Protein AF-A0A2H1FWZ0-F1 (afdb_monomer_lite)

Organism: NCBI:txid1276532

Secondary structure (DSSP, 8-state):
-------------------------------------PPPPP------PPP------PPPP-------------------GGGG-EEEHHHHHHSPPP-PPPPP----------S--GGG--EEEE-TT-SHHHHHHSTTTTTTTS-EEEGGGSPPPPPPPS--SSHHHHHHHHIIIIIHHHHHHHHHHH-SS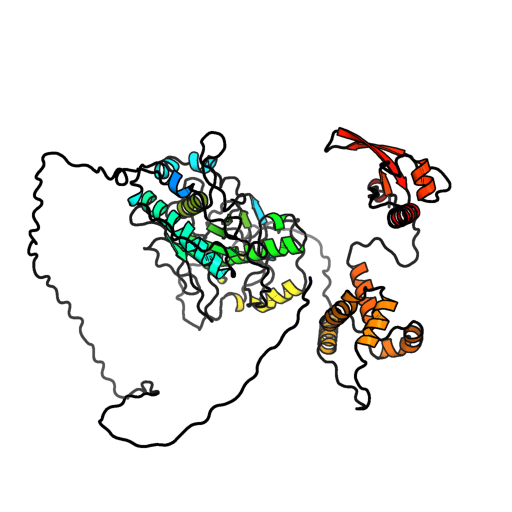-EEEEE-PPPTTSPP--SEEEEETT---B-TTSSBP-SEEEEE--TTT--GGGGGS-HHHHHHHHHHHHHHHHHHHHTTBSEEEEE-SSEEEEEE--SSPPTT--PPTTEEEEPPPEETT--SB-TTSPBP--HHHHHHHHHHHTSSSPPTTSPPSB----SGGG-GGGS--PPPTTSPPPPHHHHHHHHHHHS-SSTTSPP-TTTT------------------PPP--------PPPPPPHHHHHHHHHHHHHHH--PPPSSTT-PPPPHHHHHHHHHHHH---TTTHHHHHHHHHH-TT-----HHHHHHHHHHHHHTT--HHHHHHHHHHHHHHHHS------S-S---S-EEEEE--GGG-SHHHHHHHHT-SSPPPEEEEE-TTT--EEEEEEEEHHHHHHHHHHHHHHSTT----EEE-GGGGS--

Structure (mmCIF, N/CA/C/O backbone):
data_AF-A0A2H1FWZ0-F1
#
_entry.id   AF-A0A2H1FWZ0-F1
#
loop_
_atom_site.group_PDB
_atom_site.id
_atom_site.type_symbol
_atom_site.label_atom_id
_atom_site.label_alt_id
_atom_site.label_comp_id
_atom_site.label_asym_id
_atom_site.label_entity_id
_atom_site.label_seq_id
_atom_site.pdbx_PDB_ins_code
_atom_site.Cartn_x
_atom_site.Cartn_y
_atom_site.Cartn_z
_atom_site.occupancy
_atom_site.B_iso_or_equiv
_atom_site.auth_seq_id
_atom_site.auth_comp_id
_atom_site.auth_asym_id
_atom_site.auth_atom_id
_atom_site.pdbx_PDB_model_num
ATOM 1 N N . MET A 1 1 ? 11.539 61.395 7.120 1.00 33.22 1 MET A N 1
ATOM 2 C CA . MET A 1 1 ? 11.380 60.350 6.080 1.00 33.22 1 MET A CA 1
ATOM 3 C C . MET A 1 1 ? 12.708 60.263 5.344 1.00 33.22 1 MET A C 1
ATOM 5 O O . MET A 1 1 ? 13.197 61.317 4.986 1.00 33.22 1 MET A O 1
ATOM 9 N N . SER A 1 2 ? 13.412 59.157 5.135 1.00 33.66 2 SER A N 1
ATOM 10 C CA . SER A 1 2 ? 13.190 57.713 5.250 1.00 33.66 2 SER A CA 1
ATOM 11 C C . SER A 1 2 ? 14.574 57.088 5.538 1.00 33.66 2 SER A C 1
ATOM 13 O O . SER A 1 2 ? 15.566 57.582 5.003 1.00 33.66 2 SER A O 1
ATOM 15 N N . MET A 1 3 ? 14.666 56.072 6.405 1.00 30.09 3 MET A N 1
ATOM 16 C CA . MET A 1 3 ? 15.922 55.370 6.725 1.00 30.09 3 MET A CA 1
ATOM 17 C C . MET A 1 3 ? 16.104 54.131 5.839 1.00 30.09 3 MET A C 1
ATOM 19 O O . MET A 1 3 ? 15.167 53.362 5.647 1.00 30.09 3 MET A O 1
ATOM 23 N N . LEU A 1 4 ? 17.337 53.927 5.368 1.00 36.19 4 LEU A N 1
ATOM 24 C CA . LEU A 1 4 ? 17.820 52.745 4.650 1.00 36.19 4 LEU A CA 1
ATOM 25 C C . LEU A 1 4 ? 18.914 52.031 5.468 1.00 36.19 4 LEU A C 1
ATOM 27 O O . LEU A 1 4 ? 19.744 52.660 6.117 1.00 36.19 4 LEU A O 1
ATOM 31 N N . SER A 1 5 ? 18.864 50.702 5.397 1.00 37.31 5 SER A N 1
ATOM 32 C CA . SER A 1 5 ? 19.602 49.631 6.085 1.00 37.31 5 SER A CA 1
ATOM 33 C C . SER A 1 5 ? 21.141 49.671 6.030 1.00 37.31 5 SER A C 1
ATOM 35 O O . SER A 1 5 ? 21.668 50.025 4.978 1.00 37.31 5 SER A O 1
ATOM 37 N N . ARG A 1 6 ? 21.847 49.102 7.042 1.00 34.91 6 ARG A N 1
ATOM 38 C CA . ARG A 1 6 ? 22.856 48.008 6.867 1.00 34.91 6 ARG A CA 1
ATOM 39 C C . ARG A 1 6 ? 23.497 47.453 8.173 1.00 34.91 6 ARG A C 1
ATOM 41 O O . ARG A 1 6 ? 23.777 48.190 9.104 1.00 34.91 6 ARG A O 1
ATOM 48 N N . TYR A 1 7 ? 23.747 46.140 8.120 1.00 34.81 7 TYR A N 1
ATOM 49 C CA . TYR A 1 7 ? 24.478 45.144 8.938 1.00 34.81 7 TYR A CA 1
ATOM 50 C C . TYR A 1 7 ? 25.687 45.509 9.836 1.00 34.81 7 TYR A C 1
ATOM 52 O O . TYR A 1 7 ? 26.488 46.374 9.498 1.00 34.81 7 TYR A O 1
ATOM 60 N N . GLY A 1 8 ? 25.929 44.647 10.847 1.00 30.25 8 GLY A N 1
ATOM 61 C CA . GLY A 1 8 ? 27.252 44.376 11.446 1.00 30.25 8 GLY A CA 1
ATOM 62 C C . GLY A 1 8 ? 27.277 43.193 12.445 1.00 30.25 8 GLY A C 1
ATOM 63 O O . GLY A 1 8 ? 26.614 43.245 13.474 1.00 30.25 8 GLY A O 1
ATOM 64 N N . TYR A 1 9 ? 28.045 42.135 12.136 1.00 35.25 9 TYR A N 1
ATOM 65 C CA . TYR A 1 9 ? 28.425 41.000 13.014 1.00 35.25 9 TYR A CA 1
ATOM 66 C C . TYR A 1 9 ? 29.456 41.421 14.087 1.00 35.25 9 TYR A C 1
ATOM 68 O O . TYR A 1 9 ? 30.224 42.348 13.827 1.00 35.25 9 TYR A O 1
ATOM 76 N N . PRO A 1 10 ? 29.619 40.659 15.192 1.00 42.16 10 PRO A N 1
ATOM 77 C CA . PRO A 1 10 ? 30.901 40.629 15.896 1.00 42.16 10 PRO A CA 1
ATOM 78 C C . PRO A 1 10 ? 31.495 39.232 16.151 1.00 42.16 10 PRO A C 1
ATOM 80 O O . PRO A 1 10 ? 30.833 38.197 16.171 1.00 42.16 10 PRO A O 1
ATOM 83 N N . THR A 1 11 ? 32.812 39.281 16.321 1.00 33.09 11 THR A N 1
ATOM 84 C CA . THR A 1 11 ? 33.862 38.267 16.206 1.00 33.09 11 THR A CA 1
ATOM 85 C C . THR A 1 11 ? 34.317 37.635 17.531 1.00 33.09 11 THR A C 1
ATOM 87 O O . THR A 1 11 ? 34.158 38.199 18.607 1.00 33.09 11 THR A O 1
ATOM 90 N N . TYR A 1 12 ? 34.994 36.490 17.396 1.00 35.06 12 TYR A N 1
ATOM 91 C CA . TYR A 1 12 ? 35.779 35.719 18.378 1.00 35.06 12 TYR A CA 1
ATOM 92 C C . TYR A 1 12 ? 36.860 36.518 19.155 1.00 35.06 12 TYR A C 1
ATOM 94 O O . TYR A 1 12 ? 37.642 37.234 18.531 1.00 35.06 12 TYR A O 1
ATOM 102 N N . ARG A 1 13 ? 37.020 36.268 20.472 1.00 36.00 13 ARG A N 1
ATOM 103 C CA . ARG A 1 13 ? 38.316 36.182 21.214 1.00 36.00 13 ARG A CA 1
ATOM 104 C C . ARG A 1 13 ? 38.078 35.734 22.672 1.00 36.00 13 ARG A C 1
ATOM 106 O O . ARG A 1 13 ? 37.328 36.372 23.391 1.00 36.00 13 ARG A O 1
ATOM 113 N N . GLN A 1 14 ? 38.501 34.522 23.041 1.00 31.20 14 GLN A N 1
ATOM 114 C CA . GLN A 1 14 ? 39.739 34.157 23.767 1.00 31.20 14 GLN A CA 1
ATOM 115 C C . GLN A 1 14 ? 39.740 34.406 25.291 1.00 31.20 14 GLN A C 1
ATOM 117 O O . GLN A 1 14 ? 39.749 35.534 25.769 1.00 31.20 14 GLN A O 1
ATOM 122 N N . SER A 1 15 ? 39.817 33.287 26.018 1.00 34.88 15 SER A N 1
ATOM 123 C CA . SER A 1 15 ? 40.177 33.109 27.432 1.00 34.88 15 SER A CA 1
ATOM 124 C C . SER A 1 15 ? 41.599 33.576 27.765 1.00 34.88 15 SER A C 1
ATOM 126 O O . SER A 1 15 ? 42.464 33.549 26.886 1.00 34.88 15 SER A O 1
ATOM 128 N N . PRO A 1 16 ? 41.890 33.836 29.054 1.00 35.66 16 PRO A N 1
ATOM 129 C CA . PRO A 1 16 ? 42.901 33.002 29.726 1.00 35.66 16 PRO A CA 1
ATOM 130 C C . PRO A 1 16 ? 42.618 32.695 31.219 1.00 35.66 16 PRO A C 1
ATOM 132 O O . PRO A 1 16 ? 41.967 33.449 31.933 1.00 35.66 16 PRO A O 1
ATOM 135 N N . THR A 1 17 ? 43.162 31.571 31.690 1.00 30.41 17 THR A N 1
ATOM 136 C CA . THR A 1 17 ? 43.318 31.114 33.099 1.00 30.41 17 THR A CA 1
ATOM 137 C C . THR A 1 17 ? 44.840 31.033 33.401 1.00 30.41 17 THR A C 1
ATOM 139 O O . THR A 1 17 ? 45.595 31.146 32.431 1.00 30.41 17 THR A O 1
ATOM 142 N N . PRO A 1 18 ? 45.376 30.661 34.597 1.00 48.12 18 PRO A N 1
ATOM 143 C CA . PRO A 1 18 ? 44.937 30.711 36.018 1.00 48.12 18 PRO A CA 1
ATOM 144 C C . PRO A 1 18 ? 46.024 31.263 37.004 1.00 48.12 18 PRO A C 1
ATOM 146 O O . PRO A 1 18 ? 47.148 31.512 36.582 1.00 48.12 18 PRO A O 1
ATOM 149 N N . GLN A 1 19 ? 45.706 31.318 38.324 1.00 30.61 19 GLN A N 1
ATOM 150 C CA . GLN A 1 19 ? 46.510 30.928 39.539 1.00 30.61 19 GLN A CA 1
ATOM 151 C C . GLN A 1 19 ? 46.370 31.924 40.746 1.00 30.61 19 GLN A C 1
ATOM 153 O O . GLN A 1 19 ? 46.072 33.087 40.501 1.00 30.61 19 GLN A O 1
ATOM 158 N N . PRO A 1 20 ? 46.614 31.545 42.036 1.00 44.00 20 PRO A N 1
ATOM 159 C CA . PRO A 1 20 ? 45.808 30.650 42.898 1.00 44.00 20 PRO A CA 1
ATOM 160 C C . PRO A 1 20 ? 45.681 31.143 44.389 1.00 44.00 20 PRO A C 1
ATOM 162 O O . PRO A 1 20 ? 46.047 32.268 44.711 1.00 44.00 20 PRO A O 1
ATOM 165 N N . VAL A 1 21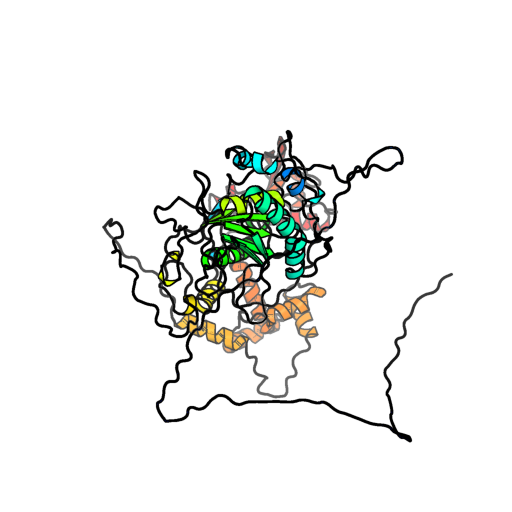 ? 45.270 30.226 45.297 1.00 29.88 21 VAL A N 1
ATOM 166 C CA . VAL A 1 21 ? 45.274 30.230 46.798 1.00 29.88 21 VAL A CA 1
ATOM 167 C C . VAL A 1 21 ? 43.970 30.724 47.480 1.00 29.88 21 VAL A C 1
ATOM 169 O O . VAL A 1 21 ? 43.523 31.826 47.214 1.00 29.88 21 VAL A O 1
ATOM 172 N N . GLY A 1 22 ? 43.297 30.003 48.399 1.00 29.66 22 GLY A N 1
ATOM 173 C CA . GLY A 1 22 ? 43.532 28.680 48.999 1.00 29.66 22 GLY A CA 1
ATOM 174 C C . GLY A 1 22 ? 42.489 28.265 50.073 1.00 29.66 22 GLY A C 1
ATOM 175 O O . GLY A 1 22 ? 41.679 29.077 50.505 1.00 29.66 22 GLY A O 1
ATOM 176 N N . ARG A 1 23 ? 42.632 26.999 50.523 1.00 28.55 23 ARG A N 1
ATOM 177 C CA . ARG A 1 23 ? 42.055 26.255 51.686 1.00 28.55 23 ARG A CA 1
ATOM 178 C C . ARG A 1 23 ? 40.784 25.379 51.516 1.00 28.55 23 ARG A C 1
ATOM 180 O O . ARG A 1 23 ? 39.670 25.842 51.689 1.00 28.55 23 ARG A O 1
ATOM 187 N N . SER A 1 24 ? 41.049 24.080 51.253 1.00 30.16 24 SER A N 1
ATOM 188 C CA . SER A 1 24 ? 40.772 22.844 52.055 1.00 30.16 24 SER A CA 1
ATOM 189 C C . SER A 1 24 ? 39.421 22.725 52.793 1.00 30.16 24 SER A C 1
ATOM 191 O O . SER A 1 24 ? 39.098 23.619 53.565 1.00 30.16 24 SER A O 1
ATOM 193 N N . ILE A 1 25 ? 38.613 21.653 52.651 1.00 29.97 25 ILE A N 1
ATOM 194 C CA . ILE A 1 25 ? 38.783 20.245 53.143 1.00 29.97 25 ILE A CA 1
ATOM 195 C C . ILE A 1 25 ? 37.834 19.309 52.311 1.00 29.97 25 ILE A C 1
ATOM 197 O O . ILE A 1 25 ? 36.661 19.645 52.189 1.00 29.97 25 ILE A O 1
ATOM 201 N N . SER A 1 26 ? 38.302 18.332 51.494 1.00 29.80 26 SER A N 1
ATOM 202 C CA . SER A 1 26 ? 38.487 16.848 51.689 1.00 29.80 26 SER A CA 1
ATOM 203 C C . SER A 1 26 ? 37.198 15.990 51.750 1.00 29.80 26 SER A C 1
ATOM 205 O O . SER A 1 26 ? 36.302 16.355 52.491 1.00 29.80 26 SER A O 1
ATOM 207 N N . HIS A 1 27 ? 36.986 14.802 51.141 1.00 30.64 27 HIS A N 1
ATOM 208 C CA . HIS A 1 27 ? 37.575 13.874 50.132 1.00 30.64 27 HIS A CA 1
ATOM 209 C C . HIS A 1 27 ? 36.415 12.892 49.755 1.00 30.64 27 HIS A C 1
ATOM 211 O O . HIS A 1 27 ? 35.610 12.584 50.623 1.00 30.64 27 HIS A O 1
ATOM 217 N N . SER A 1 28 ? 36.171 12.377 48.539 1.00 29.88 28 SER A N 1
ATOM 218 C CA . SER A 1 28 ? 36.880 11.305 47.798 1.00 29.88 28 SER A CA 1
ATOM 219 C C . SER A 1 28 ? 36.017 10.946 46.552 1.00 29.88 28 SER A C 1
ATOM 221 O O . SER A 1 28 ? 34.810 10.787 46.667 1.00 29.88 28 SER A O 1
ATOM 223 N N . ARG A 1 29 ? 36.492 11.164 45.317 1.00 30.66 29 ARG A N 1
ATOM 224 C CA . ARG A 1 29 ? 37.066 10.208 44.334 1.00 30.66 29 ARG A CA 1
ATOM 225 C C . ARG A 1 29 ? 36.238 8.950 43.985 1.00 30.66 29 ARG A C 1
ATOM 227 O O . ARG A 1 29 ? 36.383 7.912 44.613 1.00 30.66 29 ARG A O 1
ATOM 234 N N . THR A 1 30 ? 35.545 9.009 42.848 1.00 39.09 30 THR A N 1
ATOM 235 C CA . THR A 1 30 ? 35.661 8.011 41.754 1.00 39.09 30 THR A CA 1
ATOM 236 C C . THR A 1 30 ? 36.705 8.567 40.746 1.00 39.09 30 THR A C 1
ATOM 238 O O . THR A 1 30 ? 36.980 9.771 40.851 1.00 39.09 30 THR A O 1
ATOM 241 N N . PRO A 1 31 ? 37.362 7.801 39.830 1.00 40.62 31 PRO A N 1
ATOM 242 C CA . PRO A 1 31 ? 36.678 7.196 38.671 1.00 40.62 31 PRO A CA 1
ATOM 243 C C . PRO A 1 31 ? 37.314 5.934 38.010 1.00 40.62 31 PRO A C 1
ATOM 245 O O . PRO A 1 31 ? 38.496 5.652 38.136 1.00 40.62 31 PRO A O 1
ATOM 248 N N . SER A 1 32 ? 36.458 5.236 37.250 1.00 31.84 32 SER A N 1
ATOM 249 C CA . SER A 1 32 ? 36.616 4.662 35.892 1.00 31.84 32 SER A CA 1
ATOM 250 C C . SER A 1 32 ? 37.871 3.871 35.461 1.00 31.84 32 SER A C 1
ATOM 252 O O . SER A 1 32 ? 38.977 4.399 35.478 1.00 31.84 32 SER A O 1
ATOM 254 N N . ALA A 1 33 ? 37.633 2.681 34.876 1.00 30.44 33 ALA A N 1
ATOM 255 C CA . ALA A 1 33 ? 37.802 2.376 33.434 1.00 30.44 33 ALA A CA 1
ATOM 256 C C . ALA A 1 33 ? 38.412 0.980 33.144 1.00 30.44 33 ALA A C 1
ATOM 258 O O . ALA A 1 33 ? 39.530 0.732 33.569 1.00 30.44 33 ALA A O 1
ATOM 259 N N . LEU A 1 34 ? 37.704 0.186 32.304 1.00 30.86 34 LEU A N 1
ATOM 260 C CA . LEU A 1 34 ? 38.206 -0.739 31.247 1.00 30.86 34 LEU A CA 1
ATOM 261 C C . LEU A 1 34 ? 39.151 -1.898 31.693 1.00 30.86 34 LEU A C 1
ATOM 263 O O . LEU A 1 34 ? 40.053 -1.709 32.482 1.00 30.86 34 LEU A O 1
ATOM 267 N N . ASN A 1 35 ? 39.131 -3.143 31.211 1.00 29.58 35 ASN A N 1
ATOM 268 C CA . ASN A 1 35 ? 38.485 -3.861 30.116 1.00 29.58 35 ASN A CA 1
ATOM 269 C C . ASN A 1 35 ? 38.931 -5.346 30.243 1.00 29.58 35 ASN A C 1
ATOM 271 O O . ASN A 1 35 ? 40.015 -5.588 30.765 1.00 29.58 35 ASN A O 1
ATOM 275 N N . HIS A 1 36 ? 38.183 -6.288 29.651 1.00 32.75 36 HIS A N 1
ATOM 276 C CA . HIS A 1 36 ? 38.586 -7.679 29.322 1.00 32.75 36 HIS A CA 1
ATOM 277 C C . HIS A 1 36 ? 38.864 -8.637 30.509 1.00 32.75 36 HIS A C 1
ATOM 279 O O . HIS A 1 36 ? 39.628 -8.342 31.413 1.00 32.75 36 HIS A O 1
ATOM 285 N N . LEU A 1 37 ? 38.222 -9.810 30.576 1.00 34.47 37 LEU A N 1
ATOM 286 C CA . LEU A 1 37 ? 38.767 -11.074 30.053 1.00 34.47 37 LEU A CA 1
ATOM 287 C C . LEU A 1 37 ? 37.655 -12.137 29.910 1.00 34.47 37 LEU A C 1
ATOM 289 O O . LEU A 1 37 ? 36.772 -12.260 30.757 1.00 34.47 37 LEU A O 1
ATOM 293 N N . ALA A 1 38 ? 37.728 -12.906 28.824 1.00 35.66 38 ALA A N 1
ATOM 294 C CA . ALA A 1 38 ? 36.919 -14.094 28.550 1.00 35.66 38 ALA A CA 1
ATOM 295 C C . ALA A 1 38 ? 37.353 -15.304 29.414 1.00 35.66 38 ALA A C 1
ATOM 297 O O . ALA A 1 38 ? 38.509 -15.339 29.841 1.00 35.66 38 ALA A O 1
ATOM 298 N N . PRO A 1 39 ? 36.502 -16.330 29.623 1.00 37.66 39 PRO A N 1
ATOM 299 C CA . PRO A 1 39 ? 36.908 -17.553 30.314 1.00 37.66 39 PRO A CA 1
ATOM 300 C C . PRO A 1 39 ? 37.706 -18.479 29.380 1.00 37.66 39 PRO A C 1
ATOM 302 O O . PRO A 1 39 ? 37.211 -18.890 28.329 1.00 37.66 39 PRO A O 1
ATOM 305 N N . ILE A 1 40 ? 38.929 -18.823 29.785 1.00 38.75 40 ILE A N 1
ATOM 306 C CA . ILE A 1 40 ? 39.754 -19.907 29.225 1.00 38.75 40 ILE A CA 1
ATOM 307 C C . ILE A 1 40 ? 39.576 -21.148 30.130 1.00 38.75 40 ILE A C 1
ATOM 309 O O . ILE A 1 40 ? 39.447 -20.984 31.345 1.00 38.75 40 ILE A O 1
ATOM 313 N N . PRO A 1 41 ? 39.507 -22.370 29.566 1.00 35.44 41 PRO A N 1
ATOM 314 C CA . PRO A 1 41 ? 39.043 -23.574 30.254 1.00 35.44 41 PRO A CA 1
ATOM 315 C C . PRO A 1 41 ? 40.140 -24.212 31.117 1.00 35.44 41 PRO A C 1
ATOM 317 O O . PRO A 1 41 ? 41.314 -24.185 30.751 1.00 35.44 41 PRO A O 1
ATOM 320 N N . MET A 1 42 ? 39.746 -24.839 32.229 1.00 44.19 42 MET A N 1
ATOM 321 C CA . MET A 1 42 ? 40.633 -25.687 33.034 1.00 44.19 42 MET A CA 1
ATOM 322 C C . MET A 1 42 ? 40.444 -27.169 32.671 1.00 44.19 42 MET A C 1
ATOM 324 O O . MET A 1 42 ? 39.306 -27.594 32.447 1.00 44.19 42 MET A O 1
ATOM 328 N N . PRO A 1 43 ? 41.529 -27.961 32.631 1.00 40.34 43 PRO A N 1
ATOM 329 C CA . PRO A 1 43 ? 41.478 -29.391 32.401 1.00 40.34 43 PRO A CA 1
ATOM 330 C C . PRO A 1 43 ? 41.398 -30.109 33.750 1.00 40.34 43 PRO A C 1
ATOM 332 O O . PRO A 1 43 ? 42.413 -30.316 34.397 1.00 40.34 43 PRO A O 1
ATOM 335 N N . ASP A 1 44 ? 40.196 -30.457 34.191 1.00 36.72 44 ASP A N 1
ATOM 336 C CA . ASP A 1 44 ? 39.965 -31.749 34.837 1.00 36.72 44 ASP A CA 1
ATOM 337 C C . ASP A 1 44 ? 38.463 -31.973 34.979 1.00 36.72 44 ASP A C 1
ATOM 339 O O . ASP A 1 44 ? 37.718 -31.127 35.476 1.00 36.72 44 ASP A O 1
ATOM 343 N N . GLY A 1 45 ? 38.001 -33.102 34.454 1.00 51.34 45 GLY A N 1
ATOM 344 C CA . GLY A 1 45 ? 36.592 -33.444 34.406 1.00 51.34 45 GLY A CA 1
ATOM 345 C C . GLY A 1 45 ? 36.030 -33.686 35.800 1.00 51.34 45 GLY A C 1
ATOM 346 O O . GLY A 1 45 ? 36.248 -34.748 36.374 1.00 51.34 45 GLY A O 1
ATOM 347 N N . HIS A 1 46 ? 35.226 -32.746 36.294 1.00 39.28 46 HIS A N 1
ATOM 348 C CA . HIS A 1 46 ? 34.138 -33.051 37.216 1.00 39.28 46 HIS A CA 1
ATOM 349 C C . HIS A 1 46 ? 32.949 -32.117 36.988 1.00 39.28 46 HIS A C 1
ATOM 351 O O . HIS A 1 46 ? 33.041 -30.893 37.029 1.00 39.28 46 HIS A O 1
ATOM 357 N N . VAL A 1 47 ? 31.816 -32.750 36.703 1.00 39.16 47 VAL A N 1
ATOM 358 C CA . VAL A 1 47 ? 30.504 -32.143 36.502 1.00 39.16 47 VAL A CA 1
ATOM 359 C C . VAL A 1 47 ? 29.950 -31.770 37.874 1.00 39.16 47 VAL A C 1
ATOM 361 O O . VAL A 1 47 ? 29.879 -32.634 38.744 1.00 39.16 47 VAL A O 1
ATOM 364 N N . GLN A 1 48 ? 29.513 -30.524 38.073 1.00 33.44 48 GLN A N 1
ATOM 365 C CA . GLN A 1 48 ? 28.750 -30.164 39.270 1.00 33.44 48 GLN A CA 1
ATOM 366 C C . GLN A 1 48 ? 27.374 -29.623 38.883 1.00 33.44 48 GLN A C 1
ATOM 368 O O . GLN A 1 48 ? 27.184 -28.473 38.496 1.00 33.44 48 GLN A O 1
ATOM 373 N N . SER A 1 49 ? 26.415 -30.543 38.944 1.00 33.53 49 SER A N 1
ATOM 374 C CA . SER A 1 49 ? 24.977 -30.328 38.877 1.00 33.53 49 SER A CA 1
ATOM 375 C C . SER A 1 49 ? 24.503 -29.513 40.081 1.00 33.53 49 SER A C 1
ATOM 377 O O . SER A 1 49 ? 24.669 -29.958 41.218 1.00 33.53 49 SER A O 1
ATOM 379 N N . TYR A 1 50 ? 23.852 -28.374 39.847 1.00 33.44 50 TYR A N 1
ATOM 380 C CA . TYR A 1 50 ? 23.071 -27.701 40.886 1.00 33.44 50 TYR A CA 1
ATOM 381 C C . TYR A 1 50 ? 21.600 -28.134 40.789 1.00 33.44 50 TYR A C 1
ATOM 383 O O . TYR A 1 50 ? 21.010 -28.036 39.710 1.00 33.44 50 TYR A O 1
ATOM 391 N N . PRO A 1 51 ? 21.003 -28.637 41.884 1.00 35.84 51 PRO A N 1
ATOM 392 C CA . PRO A 1 51 ? 19.630 -29.111 41.886 1.00 35.84 51 PRO A CA 1
ATOM 393 C C . PRO A 1 51 ? 18.629 -27.952 41.887 1.00 35.84 51 PRO A C 1
ATOM 395 O O . PRO A 1 51 ? 18.766 -26.960 42.603 1.00 35.84 51 PRO A O 1
ATOM 398 N N . VAL A 1 52 ? 17.579 -28.138 41.092 1.00 35.72 52 VAL A N 1
ATOM 399 C CA . VAL A 1 52 ? 16.325 -27.389 41.139 1.00 35.72 52 VAL A CA 1
ATOM 400 C C . VAL A 1 52 ? 15.642 -27.676 42.475 1.00 35.72 52 VAL A C 1
ATOM 402 O O . VAL A 1 52 ? 15.161 -28.786 42.680 1.00 35.72 52 VAL A O 1
ATOM 405 N N . ASN A 1 53 ? 15.530 -26.674 43.348 1.00 30.67 53 ASN A N 1
ATOM 406 C CA . ASN A 1 53 ? 14.596 -26.721 44.471 1.00 30.67 53 ASN A CA 1
ATOM 407 C C . ASN A 1 53 ? 13.425 -25.773 44.208 1.00 30.67 53 ASN A C 1
ATOM 409 O O . ASN A 1 53 ? 13.548 -24.551 44.266 1.00 30.67 53 ASN A O 1
ATOM 413 N N . ARG A 1 54 ? 12.267 -26.385 43.927 1.00 34.09 54 ARG A N 1
ATOM 414 C CA . ARG A 1 54 ? 10.943 -25.797 44.140 1.00 34.09 54 ARG A CA 1
ATOM 415 C C . ARG A 1 54 ? 10.798 -25.478 45.627 1.00 34.09 54 ARG A C 1
ATOM 417 O O . ARG A 1 54 ? 11.009 -26.363 46.449 1.00 34.09 54 ARG A O 1
ATOM 424 N N . CYS A 1 55 ? 10.350 -24.271 45.957 1.00 32.72 55 CYS A N 1
ATOM 425 C CA . CYS A 1 55 ? 9.744 -24.008 47.255 1.00 32.72 55 CYS A CA 1
ATOM 426 C C . CYS A 1 55 ? 8.401 -23.307 47.041 1.00 32.72 55 CYS A C 1
ATOM 428 O O . CYS A 1 55 ? 8.318 -22.193 46.529 1.00 32.72 55 CYS A O 1
ATOM 430 N N . THR A 1 56 ? 7.351 -24.046 47.371 1.00 35.56 56 THR A N 1
ATOM 431 C CA . THR A 1 56 ? 5.971 -23.616 47.561 1.00 35.56 56 THR A CA 1
ATOM 432 C C . THR A 1 56 ? 5.845 -22.934 48.921 1.00 35.56 56 THR A C 1
ATOM 434 O O . THR A 1 56 ? 6.295 -23.525 49.897 1.00 35.56 56 THR A O 1
ATOM 437 N N . ALA A 1 57 ? 5.200 -21.767 49.000 1.00 31.84 57 ALA A N 1
ATOM 438 C CA . ALA A 1 57 ? 4.249 -21.399 50.063 1.00 31.84 57 ALA A CA 1
ATOM 439 C C . ALA A 1 57 ? 3.920 -19.898 50.002 1.00 31.84 57 ALA A C 1
ATOM 441 O O . ALA A 1 57 ? 4.777 -19.043 50.213 1.00 31.84 57 ALA A O 1
ATOM 442 N N . SER A 1 58 ? 2.650 -19.598 49.744 1.00 38.22 58 SER A N 1
ATOM 443 C CA . SER A 1 58 ? 2.017 -18.302 49.994 1.00 38.22 58 SER A CA 1
ATOM 444 C C . SER A 1 58 ? 1.762 -18.105 51.498 1.00 38.22 58 SER A C 1
ATOM 446 O O . SER A 1 58 ? 1.380 -19.071 52.160 1.00 38.22 58 SER A O 1
ATOM 448 N N . PRO A 1 59 ? 1.862 -16.876 52.033 1.00 43.69 59 PRO A N 1
ATOM 449 C CA . PRO A 1 59 ? 1.202 -16.485 53.283 1.00 43.69 59 PRO A CA 1
ATOM 450 C C . PRO A 1 59 ? -0.174 -15.820 53.036 1.00 43.69 59 PRO A C 1
ATOM 452 O O . PRO A 1 59 ? -0.415 -15.324 51.933 1.00 43.69 59 PRO A O 1
ATOM 455 N N . PRO A 1 60 ? -1.088 -15.806 54.029 1.00 40.69 60 PRO A N 1
ATOM 456 C CA . PRO A 1 60 ? -2.515 -15.553 53.841 1.00 40.69 60 PRO A CA 1
ATOM 457 C C . PRO A 1 60 ? -2.907 -14.069 53.863 1.00 40.69 60 PRO A C 1
ATOM 459 O O . PRO A 1 60 ? -2.219 -13.217 54.423 1.00 40.69 60 PRO A O 1
ATOM 462 N N . ALA A 1 61 ? -4.072 -13.804 53.270 1.00 33.53 61 ALA A N 1
ATOM 463 C CA . ALA A 1 61 ? -4.740 -12.514 53.176 1.00 33.53 61 ALA A CA 1
ATOM 464 C C . ALA A 1 61 ? -5.165 -11.942 54.542 1.00 33.53 61 ALA A C 1
ATOM 466 O O . ALA A 1 61 ? -5.713 -12.654 55.384 1.00 33.53 61 ALA A O 1
ATOM 467 N N . VAL A 1 62 ? -5.007 -10.625 54.701 1.00 35.25 62 VAL A N 1
ATOM 468 C CA . VAL A 1 62 ? -5.669 -9.819 55.737 1.00 35.25 62 VAL A CA 1
ATOM 469 C C . VAL A 1 62 ? -6.494 -8.738 55.024 1.00 35.25 62 VAL A C 1
ATOM 471 O O . VAL A 1 62 ? -5.946 -8.040 54.168 1.00 35.25 62 VAL A O 1
ATOM 474 N N . PRO A 1 63 ? -7.801 -8.598 55.312 1.00 39.34 63 PRO A N 1
ATOM 475 C CA . PRO A 1 63 ? -8.666 -7.647 54.622 1.00 39.34 63 PRO A CA 1
ATOM 476 C C . PRO A 1 63 ? -8.444 -6.220 55.144 1.00 39.34 63 PRO A C 1
ATOM 478 O O . PRO A 1 63 ? -8.649 -5.942 56.326 1.00 39.34 63 PRO A O 1
ATOM 481 N N . SER A 1 64 ? -8.062 -5.301 54.253 1.00 34.12 64 SER A N 1
ATOM 482 C CA . SER A 1 64 ? -8.067 -3.864 54.545 1.00 34.12 64 SER A CA 1
ATOM 483 C C . SER A 1 64 ? -9.509 -3.352 54.532 1.00 34.12 64 SER A C 1
ATOM 485 O O . SER A 1 64 ? -10.175 -3.359 53.497 1.00 34.12 64 SER A O 1
ATOM 487 N N . ARG A 1 65 ? -9.999 -2.950 55.708 1.00 38.75 65 ARG A N 1
ATOM 488 C CA . ARG A 1 65 ? -11.273 -2.255 55.907 1.00 38.75 65 ARG A CA 1
ATOM 489 C C . ARG A 1 65 ? -11.093 -0.774 55.572 1.00 38.75 65 ARG A C 1
ATOM 491 O O . ARG A 1 65 ? -10.636 -0.009 56.414 1.00 38.75 65 ARG A O 1
ATOM 498 N N . LEU A 1 66 ? -11.494 -0.374 54.371 1.00 34.84 66 LEU A N 1
ATOM 499 C CA . LEU A 1 66 ? -11.985 0.980 54.124 1.00 34.84 66 LEU A CA 1
ATOM 500 C C . LEU A 1 66 ? -13.462 0.848 53.775 1.00 34.84 66 LEU A C 1
ATOM 502 O O . LEU A 1 66 ? -13.836 0.362 52.709 1.00 34.84 66 LEU A O 1
ATOM 506 N N . SER A 1 67 ? -14.271 1.160 54.779 1.00 35.94 67 SER A N 1
ATOM 507 C CA . SER A 1 67 ? -15.719 1.077 54.770 1.00 35.94 67 SER A CA 1
ATOM 508 C C . SER A 1 67 ? -16.301 2.028 53.732 1.00 35.94 67 SER A C 1
ATOM 510 O O . SER A 1 67 ? -16.039 3.227 53.743 1.00 35.94 67 SER A O 1
ATOM 512 N N . VAL A 1 68 ? -17.115 1.449 52.856 1.00 39.38 68 VAL A N 1
ATOM 513 C CA . VAL A 1 68 ? -18.202 2.124 52.158 1.00 39.38 68 VAL A CA 1
ATOM 514 C C . VAL A 1 68 ? -19.214 2.526 53.227 1.00 39.38 68 VAL A C 1
ATOM 516 O O . VAL A 1 68 ? -19.894 1.662 53.776 1.00 39.38 68 VAL A O 1
ATOM 519 N N . GLU A 1 69 ? -19.295 3.813 53.540 1.00 33.81 69 GLU A N 1
ATOM 520 C CA . GLU A 1 69 ? -20.475 4.384 54.185 1.00 33.81 69 GLU A CA 1
ATOM 521 C C . GLU A 1 69 ? -21.246 5.159 53.120 1.00 33.81 69 GLU A C 1
ATOM 523 O O . GLU A 1 69 ? -20.824 6.198 52.617 1.00 33.81 69 GLU A O 1
ATOM 528 N N . VAL A 1 70 ? -22.353 4.544 52.706 1.00 40.72 70 VAL A N 1
ATOM 529 C CA . VAL A 1 70 ? -23.432 5.183 51.964 1.00 40.72 70 VAL A CA 1
ATOM 530 C C . VAL A 1 70 ? -24.248 5.953 52.991 1.00 40.72 70 VAL A C 1
ATOM 532 O O . VAL A 1 70 ? -24.989 5.351 53.761 1.00 40.72 70 VAL A O 1
ATOM 535 N N . GLU A 1 71 ? -24.130 7.275 52.973 1.00 32.41 71 GLU A N 1
ATOM 536 C CA . GLU A 1 71 ? -25.106 8.176 53.576 1.00 32.41 71 GLU A CA 1
ATOM 537 C C . GLU A 1 71 ? -25.450 9.277 52.565 1.00 32.41 71 GLU A C 1
ATOM 539 O O . GLU A 1 71 ? -24.604 10.051 52.125 1.00 32.41 71 GLU A O 1
ATOM 544 N N . THR A 1 72 ? -26.720 9.330 52.180 1.00 34.56 72 THR A N 1
ATOM 545 C CA . THR A 1 72 ? -27.377 10.512 51.603 1.00 34.56 72 THR A CA 1
ATOM 546 C C . THR A 1 72 ? -28.436 10.943 52.614 1.00 34.56 72 THR A C 1
ATOM 548 O O . THR A 1 72 ? -29.131 10.054 53.118 1.00 34.56 72 THR A O 1
ATOM 551 N N . PRO A 1 73 ? -28.624 12.250 52.894 1.00 42.16 73 PRO A N 1
ATOM 552 C CA . PRO A 1 73 ? -29.403 13.070 51.961 1.00 42.16 73 PRO A CA 1
ATOM 553 C C . PRO A 1 73 ? -29.044 14.574 51.861 1.00 42.16 73 PRO A C 1
ATOM 555 O O . PRO A 1 73 ? -28.476 15.180 52.764 1.00 42.16 73 PRO A O 1
ATOM 558 N N . SER A 1 74 ? -29.550 15.159 50.766 1.00 35.34 74 SER A N 1
ATOM 559 C CA . SER A 1 74 ? -29.940 16.565 50.519 1.00 35.34 74 SER A CA 1
ATOM 560 C C . SER A 1 74 ? -28.883 17.667 50.307 1.00 35.34 74 SER A C 1
ATOM 562 O O . SER A 1 74 ? -28.148 18.053 51.207 1.00 35.34 74 SER A O 1
ATOM 564 N N . ASP A 1 75 ? -28.981 18.236 49.097 1.00 43.41 75 ASP A N 1
ATOM 565 C CA . ASP A 1 75 ? -28.779 19.635 48.695 1.00 43.41 75 ASP A CA 1
ATOM 566 C C . ASP A 1 75 ? -27.379 20.264 48.751 1.00 43.41 75 ASP A C 1
ATOM 568 O O . ASP A 1 75 ? -27.046 21.013 49.663 1.00 43.41 75 ASP A O 1
ATOM 572 N N . ALA A 1 76 ? -26.628 20.101 47.653 1.00 37.84 76 ALA A N 1
ATOM 573 C CA . ALA A 1 76 ? -25.946 21.210 46.972 1.00 37.84 76 ALA A CA 1
ATOM 574 C C . ALA A 1 76 ? -25.409 20.774 45.592 1.00 37.84 76 ALA A C 1
ATOM 576 O O . ALA A 1 76 ? -24.704 19.777 45.468 1.00 37.84 76 ALA A O 1
ATOM 577 N N . HIS A 1 77 ? -25.747 21.558 44.563 1.00 45.09 77 HIS A N 1
ATOM 578 C CA . HIS A 1 77 ? -25.088 21.706 43.253 1.00 45.09 77 HIS A CA 1
ATOM 579 C C . HIS A 1 77 ? -23.595 21.290 43.281 1.00 45.09 77 HIS A C 1
ATOM 581 O O . HIS A 1 77 ? -22.862 21.745 44.150 1.00 45.09 77 HIS A O 1
ATOM 587 N N . TYR A 1 78 ? -23.053 20.423 42.420 1.00 40.91 78 TYR A N 1
ATOM 588 C CA . TYR A 1 78 ? -23.080 20.389 40.957 1.00 40.91 78 TYR A CA 1
ATOM 589 C C . TYR A 1 78 ? -23.084 18.933 40.464 1.00 40.91 78 TYR A C 1
ATOM 591 O O . TYR A 1 78 ? -22.184 18.158 40.781 1.00 40.91 78 TYR A O 1
ATOM 599 N N . SER A 1 79 ? -24.050 18.563 39.626 1.00 43.25 79 SER A N 1
ATOM 600 C CA . SER A 1 79 ? -23.921 17.383 38.775 1.00 43.25 79 SER A CA 1
ATOM 601 C C . SER A 1 79 ? -22.783 17.629 37.778 1.00 43.25 79 SER A C 1
ATOM 603 O O . SER A 1 79 ? -22.949 18.419 36.846 1.00 43.25 79 SER A O 1
ATOM 605 N N . ASN A 1 80 ? -21.643 16.956 37.947 1.00 48.50 80 ASN A N 1
ATOM 606 C CA . ASN A 1 80 ? -20.710 16.731 36.844 1.00 48.50 80 ASN A CA 1
ATOM 607 C C . ASN A 1 80 ? -21.435 15.862 35.805 1.00 48.50 80 ASN A C 1
ATOM 609 O O . ASN A 1 80 ? -21.379 14.638 35.842 1.00 48.50 80 ASN A O 1
ATOM 613 N N . SER A 1 81 ? -22.151 16.498 34.878 1.00 48.75 81 SER A N 1
ATOM 614 C CA . SER A 1 81 ? -22.820 15.840 33.747 1.00 48.75 81 SER A CA 1
ATOM 615 C C . SER A 1 81 ? -21.837 15.225 32.738 1.00 48.75 81 SER A C 1
ATOM 617 O O . SER A 1 81 ? -22.261 14.623 31.756 1.00 48.75 81 SER A O 1
ATOM 619 N N . SER A 1 82 ? -20.527 15.357 32.969 1.00 53.94 82 SER A N 1
ATOM 620 C CA . SER A 1 82 ? -19.458 14.829 32.122 1.00 53.94 82 SER A CA 1
ATOM 621 C C . SER A 1 82 ? -19.221 13.322 32.267 1.00 53.94 82 SER A C 1
ATOM 623 O O . SER A 1 82 ? -18.696 12.720 31.336 1.00 53.94 82 SER A O 1
ATOM 625 N N . ASP A 1 83 ? -19.621 12.698 33.383 1.00 52.78 83 ASP A N 1
ATOM 626 C CA . ASP A 1 83 ? -19.324 11.277 33.661 1.00 52.78 83 ASP A CA 1
ATOM 627 C C . ASP A 1 83 ? -20.344 10.286 33.060 1.00 52.78 83 ASP A C 1
ATOM 629 O O . ASP A 1 83 ? -20.163 9.073 33.160 1.00 52.78 83 ASP A O 1
ATOM 633 N N . LEU A 1 84 ? -21.394 10.785 32.395 1.00 65.44 84 LEU A N 1
ATOM 634 C CA . LEU A 1 84 ? -22.454 9.973 31.774 1.00 65.44 84 LEU A CA 1
ATOM 635 C C . LEU A 1 84 ? -22.499 10.070 30.242 1.00 65.44 84 LEU A C 1
ATOM 637 O O . LEU A 1 84 ? -23.397 9.498 29.629 1.00 65.44 84 LEU A O 1
ATOM 641 N N . ALA A 1 85 ? -21.569 10.789 29.606 1.00 84.25 85 ALA A N 1
ATOM 642 C CA . ALA A 1 85 ? -21.546 10.878 28.149 1.00 84.25 85 ALA A CA 1
ATOM 643 C C . ALA A 1 85 ? -21.195 9.506 27.544 1.00 84.25 85 ALA A C 1
ATOM 645 O O . ALA A 1 85 ? -20.074 9.013 27.701 1.00 84.25 85 ALA A O 1
ATOM 646 N N . THR A 1 86 ? -22.157 8.885 26.863 1.00 88.56 86 THR A N 1
ATOM 647 C CA . THR A 1 86 ? -21.939 7.673 26.073 1.00 88.56 86 THR A CA 1
ATOM 648 C C . THR A 1 86 ? -21.541 8.036 24.647 1.00 88.56 86 THR A C 1
ATOM 650 O O . THR A 1 86 ? -21.899 9.087 24.117 1.00 88.56 86 THR A O 1
ATOM 653 N N . THR A 1 87 ? -20.742 7.177 24.029 1.00 93.19 87 THR A N 1
ATOM 654 C CA . THR A 1 87 ? -20.357 7.262 22.620 1.00 93.19 87 THR A CA 1
ATOM 655 C C . THR A 1 87 ? -20.259 5.851 22.059 1.00 93.19 87 THR A C 1
ATOM 657 O O . THR A 1 87 ? -20.100 4.894 22.819 1.00 93.19 87 THR A O 1
ATOM 660 N N . THR A 1 88 ? -20.328 5.709 20.741 1.00 94.31 88 THR A N 1
ATOM 661 C CA . THR A 1 88 ? -20.101 4.424 20.083 1.00 94.31 88 THR A CA 1
ATOM 662 C C . THR A 1 88 ? -18.653 4.308 19.608 1.00 94.31 88 THR A C 1
ATOM 664 O O . THR A 1 88 ? -17.954 5.300 19.368 1.00 94.31 88 THR A O 1
ATOM 667 N N . VAL A 1 89 ? -18.171 3.078 19.428 1.00 94.62 89 VAL A N 1
ATOM 668 C CA . VAL A 1 89 ? -16.845 2.848 18.829 1.00 94.62 89 VAL A CA 1
ATOM 669 C C . VAL A 1 89 ? -16.831 3.318 17.370 1.00 94.62 89 VAL A C 1
ATOM 671 O O . VAL A 1 89 ? -15.794 3.769 16.879 1.00 94.62 89 VAL A O 1
ATOM 674 N N . LEU A 1 90 ? -17.976 3.261 16.685 1.00 94.38 90 LEU A N 1
ATOM 675 C CA . LEU A 1 90 ? -18.137 3.788 15.335 1.00 94.38 90 LEU A CA 1
ATOM 676 C C . LEU A 1 90 ? -17.913 5.304 15.294 1.00 94.38 90 LEU A C 1
ATOM 678 O O . LEU A 1 90 ? -17.087 5.764 14.502 1.00 94.38 90 LEU A O 1
ATOM 682 N N . ASP A 1 91 ? -18.564 6.069 16.172 1.00 93.44 91 ASP A N 1
ATOM 683 C CA . ASP A 1 91 ? -18.360 7.521 16.284 1.00 93.44 91 ASP A CA 1
ATOM 684 C C . ASP A 1 91 ? -16.908 7.833 16.627 1.00 93.44 91 ASP A C 1
ATOM 686 O O . ASP A 1 91 ? -16.274 8.696 16.022 1.00 93.44 91 ASP A O 1
ATOM 690 N N . TYR A 1 92 ? -16.329 7.066 17.548 1.00 94.56 92 TYR A N 1
ATOM 691 C CA . TYR A 1 92 ? -14.938 7.229 17.928 1.00 94.56 92 TYR A CA 1
ATOM 692 C C . TYR A 1 92 ? -13.982 6.996 16.748 1.00 94.56 92 TYR A C 1
ATOM 694 O O . TYR A 1 92 ? -13.100 7.822 16.511 1.00 94.56 92 TYR A O 1
ATOM 702 N N . LEU A 1 93 ? -14.147 5.931 15.954 1.00 95.06 93 LEU A N 1
ATOM 703 C CA . LEU A 1 93 ? -13.305 5.649 14.780 1.00 95.06 93 LEU A CA 1
ATOM 704 C C . LEU A 1 93 ? -13.563 6.592 13.596 1.00 95.06 93 LEU A C 1
ATOM 706 O O . LEU A 1 93 ? -12.668 6.777 12.763 1.00 95.06 93 LEU A O 1
ATOM 710 N N . THR A 1 94 ? -14.747 7.199 13.523 1.00 94.62 94 THR A N 1
ATOM 711 C CA . THR A 1 94 ? -15.129 8.152 12.471 1.00 94.62 94 THR A CA 1
ATOM 712 C C . THR A 1 94 ? -14.964 9.618 12.880 1.00 94.62 94 THR A C 1
ATOM 714 O O . THR A 1 94 ? -15.079 10.497 12.029 1.00 94.62 94 THR A O 1
ATOM 717 N N . ALA A 1 95 ? -14.610 9.901 14.137 1.00 92.75 95 ALA A N 1
ATOM 718 C CA . ALA A 1 95 ? -14.301 11.245 14.615 1.00 92.75 95 ALA A CA 1
ATOM 719 C C . ALA A 1 95 ? -13.149 11.905 13.821 1.00 92.75 95 ALA A C 1
ATOM 721 O O . ALA A 1 95 ? -12.296 11.188 13.282 1.00 92.75 95 ALA A O 1
ATOM 722 N N . PRO A 1 96 ? -13.077 13.253 13.788 1.00 92.00 96 PRO A N 1
ATOM 723 C CA . PRO A 1 96 ? -12.042 13.993 13.067 1.00 92.00 96 PRO A CA 1
ATOM 724 C C . PRO A 1 96 ? -10.618 13.493 13.342 1.00 92.00 96 PRO A C 1
ATOM 726 O O . PRO A 1 96 ? -10.232 13.268 14.491 1.00 92.00 96 PRO A O 1
ATOM 729 N N . ASN A 1 97 ? -9.834 13.332 12.274 1.00 90.62 97 ASN A N 1
ATOM 730 C CA . ASN A 1 97 ? -8.437 12.901 12.336 1.00 90.62 97 ASN A CA 1
ATOM 731 C C . ASN A 1 97 ? -7.489 14.107 12.199 1.00 90.62 97 ASN A C 1
ATOM 733 O O . ASN A 1 97 ? -7.836 15.077 11.519 1.00 90.62 97 ASN A O 1
ATOM 737 N N . PRO A 1 98 ? -6.278 14.057 12.785 1.00 88.12 98 PRO A N 1
ATOM 738 C CA . PRO A 1 98 ? -5.251 15.052 12.532 1.00 88.12 98 PRO A CA 1
ATOM 739 C C . PRO A 1 98 ? -4.836 14.993 11.063 1.00 88.12 98 PRO A C 1
ATOM 741 O O . PRO A 1 98 ? -4.595 13.919 10.515 1.00 88.12 98 PRO A O 1
ATOM 744 N N . THR A 1 99 ? -4.722 16.161 10.442 1.00 87.69 99 THR A N 1
ATOM 745 C CA . THR A 1 99 ? -4.257 16.310 9.062 1.00 87.69 99 THR A CA 1
ATOM 746 C C . THR A 1 99 ? -2.822 16.831 9.081 1.00 87.69 99 THR A C 1
ATOM 748 O O . THR A 1 99 ? -2.625 18.040 9.258 1.00 87.69 99 THR A O 1
ATOM 751 N N . PRO A 1 100 ? -1.807 15.953 8.990 1.00 88.06 100 PRO A N 1
ATOM 752 C CA . PRO A 1 100 ? -0.423 16.393 8.936 1.00 88.06 100 PRO A CA 1
ATOM 753 C C . PRO A 1 100 ? -0.156 17.189 7.652 1.00 88.06 100 PRO A C 1
ATOM 755 O O . PRO A 1 100 ? -0.674 16.886 6.579 1.00 88.06 100 PRO A O 1
ATOM 758 N N . SER A 1 101 ? 0.677 18.214 7.777 1.00 89.44 101 SER A N 1
ATOM 759 C CA . SER A 1 101 ? 1.249 18.971 6.672 1.00 89.44 101 SER A CA 1
ATOM 760 C C . SER A 1 101 ? 2.180 18.067 5.875 1.00 89.44 101 SER A C 1
ATOM 762 O O . SER A 1 101 ? 2.831 17.189 6.445 1.00 89.44 101 SER A O 1
ATOM 764 N N . LEU A 1 102 ? 2.269 18.305 4.567 1.00 91.00 102 LEU A N 1
ATOM 765 C CA . LEU A 1 102 ? 3.165 17.548 3.699 1.00 91.00 102 LEU A CA 1
ATOM 766 C C . LEU A 1 102 ? 4.619 17.728 4.141 1.00 91.00 102 LEU A C 1
ATOM 768 O O . LEU A 1 102 ? 5.075 18.858 4.343 1.00 91.00 102 LEU A O 1
ATOM 772 N N . ILE A 1 103 ? 5.354 16.621 4.232 1.00 86.88 103 ILE A N 1
ATOM 773 C CA . ILE A 1 103 ? 6.798 16.666 4.444 1.00 86.88 103 ILE A CA 1
ATOM 774 C C . ILE A 1 103 ? 7.434 17.318 3.206 1.00 86.88 103 ILE A C 1
ATOM 776 O O . ILE A 1 103 ? 7.174 16.912 2.070 1.00 86.88 103 ILE A O 1
ATOM 780 N N . GLN A 1 104 ? 8.274 18.339 3.408 1.00 76.00 104 GLN A N 1
ATOM 781 C CA . GLN A 1 104 ? 9.037 18.954 2.315 1.00 76.00 104 GLN A CA 1
ATOM 782 C C . GLN A 1 104 ? 9.944 17.914 1.651 1.00 76.00 104 GLN A C 1
ATOM 784 O O . GLN A 1 104 ? 10.420 17.007 2.325 1.00 76.00 104 GLN A O 1
ATOM 789 N N . ARG A 1 105 ? 10.218 18.041 0.345 1.00 68.38 105 ARG A N 1
ATOM 790 C CA . ARG A 1 105 ? 11.075 17.085 -0.379 1.00 68.38 105 ARG A CA 1
ATOM 791 C C . ARG A 1 105 ? 12.405 16.870 0.341 1.00 68.38 105 ARG A C 1
ATOM 793 O O . ARG A 1 105 ? 13.291 17.721 0.301 1.00 68.38 105 ARG A O 1
ATOM 800 N N . ILE A 1 106 ? 12.554 15.698 0.948 1.00 61.53 106 ILE A N 1
ATOM 801 C CA . ILE A 1 106 ? 13.826 15.232 1.481 1.00 61.53 106 ILE A CA 1
ATOM 802 C C . ILE A 1 106 ? 14.517 14.482 0.350 1.00 61.53 106 ILE A C 1
ATOM 804 O O . ILE A 1 106 ? 14.015 13.469 -0.140 1.00 61.53 106 ILE A O 1
ATOM 808 N N . ASN A 1 107 ? 15.688 14.966 -0.055 1.00 53.50 107 ASN A N 1
ATOM 809 C CA . ASN A 1 107 ? 16.582 14.202 -0.914 1.00 53.50 107 ASN A CA 1
ATOM 810 C C . ASN A 1 107 ? 17.152 13.035 -0.097 1.00 53.50 107 ASN A C 1
ATOM 812 O O . ASN A 1 107 ? 18.226 13.150 0.497 1.00 53.50 107 ASN A O 1
ATOM 816 N N . ASP A 1 108 ? 16.434 11.912 -0.050 1.00 54.38 108 ASP A N 1
ATOM 817 C CA . ASP A 1 108 ? 16.942 10.673 0.536 1.00 54.38 108 ASP A CA 1
ATOM 818 C C . ASP A 1 108 ? 18.120 10.165 -0.312 1.00 54.38 108 ASP A C 1
ATOM 820 O O . ASP A 1 108 ? 17.984 9.421 -1.281 1.00 54.38 108 ASP A O 1
ATOM 824 N N . THR A 1 109 ? 19.328 10.582 0.065 1.00 43.12 109 THR A N 1
ATOM 825 C CA . THR A 1 109 ? 20.602 10.117 -0.512 1.00 43.12 109 THR A CA 1
ATOM 826 C C . THR A 1 109 ? 20.985 8.713 -0.029 1.00 43.12 109 THR A C 1
ATOM 828 O O . THR A 1 109 ? 21.956 8.115 -0.496 1.00 43.12 109 THR A O 1
ATOM 831 N N . SER A 1 110 ? 20.187 8.140 0.871 1.00 43.47 110 SER A N 1
ATOM 832 C CA . SER A 1 110 ? 20.351 6.798 1.413 1.00 43.47 110 SER A CA 1
ATOM 833 C C . SER A 1 110 ? 19.775 5.745 0.455 1.00 43.47 110 SER A C 1
ATOM 835 O O . SER A 1 110 ? 18.693 5.198 0.675 1.00 43.47 110 SER A O 1
ATOM 837 N N . LYS A 1 111 ? 20.532 5.378 -0.587 1.00 49.06 111 LYS A N 1
ATOM 838 C CA . LYS A 1 111 ? 20.330 4.089 -1.276 1.00 49.06 111 LYS A CA 1
ATOM 839 C C . LYS A 1 111 ? 20.823 2.957 -0.372 1.00 49.06 111 LYS A C 1
ATOM 841 O O . LYS A 1 111 ? 21.875 2.361 -0.614 1.00 49.06 111 LYS A O 1
ATOM 846 N N . LEU A 1 112 ? 20.080 2.672 0.698 1.00 53.03 112 LEU A N 1
ATOM 847 C CA . LEU A 1 112 ? 20.223 1.400 1.399 1.00 53.03 112 LEU A CA 1
ATOM 848 C C . LEU A 1 112 ? 20.003 0.279 0.372 1.00 53.03 112 LEU A C 1
ATOM 850 O O . LEU A 1 112 ? 19.222 0.428 -0.565 1.00 53.03 112 LEU A O 1
ATOM 854 N N . GLN A 1 113 ? 20.741 -0.824 0.498 1.00 58.56 113 GLN A N 1
ATOM 855 C CA . GLN A 1 113 ? 20.638 -1.959 -0.423 1.00 58.56 113 GLN A CA 1
ATOM 856 C C . GLN A 1 113 ? 19.234 -2.583 -0.308 1.00 58.56 113 GLN A C 1
ATOM 858 O O . GLN A 1 113 ? 19.008 -3.471 0.516 1.00 58.56 113 GLN A O 1
ATOM 863 N N . ASN A 1 114 ? 18.287 -2.097 -1.113 1.00 70.38 114 ASN A N 1
ATOM 864 C CA . ASN A 1 114 ? 16.919 -2.596 -1.160 1.00 70.38 114 ASN A CA 1
ATOM 865 C C . ASN A 1 114 ? 16.920 -4.030 -1.697 1.00 70.38 114 ASN A C 1
ATOM 867 O O . ASN A 1 114 ? 17.417 -4.306 -2.785 1.00 70.38 114 ASN A O 1
ATOM 871 N N . SER A 1 115 ? 16.363 -4.962 -0.922 1.00 82.38 115 SER A N 1
ATOM 872 C CA . SER A 1 115 ? 16.148 -6.352 -1.357 1.00 82.38 115 SER A CA 1
ATOM 873 C C . SER A 1 115 ? 14.858 -6.552 -2.164 1.00 82.38 115 SER A C 1
ATOM 875 O O . SER A 1 115 ? 14.573 -7.673 -2.585 1.00 82.38 115 SER A O 1
ATOM 877 N N . HIS A 1 116 ? 14.092 -5.481 -2.374 1.00 91.44 116 HIS A N 1
ATOM 878 C CA . HIS A 1 116 ? 12.895 -5.422 -3.209 1.00 91.44 116 HIS A CA 1
ATOM 879 C C . HIS A 1 116 ? 13.173 -4.574 -4.448 1.00 91.44 116 HIS A C 1
ATOM 881 O O . HIS A 1 116 ? 14.042 -3.704 -4.414 1.00 91.44 116 HIS A O 1
ATOM 887 N N . PHE A 1 117 ? 12.430 -4.834 -5.518 1.00 95.25 117 PHE A N 1
ATOM 888 C CA . PHE A 1 117 ? 12.473 -4.052 -6.747 1.00 95.25 117 PHE A CA 1
ATOM 889 C C . PHE A 1 117 ? 11.050 -3.815 -7.245 1.00 95.25 117 PHE A C 1
ATOM 891 O O . PHE A 1 117 ? 10.231 -4.728 -7.197 1.00 95.25 117 PHE A O 1
ATOM 898 N N . TRP A 1 118 ? 10.751 -2.627 -7.769 1.00 96.12 118 TRP A N 1
ATOM 899 C CA . TRP A 1 118 ? 9.423 -2.252 -8.275 1.00 96.12 118 TRP A CA 1
ATOM 900 C C . TRP A 1 118 ? 8.765 -3.282 -9.214 1.00 96.12 118 TRP A C 1
ATOM 902 O O . TRP A 1 118 ? 7.553 -3.477 -9.174 1.00 96.12 118 TRP A O 1
ATOM 912 N N . PHE A 1 119 ? 9.547 -3.994 -10.027 1.00 96.25 119 PHE A N 1
ATOM 913 C CA . PHE A 1 119 ? 9.054 -5.032 -10.944 1.00 96.25 119 PHE A CA 1
ATOM 914 C C . PHE A 1 119 ? 8.801 -6.403 -10.286 1.00 96.25 119 PHE A C 1
ATOM 916 O O . PHE A 1 119 ? 8.456 -7.364 -10.979 1.00 96.25 119 PHE A O 1
ATOM 923 N N . ASP A 1 120 ? 8.949 -6.504 -8.963 1.00 96.56 120 ASP A N 1
ATOM 924 C CA . ASP A 1 120 ? 8.441 -7.628 -8.168 1.00 96.56 120 ASP A CA 1
ATOM 925 C C . ASP A 1 120 ? 6.918 -7.603 -8.070 1.00 96.56 120 ASP A C 1
ATOM 927 O O . ASP A 1 120 ? 6.305 -8.651 -7.875 1.00 96.56 120 ASP A O 1
ATOM 931 N N . ILE A 1 121 ? 6.309 -6.423 -8.214 1.00 97.94 121 ILE A N 1
ATOM 932 C CA . ILE A 1 121 ? 4.873 -6.299 -8.427 1.00 97.94 121 ILE A CA 1
ATOM 933 C C . ILE A 1 121 ? 4.586 -6.604 -9.892 1.00 97.94 121 ILE A C 1
ATOM 935 O O . ILE A 1 121 ? 5.186 -6.029 -10.804 1.00 97.94 121 ILE A O 1
ATOM 939 N N . ARG A 1 122 ? 3.676 -7.552 -10.103 1.00 96.81 122 ARG A N 1
ATOM 940 C CA . ARG A 1 122 ? 3.370 -8.120 -11.416 1.00 96.81 122 ARG A CA 1
ATOM 941 C C . ARG A 1 122 ? 1.948 -7.825 -11.840 1.00 96.81 122 ARG A C 1
ATOM 943 O O . ARG A 1 122 ? 1.728 -7.508 -13.002 1.00 96.81 122 ARG A O 1
ATOM 950 N N . ASN A 1 123 ? 1.010 -7.876 -10.901 1.00 97.50 123 ASN A N 1
ATOM 951 C CA . ASN A 1 123 ? -0.400 -7.659 -11.177 1.00 97.50 123 ASN A CA 1
ATOM 952 C C . ASN A 1 123 ? -1.016 -6.811 -10.075 1.00 97.50 123 ASN A C 1
ATOM 954 O O . ASN A 1 123 ? -0.839 -7.105 -8.892 1.00 97.50 123 ASN A O 1
ATOM 958 N N . LEU A 1 124 ? -1.755 -5.780 -10.476 1.00 97.31 124 LEU A N 1
ATOM 959 C CA . LEU A 1 124 ? -2.533 -4.957 -9.559 1.00 97.31 124 LEU A CA 1
ATOM 960 C C . LEU A 1 124 ? -4.005 -4.994 -9.940 1.00 97.31 124 LEU A C 1
ATOM 962 O O . LEU A 1 124 ? -4.368 -4.718 -11.086 1.00 97.31 124 LEU A O 1
ATOM 966 N N . ARG A 1 125 ? -4.862 -5.308 -8.974 1.00 96.81 125 ARG A N 1
ATOM 967 C CA . ARG A 1 125 ? -6.319 -5.223 -9.118 1.00 96.81 125 ARG A CA 1
ATOM 968 C C . ARG A 1 125 ? -6.898 -4.339 -8.019 1.00 96.81 125 ARG A C 1
ATOM 970 O O . ARG A 1 125 ? -6.276 -4.129 -6.979 1.00 96.81 125 ARG A O 1
ATOM 977 N N . SER A 1 126 ? -8.079 -3.791 -8.271 1.00 96.25 126 SER A N 1
ATOM 978 C CA . SER A 1 126 ? -8.818 -3.060 -7.246 1.00 96.25 126 SER A CA 1
ATOM 979 C C . SER A 1 126 ? -9.405 -4.056 -6.251 1.00 96.25 126 SER A C 1
ATOM 981 O O . SER A 1 126 ? -10.043 -5.026 -6.652 1.00 96.25 126 SER A O 1
ATOM 983 N N . TRP A 1 127 ? -9.224 -3.804 -4.960 1.00 96.25 127 TRP A N 1
ATOM 984 C CA . TRP A 1 127 ? -9.894 -4.534 -3.893 1.00 96.25 127 TRP A CA 1
ATOM 985 C C . TRP A 1 127 ? -11.314 -3.974 -3.734 1.00 96.25 127 TRP A C 1
ATOM 987 O O . TRP A 1 127 ? -11.594 -3.163 -2.853 1.00 96.25 127 TRP A O 1
ATOM 997 N N . THR A 1 128 ? -12.206 -4.371 -4.641 1.00 93.25 128 THR A N 1
ATOM 998 C CA . THR A 1 128 ? -13.553 -3.793 -4.760 1.00 93.25 128 THR A CA 1
ATOM 999 C C . THR A 1 128 ? -14.445 -4.093 -3.562 1.00 93.25 128 THR A C 1
ATOM 1001 O O . THR A 1 128 ? -15.289 -3.268 -3.232 1.00 93.25 128 THR A O 1
ATOM 1004 N N . ASP A 1 129 ? -14.253 -5.228 -2.882 1.00 92.88 129 ASP A N 1
ATOM 1005 C CA . ASP A 1 129 ? -15.003 -5.597 -1.677 1.00 92.88 129 ASP A CA 1
ATOM 1006 C C . ASP A 1 129 ? -14.467 -4.942 -0.390 1.00 92.88 129 ASP A C 1
ATOM 1008 O O . ASP A 1 129 ? -15.085 -5.092 0.657 1.00 92.88 129 ASP A O 1
ATOM 1012 N N . PHE A 1 130 ? -13.386 -4.154 -0.426 1.00 95.38 130 PHE A N 1
ATOM 1013 C CA . PHE A 1 130 ? -12.932 -3.386 0.741 1.00 95.38 130 PHE A CA 1
ATOM 1014 C C . PHE A 1 130 ? -13.667 -2.046 0.847 1.00 95.38 130 PHE A C 1
ATOM 1016 O O . PHE A 1 130 ? -13.125 -0.982 0.549 1.00 95.38 130 PHE A O 1
ATOM 1023 N N . ASN A 1 131 ? -14.936 -2.094 1.240 1.00 93.81 131 ASN A N 1
ATOM 1024 C CA . ASN A 1 131 ? -15.791 -0.918 1.366 1.00 93.81 131 ASN A CA 1
ATOM 1025 C C . ASN A 1 131 ? -16.830 -1.111 2.487 1.00 93.81 131 ASN A C 1
ATOM 1027 O O . ASN A 1 131 ? -16.984 -2.207 3.023 1.00 93.81 131 ASN A O 1
ATOM 1031 N N . ILE A 1 132 ? -17.548 -0.045 2.844 1.00 91.88 132 ILE A N 1
ATOM 1032 C CA . ILE A 1 132 ? -18.508 -0.068 3.960 1.00 91.88 132 ILE A CA 1
ATOM 1033 C C . ILE A 1 132 ? -19.717 -0.957 3.692 1.00 91.88 132 ILE A C 1
ATOM 1035 O O . ILE A 1 132 ? -20.168 -1.628 4.617 1.00 91.88 132 ILE A O 1
ATOM 1039 N N . ASN A 1 133 ? -20.180 -1.037 2.444 1.00 91.81 133 ASN A N 1
ATOM 1040 C CA . ASN A 1 133 ? -21.280 -1.927 2.077 1.00 91.81 133 ASN A CA 1
ATOM 1041 C C . ASN A 1 133 ? -20.900 -3.387 2.349 1.00 91.81 133 ASN A C 1
ATOM 1043 O O . ASN A 1 133 ? -21.697 -4.151 2.877 1.00 91.81 133 ASN A O 1
ATOM 1047 N N . THR A 1 134 ? -19.659 -3.786 2.070 1.00 91.75 134 THR A N 1
ATOM 1048 C CA . THR A 1 134 ? -19.202 -5.134 2.427 1.00 91.75 134 THR A CA 1
ATOM 1049 C C . THR A 1 134 ? -19.147 -5.321 3.940 1.00 91.75 134 THR A C 1
ATOM 1051 O O . THR A 1 134 ? -19.593 -6.350 4.442 1.00 91.75 134 THR A O 1
ATOM 1054 N N . ILE A 1 135 ? -18.645 -4.336 4.692 1.00 91.81 135 ILE A N 1
ATOM 1055 C CA . ILE A 1 135 ? -18.577 -4.422 6.159 1.00 91.81 135 ILE A CA 1
ATOM 1056 C C . ILE A 1 135 ? -19.982 -4.604 6.756 1.00 91.81 135 ILE A C 1
ATOM 1058 O O . ILE A 1 135 ? -20.146 -5.438 7.645 1.00 91.81 135 ILE A O 1
ATOM 1062 N N . SER A 1 136 ? -20.993 -3.889 6.249 1.00 90.75 136 SER A N 1
ATOM 1063 C CA . SER A 1 136 ? -22.381 -3.997 6.723 1.00 90.75 136 SER A CA 1
ATOM 1064 C C . SER A 1 136 ? -23.054 -5.321 6.355 1.00 90.75 136 SER A C 1
ATOM 1066 O O . SER A 1 136 ? -23.935 -5.773 7.082 1.00 90.75 136 SER A O 1
ATOM 1068 N N . THR A 1 137 ? -22.618 -5.987 5.280 1.00 92.00 137 THR A N 1
ATOM 1069 C CA . THR A 1 137 ? -23.127 -7.325 4.923 1.00 92.00 137 THR A CA 1
ATOM 1070 C C . THR A 1 137 ? -22.604 -8.443 5.824 1.00 92.00 137 THR A C 1
ATOM 1072 O O . THR A 1 137 ? -23.197 -9.522 5.849 1.00 92.00 137 THR A O 1
ATOM 1075 N N . ILE A 1 138 ? -21.510 -8.222 6.566 1.00 91.06 138 ILE A N 1
ATOM 1076 C CA . ILE A 1 138 ? -20.961 -9.231 7.479 1.00 91.06 138 ILE A CA 1
ATOM 1077 C C . ILE A 1 138 ? -21.815 -9.254 8.758 1.00 91.06 138 ILE A C 1
ATOM 1079 O O . ILE A 1 138 ? -21.830 -8.261 9.492 1.00 91.06 138 ILE A O 1
ATOM 1083 N N . PRO A 1 139 ? -22.484 -10.382 9.077 1.00 90.31 139 PRO A N 1
ATOM 1084 C CA . PRO A 1 139 ? -23.417 -10.441 10.198 1.00 90.31 139 PRO A CA 1
ATOM 1085 C C . PRO A 1 139 ? -22.766 -10.048 11.528 1.00 90.31 139 PRO A C 1
ATOM 1087 O O . PRO A 1 139 ? -21.736 -10.609 11.911 1.00 90.31 139 PRO A O 1
ATOM 1090 N N . GLY A 1 140 ? -23.374 -9.089 12.229 1.00 89.00 140 GLY A N 1
ATOM 1091 C CA . GLY A 1 140 ? -22.950 -8.641 13.555 1.00 89.00 140 GLY A CA 1
ATOM 1092 C C . GLY A 1 140 ? -21.665 -7.811 13.595 1.00 89.00 140 GLY A C 1
ATOM 1093 O O . GLY A 1 140 ? -21.250 -7.413 14.678 1.00 89.00 140 GLY A O 1
ATOM 1094 N N . LEU A 1 141 ? -20.999 -7.548 12.462 1.00 91.06 141 LEU A N 1
ATOM 1095 C CA . LEU A 1 141 ? -19.692 -6.884 12.477 1.00 91.06 141 LEU A CA 1
ATOM 1096 C C . LEU A 1 141 ? -19.794 -5.396 12.827 1.00 91.06 141 LEU A C 1
ATOM 1098 O O . LEU A 1 141 ? -19.011 -4.917 13.646 1.00 91.06 141 LEU A O 1
ATOM 1102 N N . LEU A 1 142 ? -20.739 -4.671 12.221 1.00 90.19 142 LEU A N 1
ATOM 1103 C CA . LEU A 1 142 ? -20.985 -3.266 12.567 1.00 90.19 142 LEU A CA 1
ATOM 1104 C C . LEU A 1 142 ? -21.619 -3.115 13.949 1.00 90.19 142 LEU A C 1
ATOM 1106 O O . LEU A 1 142 ? -21.322 -2.138 14.633 1.00 90.19 142 LEU A O 1
ATOM 1110 N N . ASP A 1 143 ? -22.401 -4.096 14.394 1.00 91.44 143 ASP A N 1
ATOM 1111 C CA . ASP A 1 143 ? -23.025 -4.083 15.720 1.00 91.44 143 ASP A CA 1
ATOM 1112 C C . ASP A 1 143 ? -21.965 -4.030 16.833 1.00 91.44 143 ASP A C 1
ATOM 1114 O O . ASP A 1 143 ? -22.157 -3.343 17.833 1.00 91.44 143 ASP A O 1
ATOM 1118 N N . LEU A 1 144 ? -20.789 -4.649 16.626 1.00 91.62 144 LEU A N 1
ATOM 1119 C CA . LEU A 1 144 ? -19.640 -4.537 17.543 1.00 91.62 144 LEU A CA 1
ATOM 1120 C C . LEU A 1 144 ? -19.143 -3.095 17.713 1.00 91.62 144 LEU A C 1
ATOM 1122 O O . LEU A 1 144 ? -18.503 -2.783 18.716 1.00 91.62 144 LEU A O 1
ATOM 1126 N N . LEU A 1 145 ? -19.385 -2.233 16.724 1.00 92.06 145 LEU A N 1
ATOM 1127 C CA . LEU A 1 145 ? -18.981 -0.831 16.753 1.00 92.06 145 LEU A CA 1
ATOM 1128 C C . LEU A 1 145 ? -20.076 0.102 17.277 1.00 92.06 145 LEU A C 1
ATOM 1130 O O . LEU A 1 145 ? -19.757 1.207 17.710 1.00 92.06 145 LEU A O 1
ATOM 1134 N N . GLN A 1 146 ? -21.336 -0.330 17.244 1.00 91.75 146 GLN A N 1
ATOM 1135 C CA . GLN A 1 146 ? -22.497 0.450 17.685 1.00 91.75 146 GLN A CA 1
ATOM 1136 C C . GLN A 1 146 ? -22.808 0.287 19.179 1.00 91.75 146 GLN A C 1
ATOM 1138 O O . GLN A 1 146 ? -23.762 0.876 19.673 1.00 91.75 146 GLN A O 1
ATOM 1143 N N . VAL A 1 147 ? -22.011 -0.494 19.913 1.00 88.69 147 VAL A N 1
ATOM 1144 C CA . VAL A 1 147 ? -22.174 -0.645 21.362 1.00 88.69 147 VAL A CA 1
ATOM 1145 C C . VAL A 1 147 ? -21.897 0.683 22.064 1.00 88.69 147 VAL A C 1
ATOM 1147 O O . VAL A 1 147 ? -20.813 1.256 21.913 1.00 88.69 147 VAL A O 1
ATOM 1150 N N . ASP A 1 148 ? -22.857 1.123 22.878 1.00 90.38 148 ASP A N 1
ATOM 1151 C CA . ASP A 1 148 ? -22.697 2.279 23.753 1.00 90.38 148 ASP A CA 1
ATOM 1152 C C . ASP A 1 148 ? -21.625 2.002 24.808 1.00 90.38 148 ASP A C 1
ATOM 1154 O O . ASP A 1 148 ? -21.733 1.087 25.630 1.00 90.38 148 ASP A O 1
ATOM 1158 N N . VAL A 1 149 ? -20.584 2.828 24.803 1.00 91.56 149 VAL A N 1
ATOM 1159 C CA . VAL A 1 149 ? -19.520 2.808 25.802 1.00 91.56 149 VAL A CA 1
ATOM 1160 C C . VAL A 1 149 ? -19.406 4.168 26.470 1.00 91.56 149 VAL A C 1
ATOM 1162 O O . VAL A 1 149 ? -19.687 5.209 25.877 1.00 91.56 149 VAL A O 1
ATOM 1165 N N . SER A 1 150 ? -18.974 4.178 27.731 1.00 91.12 150 SER A N 1
ATOM 1166 C CA . SER A 1 150 ? -18.663 5.438 28.405 1.00 91.12 150 SER A CA 1
ATOM 1167 C C . SER A 1 150 ? -17.507 6.127 27.682 1.00 91.12 150 SER A C 1
ATOM 1169 O O . SER A 1 150 ? -16.465 5.504 27.451 1.00 91.12 150 SER A O 1
ATOM 1171 N N . ALA A 1 151 ? -17.655 7.409 27.345 1.00 87.88 151 ALA A N 1
ATOM 1172 C CA . ALA A 1 151 ? -16.627 8.162 26.631 1.00 87.88 151 ALA A CA 1
ATOM 1173 C C . ALA A 1 151 ? -15.289 8.206 27.392 1.00 87.88 151 ALA A C 1
ATOM 1175 O O . ALA A 1 151 ? -14.231 8.257 26.768 1.00 87.88 151 ALA A O 1
ATOM 1176 N N . SER A 1 152 ? -15.311 8.108 28.727 1.00 87.50 152 SER A N 1
ATOM 1177 C CA . SER A 1 152 ? -14.104 8.057 29.563 1.00 87.50 152 SER A CA 1
ATOM 1178 C C . SER A 1 152 ? -13.362 6.714 29.503 1.00 87.50 152 SER A C 1
ATOM 1180 O O . SER A 1 152 ? -12.198 6.639 29.896 1.00 87.50 152 SER A O 1
ATOM 1182 N N . SER A 1 153 ? -14.001 5.654 28.991 1.00 88.31 153 SER A N 1
ATOM 1183 C CA . SER A 1 153 ? -13.380 4.331 28.820 1.00 88.31 153 SER A CA 1
ATOM 1184 C C . SER A 1 153 ? -12.499 4.233 27.569 1.00 88.31 153 SER A C 1
ATOM 1186 O O . SER A 1 153 ? -11.616 3.372 27.498 1.00 88.31 153 SER A O 1
ATOM 1188 N N . LEU A 1 154 ? -12.712 5.120 26.592 1.00 92.56 154 LEU A N 1
ATOM 1189 C CA . LEU A 1 154 ? -11.926 5.183 25.366 1.00 92.56 154 LEU A CA 1
ATOM 1190 C C . LEU A 1 154 ? -10.713 6.104 25.565 1.00 92.56 154 LEU A C 1
ATOM 1192 O O . LEU A 1 154 ? -10.857 7.226 26.052 1.00 92.56 154 LEU A O 1
ATOM 1196 N N . PRO A 1 155 ? -9.499 5.678 25.176 1.00 94.44 155 PRO A N 1
ATOM 1197 C CA . PRO A 1 155 ? -8.316 6.510 25.329 1.00 94.44 155 PRO A CA 1
ATOM 1198 C C . PRO A 1 155 ? -8.402 7.733 24.415 1.00 94.44 155 PRO A C 1
ATOM 1200 O O . PRO A 1 155 ? -8.714 7.621 23.231 1.00 94.44 155 PRO A O 1
ATOM 1203 N N . VAL A 1 156 ? -8.062 8.910 24.931 1.00 90.94 156 VAL A N 1
ATOM 1204 C CA . VAL A 1 156 ? -7.939 10.114 24.102 1.00 90.94 156 VAL A CA 1
ATOM 1205 C C . VAL A 1 156 ? -6.537 10.136 23.488 1.00 90.94 156 VAL A C 1
ATOM 1207 O O . VAL A 1 156 ? -5.553 10.136 24.235 1.00 90.94 156 VAL A O 1
ATOM 1210 N N . PRO A 1 157 ? -6.405 10.148 22.149 1.00 90.31 157 PRO A N 1
ATOM 1211 C CA . PRO A 1 157 ? -5.107 10.292 21.508 1.00 90.31 157 PRO A CA 1
ATOM 1212 C C . PRO A 1 157 ? -4.374 11.551 21.966 1.00 90.31 157 PRO A C 1
ATOM 1214 O O . PRO A 1 157 ? -4.976 12.610 22.154 1.00 90.31 157 PRO A O 1
ATOM 1217 N N . SER A 1 158 ? -3.054 11.451 22.120 1.00 87.19 158 SER A N 1
ATOM 1218 C CA . SER A 1 158 ? -2.239 12.620 22.459 1.00 87.19 158 SER A CA 1
ATOM 1219 C C . SER A 1 158 ? -2.307 13.658 21.340 1.00 87.19 158 SER A C 1
ATOM 1221 O O . SER A 1 158 ? -2.337 13.304 20.161 1.00 87.19 158 SER A O 1
ATOM 1223 N N . LYS A 1 159 ? -2.300 14.949 21.695 1.00 83.75 159 LYS A N 1
ATOM 1224 C CA . LYS A 1 159 ? -2.170 16.012 20.694 1.00 83.75 159 LYS A CA 1
ATOM 1225 C C . LYS A 1 159 ? -0.835 15.839 19.971 1.00 83.75 159 LYS A C 1
ATOM 1227 O O . LYS A 1 159 ? 0.221 15.867 20.597 1.00 83.75 159 LYS A O 1
ATOM 1232 N N . VAL A 1 160 ? -0.909 15.645 18.663 1.00 82.44 160 VAL A N 1
ATOM 1233 C CA . VAL A 1 160 ? 0.243 15.447 17.783 1.00 82.44 160 VAL A CA 1
ATOM 1234 C C . VAL A 1 160 ? 0.625 16.763 17.116 1.00 82.44 160 VAL A C 1
ATOM 1236 O O . VAL A 1 160 ? -0.242 17.573 16.789 1.00 82.44 160 VAL A O 1
ATOM 1239 N N . ASN A 1 161 ? 1.923 16.977 16.900 1.00 82.69 161 ASN A N 1
ATOM 1240 C CA . ASN A 1 161 ? 2.383 18.046 16.019 1.00 82.69 161 ASN A CA 1
ATOM 1241 C C . ASN A 1 161 ? 1.995 17.679 14.579 1.00 82.69 161 ASN A C 1
ATOM 1243 O O . ASN A 1 161 ? 2.378 16.617 14.100 1.00 82.69 161 ASN A O 1
ATOM 1247 N N . THR A 1 162 ? 1.239 18.533 13.894 1.00 84.69 162 THR A N 1
ATOM 1248 C CA . THR A 1 162 ? 0.788 18.304 12.513 1.00 84.69 162 THR A CA 1
ATOM 1249 C C . THR A 1 162 ? 1.798 18.774 11.468 1.00 84.69 162 THR A C 1
ATOM 1251 O O . THR A 1 162 ? 1.457 18.838 10.296 1.00 84.69 162 THR A O 1
ATOM 1254 N N . SER A 1 163 ? 3.035 19.087 11.843 1.00 87.00 163 SER A N 1
ATOM 1255 C CA . SER A 1 163 ? 4.097 19.480 10.910 1.00 87.00 163 SER A CA 1
ATOM 1256 C C . SER A 1 163 ? 5.270 18.498 10.987 1.00 87.00 163 SER A C 1
ATOM 1258 O O . SER A 1 163 ? 6.286 18.822 11.603 1.00 87.00 163 SER A O 1
ATOM 1260 N N . PRO A 1 164 ? 5.135 17.276 10.433 1.00 86.56 164 PRO A N 1
ATOM 1261 C CA . PRO A 1 164 ? 6.245 16.333 10.378 1.00 86.56 164 PRO A CA 1
ATOM 1262 C C . PRO A 1 164 ? 7.339 16.835 9.428 1.00 86.56 164 PRO A C 1
ATOM 1264 O O . PRO A 1 164 ? 7.073 17.235 8.299 1.00 86.56 164 PRO A O 1
ATOM 1267 N N . GLU A 1 165 ? 8.588 16.753 9.873 1.00 86.69 165 GLU A N 1
ATOM 1268 C CA . GLU A 1 165 ? 9.776 17.051 9.066 1.00 86.69 165 GLU A CA 1
ATOM 1269 C C . GLU A 1 165 ? 10.402 15.785 8.476 1.00 86.69 165 GLU A C 1
ATOM 1271 O O . GLU A 1 165 ? 11.203 15.868 7.554 1.00 86.69 165 GLU A O 1
ATOM 1276 N N . THR A 1 166 ? 10.071 14.602 9.009 1.00 87.12 166 THR A N 1
ATOM 1277 C CA . THR A 1 166 ? 10.630 13.319 8.556 1.00 87.12 166 THR A CA 1
ATOM 1278 C C . THR A 1 166 ? 9.566 12.218 8.507 1.00 87.12 166 THR A C 1
ATOM 1280 O O . THR A 1 166 ? 8.619 12.246 9.299 1.00 87.12 166 THR A O 1
ATOM 1283 N N . PRO A 1 167 ? 9.737 11.178 7.664 1.00 86.75 167 PRO A N 1
ATOM 1284 C CA . PRO A 1 167 ? 8.837 10.021 7.650 1.00 86.75 167 PRO A CA 1
ATOM 1285 C C . PRO A 1 167 ? 8.735 9.305 9.007 1.00 86.75 167 PRO A C 1
ATOM 1287 O O . PRO A 1 167 ? 7.684 8.773 9.353 1.00 86.75 167 PRO A O 1
ATOM 1290 N N . ALA A 1 168 ? 9.805 9.325 9.811 1.00 88.12 168 ALA A N 1
ATOM 1291 C CA . ALA A 1 168 ? 9.799 8.752 11.157 1.00 88.12 168 ALA A CA 1
ATOM 1292 C C . ALA A 1 168 ? 8.872 9.523 12.113 1.00 88.12 168 ALA A C 1
ATOM 1294 O O . ALA A 1 168 ? 8.132 8.905 12.878 1.00 88.12 168 ALA A O 1
ATOM 1295 N N . GLN A 1 169 ? 8.868 10.858 12.036 1.00 90.31 169 GLN A N 1
ATOM 1296 C CA . GLN A 1 169 ? 7.923 11.688 12.789 1.00 90.31 169 GLN A CA 1
ATOM 1297 C C . GLN A 1 169 ? 6.484 11.462 12.311 1.00 90.31 169 GLN A C 1
ATOM 1299 O O . GLN A 1 169 ? 5.583 11.342 13.137 1.00 90.31 169 GLN A O 1
ATOM 1304 N N . LEU A 1 170 ? 6.259 11.322 10.998 1.00 91.75 170 LEU A N 1
ATOM 1305 C CA . LEU A 1 170 ? 4.940 10.967 10.464 1.00 91.75 170 LEU A CA 1
ATOM 1306 C C . LEU A 1 170 ? 4.454 9.617 11.007 1.00 91.75 170 LEU A C 1
ATOM 1308 O O . LEU A 1 170 ? 3.312 9.509 11.449 1.00 91.75 170 LEU A O 1
ATOM 1312 N N . ALA A 1 171 ? 5.321 8.603 11.056 1.00 92.44 171 ALA A N 1
ATOM 1313 C CA . ALA A 1 171 ? 4.980 7.313 11.650 1.00 92.44 171 ALA A CA 1
ATOM 1314 C C . ALA A 1 171 ? 4.625 7.429 13.144 1.00 92.44 171 ALA A C 1
ATOM 1316 O O . ALA A 1 171 ? 3.683 6.782 13.605 1.00 92.44 171 ALA A O 1
ATOM 1317 N N . GLU A 1 172 ? 5.322 8.281 13.901 1.00 92.38 172 GLU A N 1
ATOM 1318 C CA . GLU A 1 172 ? 5.014 8.549 15.311 1.00 92.38 172 GLU A CA 1
ATOM 1319 C C . GLU A 1 172 ? 3.665 9.263 15.498 1.00 92.38 172 GLU A C 1
ATOM 1321 O O . GLU A 1 172 ? 2.904 8.896 16.398 1.00 92.38 172 GLU A O 1
ATOM 1326 N N . ILE A 1 173 ? 3.317 10.208 14.617 1.00 92.19 173 ILE A N 1
ATOM 1327 C CA . ILE A 1 173 ? 1.990 10.846 14.573 1.00 92.19 173 ILE A CA 1
ATOM 1328 C C . ILE A 1 173 ? 0.908 9.789 14.322 1.00 92.19 173 ILE A C 1
ATOM 1330 O O . ILE A 1 173 ? -0.069 9.697 15.071 1.00 92.19 173 ILE A O 1
ATOM 1334 N N . CYS A 1 174 ? 1.110 8.942 13.309 1.00 92.81 174 CYS A N 1
ATOM 1335 C CA . CYS A 1 174 ? 0.174 7.879 12.952 1.00 92.81 174 CYS A CA 1
ATOM 1336 C C . CYS A 1 174 ? -0.020 6.887 14.108 1.00 92.81 174 CYS A C 1
ATOM 1338 O O . CYS A 1 174 ? -1.139 6.456 14.383 1.00 92.81 174 CYS A O 1
ATOM 1340 N N . ALA A 1 175 ? 1.051 6.558 14.831 1.00 93.69 175 ALA A N 1
ATOM 1341 C CA . ALA A 1 175 ? 0.999 5.676 15.990 1.00 93.69 175 ALA A CA 1
ATOM 1342 C C . ALA A 1 175 ? 0.275 6.309 17.184 1.00 93.69 175 ALA A C 1
ATOM 1344 O O . ALA A 1 175 ? -0.591 5.677 17.788 1.00 93.69 175 ALA A O 1
ATOM 1345 N N . SER A 1 176 ? 0.598 7.564 17.498 1.00 93.75 176 SER A N 1
ATOM 1346 C CA . SER A 1 176 ? 0.024 8.300 18.631 1.00 93.75 176 SER A CA 1
ATOM 1347 C C . SER A 1 176 ? -1.467 8.587 18.452 1.00 93.75 176 SER A C 1
ATOM 1349 O O . SER A 1 176 ? -2.174 8.785 19.440 1.00 93.75 176 SER A O 1
ATOM 1351 N N . HIS A 1 177 ? -1.943 8.588 17.203 1.00 94.00 177 HIS A N 1
ATOM 1352 C CA . HIS A 1 177 ? -3.342 8.800 16.866 1.00 94.00 177 HIS A CA 1
ATOM 1353 C C . HIS A 1 177 ? -4.074 7.520 16.442 1.00 94.00 177 HIS A C 1
ATOM 1355 O O . HIS A 1 177 ? -4.908 7.001 17.185 1.00 94.00 177 HIS A O 1
ATOM 1361 N N . HIS A 1 178 ? -3.777 6.985 15.256 1.00 95.00 178 HIS A N 1
ATOM 1362 C CA . HIS A 1 178 ? -4.554 5.893 14.670 1.00 95.00 178 HIS A CA 1
ATOM 1363 C C . HIS A 1 178 ? -4.373 4.573 15.419 1.00 95.00 178 HIS A C 1
ATOM 1365 O O . HIS A 1 178 ? -5.369 3.904 15.687 1.00 95.00 178 HIS A O 1
ATOM 1371 N N . ALA A 1 179 ? -3.147 4.209 15.814 1.00 96.00 179 ALA A N 1
ATOM 1372 C CA . ALA A 1 179 ? -2.931 2.947 16.528 1.00 96.00 179 ALA A CA 1
ATOM 1373 C C . ALA A 1 179 ? -3.606 2.951 17.912 1.00 96.00 179 ALA A C 1
ATOM 1375 O O . ALA A 1 179 ? -4.177 1.939 18.305 1.00 96.00 179 ALA A O 1
ATOM 1376 N N . VAL A 1 180 ? -3.619 4.088 18.621 1.00 96.19 180 VAL A N 1
ATOM 1377 C CA . VAL A 1 180 ? -4.348 4.239 19.896 1.00 96.19 180 VAL A CA 1
ATOM 1378 C C . VAL A 1 180 ? -5.841 3.966 19.705 1.00 96.19 180 VAL A C 1
ATOM 1380 O O . VAL A 1 180 ? -6.398 3.116 20.403 1.00 96.19 180 VAL A O 1
ATOM 1383 N N . LYS A 1 181 ? -6.469 4.627 18.724 1.00 96.19 181 LYS A N 1
ATOM 1384 C CA . LYS A 1 181 ? -7.907 4.474 18.463 1.00 96.19 181 LYS A CA 1
ATOM 1385 C C . LYS A 1 181 ? -8.263 3.051 18.027 1.00 96.19 181 LYS A C 1
ATOM 1387 O O . LYS A 1 181 ? -9.188 2.443 18.561 1.00 96.19 181 LYS A O 1
ATOM 1392 N N . VAL A 1 182 ? -7.502 2.505 17.079 1.00 97.44 182 VAL A N 1
ATOM 1393 C CA . VAL A 1 182 ? -7.733 1.167 16.518 1.00 97.44 182 VAL A CA 1
ATOM 1394 C C . VAL A 1 182 ? -7.534 0.085 17.577 1.00 97.44 182 VAL A C 1
ATOM 1396 O O . VAL A 1 182 ? -8.359 -0.816 17.669 1.00 97.44 182 VAL A O 1
ATOM 1399 N N . ASN A 1 183 ? -6.507 0.183 18.425 1.00 97.62 183 ASN A N 1
ATOM 1400 C CA . ASN A 1 183 ? -6.280 -0.796 19.491 1.00 97.62 183 ASN A CA 1
ATOM 140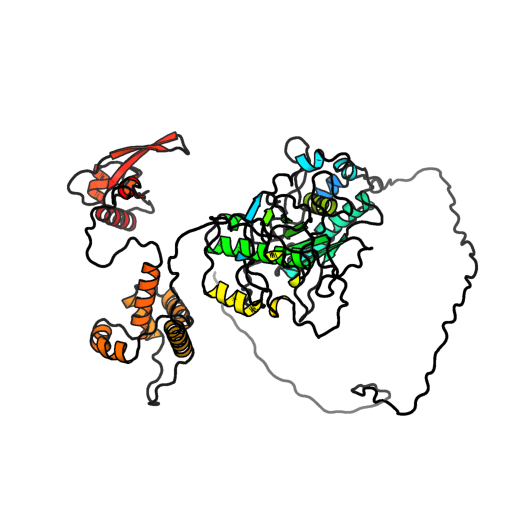1 C C . ASN A 1 183 ? -7.401 -0.786 20.538 1.00 97.62 183 ASN A C 1
ATOM 1403 O O . ASN A 1 183 ? -7.798 -1.852 21.002 1.00 97.62 183 ASN A O 1
ATOM 1407 N N . ALA A 1 184 ? -7.943 0.388 20.883 1.00 96.62 184 ALA A N 1
ATOM 1408 C CA . ALA A 1 184 ? -9.099 0.482 21.774 1.00 96.62 184 ALA A CA 1
ATOM 1409 C C . ALA A 1 184 ? -10.338 -0.195 21.167 1.00 96.62 184 ALA A C 1
ATOM 1411 O O . ALA A 1 184 ? -10.981 -1.013 21.824 1.00 96.62 184 ALA A O 1
ATOM 1412 N N . ALA A 1 185 ? -10.616 0.078 19.890 1.00 96.44 185 ALA A N 1
ATOM 1413 C CA . ALA A 1 185 ? -11.718 -0.546 19.166 1.00 96.44 185 ALA A CA 1
ATOM 1414 C C . ALA A 1 185 ? -11.549 -2.070 19.025 1.00 96.44 185 ALA A C 1
ATOM 1416 O O . ALA A 1 185 ? -12.503 -2.822 19.210 1.00 96.44 185 ALA A O 1
ATOM 1417 N N . LEU A 1 186 ? -10.335 -2.550 18.738 1.00 96.88 186 LEU A N 1
ATOM 1418 C CA . LEU A 1 186 ? -10.037 -3.983 18.648 1.00 96.88 186 LEU A CA 1
ATOM 1419 C C . LEU A 1 186 ? -10.167 -4.678 20.005 1.00 96.88 186 LEU A C 1
ATOM 1421 O O . LEU A 1 186 ? -10.702 -5.782 20.063 1.00 96.88 186 LEU A O 1
ATOM 1425 N N . LYS A 1 187 ? -9.735 -4.033 21.094 1.00 95.75 187 LYS A N 1
ATOM 1426 C CA . LYS A 1 187 ? -9.906 -4.555 22.453 1.00 95.75 187 LYS A CA 1
ATOM 1427 C C . LYS A 1 187 ? -11.381 -4.697 22.825 1.00 95.75 187 LYS A C 1
ATOM 1429 O O . LYS A 1 187 ? -11.753 -5.703 23.417 1.00 95.75 187 LYS A O 1
ATOM 1434 N N . LEU A 1 188 ? -12.223 -3.731 22.461 1.00 94.38 188 LEU A N 1
ATOM 1435 C CA . LEU A 1 188 ? -13.667 -3.825 22.691 1.00 94.38 188 LEU A CA 1
ATOM 1436 C C . LEU A 1 188 ? -14.312 -4.923 21.832 1.00 94.38 188 LEU A C 1
ATOM 1438 O O . LEU A 1 188 ? -15.095 -5.714 22.345 1.00 94.38 188 LEU A O 1
ATOM 1442 N N . ALA A 1 189 ? -13.934 -5.021 20.555 1.00 93.81 189 ALA A N 1
ATOM 1443 C CA . ALA A 1 189 ? -14.518 -5.985 19.621 1.00 93.81 189 ALA A CA 1
ATOM 1444 C C . ALA A 1 189 ? -14.064 -7.443 19.849 1.00 93.81 189 ALA A C 1
ATOM 1446 O O . ALA A 1 189 ? -14.824 -8.369 19.575 1.00 93.81 189 ALA A O 1
ATOM 1447 N N . GLN A 1 190 ? -12.823 -7.672 20.297 1.00 93.88 190 GLN A N 1
ATOM 1448 C CA . GLN A 1 190 ? -12.226 -9.013 20.442 1.00 93.88 190 GLN A CA 1
ATOM 1449 C C . GLN A 1 190 ? -11.995 -9.433 21.908 1.00 93.88 190 GLN A C 1
ATOM 1451 O O . GLN A 1 190 ? -11.744 -10.610 22.174 1.00 93.88 190 GLN A O 1
ATOM 1456 N N . GLY A 1 191 ? -12.083 -8.502 22.862 1.00 93.12 191 GLY A N 1
ATOM 1457 C CA . GLY A 1 191 ? -11.835 -8.734 24.286 1.00 93.12 191 GLY A CA 1
ATOM 1458 C C . GLY A 1 191 ? -10.353 -8.676 24.676 1.00 93.12 191 GLY A C 1
ATOM 1459 O O . GLY A 1 191 ? -9.519 -8.053 24.016 1.00 93.12 191 GLY A O 1
ATOM 1460 N N . ASP A 1 192 ? -9.996 -9.342 25.779 1.00 90.81 192 ASP A N 1
ATOM 1461 C CA . ASP A 1 192 ? -8.633 -9.291 26.332 1.00 90.81 192 ASP A CA 1
ATOM 1462 C C . ASP A 1 192 ? -7.573 -9.837 25.369 1.00 90.81 192 ASP A C 1
ATOM 1464 O O . ASP A 1 192 ? -6.468 -9.297 25.285 1.00 90.81 192 ASP A O 1
ATOM 1468 N N . LYS A 1 193 ? -7.922 -10.872 24.598 1.00 93.19 193 LYS A N 1
ATOM 1469 C CA . LYS A 1 193 ? -7.089 -11.409 23.518 1.00 93.19 193 LYS A CA 1
ATOM 1470 C C . LYS A 1 193 ? -7.480 -10.733 22.211 1.00 93.19 193 LYS A C 1
ATOM 1472 O O . LYS A 1 193 ? -8.350 -11.220 21.497 1.00 93.19 193 LYS A O 1
ATOM 1477 N N . HIS A 1 194 ? -6.806 -9.636 21.895 1.00 95.31 194 HIS A N 1
ATOM 1478 C CA . HIS A 1 194 ? -7.079 -8.843 20.700 1.00 95.31 194 HIS A CA 1
ATOM 1479 C C . HIS A 1 194 ? -5.812 -8.598 19.890 1.00 95.31 194 HIS A C 1
ATOM 1481 O O . HIS A 1 194 ? -4.703 -8.547 20.422 1.00 95.31 194 HIS A O 1
ATOM 1487 N N . ILE A 1 195 ? -5.973 -8.400 18.590 1.00 96.81 195 ILE A N 1
ATOM 1488 C CA . ILE A 1 195 ? -4.885 -7.914 17.749 1.00 96.81 195 ILE A CA 1
ATOM 1489 C C . ILE A 1 195 ? -4.541 -6.485 18.174 1.00 96.81 195 ILE A C 1
ATOM 1491 O O . ILE A 1 195 ? -5.426 -5.647 18.322 1.00 96.81 195 ILE A O 1
ATOM 1495 N N . ALA A 1 196 ? -3.251 -6.203 18.343 1.00 96.81 196 ALA A N 1
ATOM 1496 C CA . ALA A 1 196 ? -2.759 -4.868 18.649 1.00 96.81 196 ALA A CA 1
ATOM 1497 C C . ALA A 1 196 ? -1.750 -4.409 17.594 1.00 96.81 196 ALA A C 1
ATOM 1499 O O . ALA A 1 196 ? -0.740 -5.072 17.355 1.00 96.81 196 ALA A O 1
ATOM 1500 N N . MET A 1 197 ? -2.013 -3.250 16.997 1.00 96.88 197 MET A N 1
ATOM 1501 C CA . MET A 1 197 ? -1.124 -2.526 16.097 1.00 96.88 197 MET A CA 1
ATOM 1502 C C . MET A 1 197 ? -0.021 -1.834 16.902 1.00 96.88 197 MET A C 1
ATOM 1504 O O . MET A 1 197 ? -0.296 -1.053 17.817 1.00 96.88 197 MET A O 1
ATOM 1508 N N . ARG A 1 198 ? 1.240 -2.126 16.573 1.00 94.56 198 ARG A N 1
ATOM 1509 C CA . ARG A 1 198 ? 2.426 -1.637 17.288 1.00 94.56 198 ARG A CA 1
ATOM 1510 C C . ARG A 1 198 ? 3.438 -1.060 16.312 1.00 94.56 198 ARG A C 1
ATOM 1512 O O . ARG A 1 198 ? 3.594 -1.572 15.206 1.00 94.56 198 ARG A O 1
ATOM 1519 N N . THR A 1 199 ? 4.151 -0.024 16.738 1.00 92.94 199 THR A N 1
ATOM 1520 C CA . THR A 1 199 ? 5.286 0.512 15.984 1.00 92.94 199 THR A CA 1
ATOM 1521 C C . THR A 1 199 ? 6.552 -0.290 16.231 1.00 92.94 199 THR A C 1
ATOM 1523 O O . THR A 1 199 ? 6.824 -0.718 17.357 1.00 92.94 199 THR A O 1
ATOM 1526 N N . LEU A 1 200 ? 7.367 -0.450 15.190 1.00 87.38 200 LEU A N 1
ATOM 1527 C CA . LEU A 1 200 ? 8.731 -0.953 15.314 1.00 87.38 200 LEU A CA 1
ATOM 1528 C C . LEU A 1 200 ? 9.715 0.192 15.083 1.00 87.38 200 LEU A C 1
ATOM 1530 O O . LEU A 1 200 ? 9.688 0.861 14.054 1.00 87.38 200 LEU A O 1
ATOM 1534 N N . ARG A 1 201 ? 10.613 0.421 16.046 1.00 76.75 201 ARG A N 1
ATOM 1535 C CA . ARG A 1 201 ? 11.715 1.374 15.871 1.00 76.75 201 ARG A CA 1
ATOM 1536 C C . ARG A 1 201 ? 12.902 0.646 15.251 1.00 76.75 201 ARG A C 1
ATOM 1538 O O . ARG A 1 201 ? 13.444 -0.278 15.858 1.00 76.75 201 ARG A O 1
ATOM 1545 N N . SER A 1 202 ? 13.313 1.073 14.060 1.00 70.38 202 SER A N 1
ATOM 1546 C CA . SER A 1 202 ? 14.521 0.551 13.420 1.00 70.38 202 SER A CA 1
ATOM 1547 C C . SER A 1 202 ? 15.754 1.021 14.193 1.00 70.38 202 SER A C 1
ATOM 1549 O O . SER A 1 202 ? 16.017 2.218 14.281 1.00 70.38 202 SER A O 1
ATOM 1551 N N . GLN A 1 203 ? 16.514 0.085 14.758 1.00 72.88 203 GLN A N 1
ATOM 1552 C CA . GLN A 1 203 ? 17.795 0.394 15.397 1.00 72.88 203 GLN A CA 1
ATOM 1553 C C . GLN A 1 203 ? 18.876 0.642 14.329 1.00 72.88 203 GLN A C 1
ATOM 1555 O O . GLN A 1 203 ? 18.859 -0.023 13.287 1.00 72.88 203 GLN A O 1
ATOM 1560 N N . PRO A 1 204 ? 19.841 1.553 14.555 1.00 71.31 204 PRO A N 1
ATOM 1561 C CA . PRO A 1 204 ? 20.963 1.743 13.639 1.00 71.31 204 PRO A CA 1
ATOM 1562 C C . PRO A 1 204 ? 21.724 0.430 13.401 1.00 71.31 204 PRO A C 1
ATOM 1564 O O . PRO A 1 204 ? 22.139 -0.239 14.344 1.00 71.31 204 PRO A O 1
ATOM 1567 N N . GLY A 1 205 ? 21.888 0.042 12.134 1.00 72.25 205 GLY A N 1
ATOM 1568 C CA . GLY A 1 205 ? 22.543 -1.214 11.743 1.00 72.25 205 GLY A CA 1
ATOM 1569 C C . GLY A 1 205 ? 21.664 -2.468 11.832 1.00 72.25 205 GLY A C 1
ATOM 1570 O O . GLY A 1 205 ? 22.105 -3.539 11.413 1.00 72.25 205 GLY A O 1
ATOM 1571 N N . ALA A 1 206 ? 20.428 -2.354 12.327 1.00 78.06 206 ALA A N 1
ATOM 1572 C CA . ALA A 1 206 ? 19.456 -3.435 12.253 1.00 78.06 206 ALA A CA 1
ATOM 1573 C C . ALA A 1 206 ? 18.880 -3.571 10.839 1.00 78.06 206 ALA A C 1
ATOM 1575 O O . ALA A 1 206 ? 18.928 -2.660 10.008 1.00 78.06 206 ALA A O 1
ATOM 1576 N N . ARG A 1 207 ? 18.319 -4.749 10.571 1.00 82.19 207 ARG A N 1
ATOM 1577 C CA . ARG A 1 207 ? 17.567 -5.006 9.349 1.00 82.19 207 ARG A CA 1
ATOM 1578 C C . ARG A 1 207 ? 16.343 -4.094 9.297 1.00 82.19 207 ARG A C 1
ATOM 1580 O O . ARG A 1 207 ? 15.690 -3.883 10.314 1.00 82.19 207 ARG A O 1
ATOM 1587 N N . GLN A 1 208 ? 16.018 -3.610 8.103 1.00 87.38 208 GLN A N 1
ATOM 1588 C CA . GLN A 1 208 ? 14.804 -2.833 7.885 1.00 87.38 208 GLN A CA 1
ATOM 1589 C C . GLN A 1 208 ? 13.571 -3.649 8.303 1.00 87.38 208 GLN A C 1
ATOM 1591 O O . GLN A 1 208 ? 13.463 -4.822 7.945 1.00 87.38 208 GLN A O 1
ATOM 1596 N N . GLN A 1 209 ? 12.666 -3.019 9.042 1.00 91.06 209 GLN A N 1
ATOM 1597 C CA . GLN A 1 209 ? 11.381 -3.566 9.479 1.00 91.06 209 GLN A CA 1
ATOM 1598 C C . GLN A 1 209 ? 10.259 -2.658 8.965 1.00 91.06 209 GLN A C 1
ATOM 1600 O O . GLN A 1 209 ? 10.531 -1.482 8.700 1.00 91.06 209 GLN A O 1
ATOM 1605 N N . PRO A 1 210 ? 9.024 -3.165 8.824 1.00 94.25 210 PRO A N 1
ATOM 1606 C CA . PRO A 1 210 ? 7.878 -2.295 8.598 1.00 94.25 210 PRO A CA 1
ATOM 1607 C C . PRO A 1 210 ? 7.675 -1.377 9.810 1.00 94.25 210 PRO A C 1
ATOM 1609 O O . PRO A 1 210 ? 7.911 -1.782 10.951 1.00 94.25 210 PRO A O 1
ATOM 1612 N N . GLU A 1 211 ? 7.221 -0.148 9.574 1.00 95.12 211 GLU A N 1
ATOM 1613 C CA . GLU A 1 211 ? 6.956 0.832 10.630 1.00 95.12 211 GLU A CA 1
ATOM 1614 C C . GLU A 1 211 ? 5.879 0.335 11.604 1.00 95.12 211 GLU A C 1
ATOM 1616 O O . GLU A 1 211 ? 5.957 0.615 12.803 1.00 95.12 211 GLU A O 1
ATOM 1621 N N . PHE A 1 212 ? 4.917 -0.452 11.110 1.00 97.12 212 PHE A N 1
ATOM 1622 C CA . PHE A 1 212 ? 3.857 -1.063 11.904 1.00 97.12 212 PHE A CA 1
ATOM 1623 C C . PHE A 1 212 ? 3.789 -2.578 11.740 1.00 97.12 212 PHE A C 1
ATOM 1625 O O . PHE A 1 212 ? 3.852 -3.115 10.633 1.00 97.12 212 PHE A O 1
ATOM 1632 N N . VAL A 1 213 ? 3.556 -3.262 12.858 1.00 97.00 213 VAL A N 1
ATOM 1633 C CA . VAL A 1 213 ? 3.226 -4.687 12.913 1.00 97.00 213 VAL A CA 1
ATOM 1634 C C . VAL A 1 213 ? 2.069 -4.895 13.875 1.00 97.00 213 VAL A C 1
ATOM 1636 O O . VAL A 1 213 ? 2.080 -4.355 14.981 1.00 97.00 213 VAL A O 1
ATOM 1639 N N . ALA A 1 214 ? 1.098 -5.715 13.481 1.00 97.56 214 ALA A N 1
ATOM 1640 C CA . ALA A 1 214 ? -0.009 -6.105 14.342 1.00 97.56 214 ALA A CA 1
ATOM 1641 C C . ALA A 1 214 ? -0.100 -7.618 14.527 1.00 97.56 214 ALA A C 1
ATOM 1643 O O . ALA A 1 214 ? 0.133 -8.383 13.593 1.00 97.56 214 ALA A O 1
ATOM 1644 N N . ASN A 1 215 ? -0.425 -8.050 15.739 1.00 96.25 215 ASN A N 1
ATOM 1645 C CA . ASN A 1 215 ? -0.532 -9.451 16.152 1.00 96.25 215 ASN A CA 1
ATOM 1646 C C . ASN A 1 215 ? -1.280 -9.547 17.489 1.00 96.25 215 ASN A C 1
ATOM 1648 O O . ASN A 1 215 ? -1.474 -8.533 18.165 1.00 96.25 215 ASN A O 1
ATOM 1652 N N . TYR A 1 216 ? -1.703 -10.754 17.867 1.00 95.62 216 TYR A N 1
ATOM 1653 C CA . TYR A 1 216 ? -2.192 -10.988 19.226 1.00 95.62 216 TYR A CA 1
ATOM 1654 C C . TYR A 1 216 ? -1.030 -10.933 20.217 1.00 95.62 216 TYR A C 1
ATOM 1656 O O . TYR A 1 216 ? 0.104 -11.282 19.892 1.00 95.62 216 TYR A O 1
ATOM 1664 N N . GLN A 1 217 ? -1.316 -10.579 21.468 1.00 90.50 217 GLN A N 1
ATOM 1665 C CA . GLN A 1 217 ? -0.318 -10.585 22.544 1.00 90.50 217 GLN A CA 1
ATOM 1666 C C . GLN A 1 217 ? 0.230 -11.998 22.816 1.00 90.50 217 GLN A C 1
ATOM 1668 O O . GLN A 1 217 ? 1.338 -12.143 23.325 1.00 90.50 217 GLN A O 1
ATOM 1673 N N . SER A 1 218 ? -0.534 -13.037 22.462 1.00 88.94 218 SER A N 1
ATOM 1674 C CA . SER A 1 218 ? -0.134 -14.444 22.552 1.00 88.94 218 SER A CA 1
ATOM 1675 C C . SER A 1 218 ? 0.704 -14.943 21.370 1.00 88.94 218 SER A C 1
ATOM 1677 O O . SER A 1 218 ? 1.226 -16.055 21.442 1.00 88.94 218 SER A O 1
ATOM 1679 N N . ASP A 1 219 ? 0.826 -14.178 20.278 1.00 90.62 219 ASP A N 1
ATOM 1680 C CA . ASP A 1 219 ? 1.573 -14.617 19.097 1.00 90.62 219 ASP A CA 1
ATOM 1681 C C . ASP A 1 219 ? 3.087 -14.572 19.380 1.00 90.62 219 ASP A C 1
ATOM 1683 O O . ASP A 1 219 ? 3.694 -13.508 19.513 1.00 90.62 219 ASP A O 1
ATOM 1687 N N . GLY A 1 220 ? 3.712 -15.751 19.451 1.00 86.81 220 GLY A N 1
ATOM 1688 C CA . GLY A 1 220 ? 5.156 -15.913 19.668 1.00 86.81 220 GLY A CA 1
ATOM 1689 C C . GLY A 1 220 ? 5.959 -16.287 18.418 1.00 86.81 220 GLY A C 1
ATOM 1690 O O . GLY A 1 220 ? 7.181 -16.431 18.501 1.00 86.81 220 GLY A O 1
ATOM 1691 N N . GLU A 1 221 ? 5.297 -16.470 17.270 1.00 89.19 221 GLU A N 1
ATOM 1692 C CA . GLU A 1 221 ? 5.948 -16.910 16.034 1.00 89.19 221 GLU A CA 1
ATOM 1693 C C . GLU A 1 221 ? 6.987 -15.911 15.524 1.00 89.19 221 GLU A C 1
ATOM 1695 O O . GLU A 1 221 ? 6.839 -14.690 15.647 1.00 89.19 221 GLU A O 1
ATOM 1700 N N . LYS A 1 222 ? 8.042 -16.449 14.908 1.00 90.62 222 LYS A N 1
ATOM 1701 C CA . LYS A 1 222 ? 9.134 -15.667 14.335 1.00 90.62 222 LYS A CA 1
ATOM 1702 C C . LYS A 1 222 ? 9.149 -15.756 12.816 1.00 90.62 222 LYS A C 1
ATOM 1704 O O . LYS A 1 222 ? 8.773 -16.773 12.239 1.00 90.62 222 LYS A O 1
ATOM 1709 N N . THR A 1 223 ? 9.597 -14.685 12.174 1.00 89.12 223 THR A N 1
ATOM 1710 C CA . THR A 1 223 ? 9.922 -14.678 10.747 1.00 89.12 223 THR A CA 1
ATOM 1711 C C . THR A 1 223 ? 11.157 -15.543 10.490 1.00 89.12 223 THR A C 1
ATOM 1713 O O . THR A 1 223 ? 11.893 -15.904 11.412 1.00 89.12 223 THR A O 1
ATOM 1716 N N . ILE A 1 224 ? 11.453 -15.816 9.218 1.00 82.12 224 ILE A N 1
ATOM 1717 C CA . ILE A 1 224 ? 12.671 -16.543 8.815 1.00 82.12 224 ILE A CA 1
ATOM 1718 C C . ILE A 1 224 ? 13.978 -15.824 9.208 1.00 82.12 224 ILE A C 1
ATOM 1720 O O . ILE A 1 224 ? 15.054 -16.409 9.119 1.00 82.12 224 ILE A O 1
ATOM 1724 N N . TYR A 1 225 ? 13.891 -14.565 9.645 1.00 83.75 225 TYR A N 1
ATOM 1725 C CA . TYR A 1 225 ? 15.017 -13.752 10.105 1.00 83.75 225 TYR A CA 1
ATOM 1726 C C . TYR A 1 225 ? 15.091 -13.634 11.636 1.00 83.75 225 TYR A C 1
ATOM 1728 O O . TYR A 1 225 ? 16.013 -13.008 12.151 1.00 83.75 225 TYR A O 1
ATOM 1736 N N . GLY A 1 226 ? 14.161 -14.261 12.366 1.00 85.44 226 GLY A N 1
ATOM 1737 C CA . GLY A 1 226 ? 14.106 -14.240 13.832 1.00 85.44 226 GLY A CA 1
ATOM 1738 C C . GLY A 1 226 ? 13.302 -13.079 14.430 1.00 85.44 226 GLY A C 1
ATOM 1739 O O . GLY A 1 226 ? 13.173 -12.998 15.654 1.00 85.44 226 GLY A O 1
ATOM 1740 N N . ASP A 1 227 ? 12.725 -12.212 13.596 1.00 87.38 227 ASP A N 1
ATOM 1741 C CA . ASP A 1 227 ? 11.880 -11.094 14.032 1.00 87.38 227 ASP A CA 1
ATOM 1742 C C . ASP A 1 227 ? 10.481 -11.580 14.434 1.00 87.38 227 ASP A C 1
ATOM 1744 O O . ASP A 1 227 ? 10.065 -12.673 14.060 1.00 87.38 227 ASP A O 1
ATOM 1748 N N . GLY A 1 228 ? 9.726 -10.792 15.203 1.00 89.06 228 GLY A N 1
ATOM 1749 C CA . GLY A 1 228 ? 8.341 -11.142 15.543 1.00 89.06 228 GLY A CA 1
ATOM 1750 C C . GLY A 1 228 ? 7.438 -11.167 14.306 1.00 89.06 228 GLY A C 1
ATOM 1751 O O . GLY A 1 228 ? 7.398 -10.198 13.548 1.00 89.06 228 GLY A O 1
ATOM 1752 N N . ARG A 1 229 ? 6.693 -12.258 14.105 1.00 92.69 229 ARG A N 1
ATOM 1753 C CA . ARG A 1 229 ? 5.762 -12.382 12.980 1.00 92.69 229 ARG A CA 1
ATOM 1754 C C . ARG A 1 229 ? 4.554 -11.460 13.168 1.00 92.69 229 ARG A C 1
ATOM 1756 O O . ARG A 1 229 ? 4.034 -11.295 14.270 1.00 92.69 229 ARG A O 1
ATOM 1763 N N . GLY A 1 230 ? 4.131 -10.840 12.072 1.00 95.50 230 GLY A N 1
ATOM 1764 C CA . GLY A 1 230 ? 2.995 -9.925 12.027 1.00 95.50 230 GLY A CA 1
ATOM 1765 C C . GLY A 1 230 ? 1.837 -10.552 11.275 1.00 95.50 230 GLY A C 1
ATOM 1766 O O . GLY A 1 230 ? 2.067 -11.183 10.249 1.00 95.50 230 GLY A O 1
ATOM 1767 N N . ARG A 1 231 ? 0.611 -10.353 11.758 1.00 96.75 231 ARG A N 1
ATOM 1768 C CA . ARG A 1 231 ? -0.626 -10.659 11.030 1.00 96.75 231 ARG A CA 1
ATOM 1769 C C . ARG A 1 231 ? -1.038 -9.546 10.084 1.00 96.75 231 ARG A C 1
ATOM 1771 O O . ARG A 1 231 ? -1.662 -9.830 9.075 1.00 96.75 231 ARG A O 1
ATOM 1778 N N . VAL A 1 232 ? -0.661 -8.307 10.385 1.00 98.25 232 VAL A N 1
ATOM 1779 C CA . VAL A 1 232 ? -0.767 -7.154 9.482 1.00 98.25 232 VAL A CA 1
ATOM 1780 C C . VAL A 1 232 ? 0.545 -6.387 9.558 1.00 98.25 232 VAL A C 1
ATOM 1782 O O . VAL A 1 232 ? 1.119 -6.259 10.644 1.00 98.25 232 VAL A O 1
ATOM 1785 N N . VAL A 1 233 ? 1.029 -5.896 8.421 1.00 98.19 233 VAL A N 1
ATOM 1786 C CA . VAL A 1 233 ? 2.216 -5.032 8.349 1.00 98.19 233 VAL A CA 1
ATOM 1787 C C . VAL A 1 233 ? 1.867 -3.704 7.691 1.00 98.19 233 VAL A C 1
AT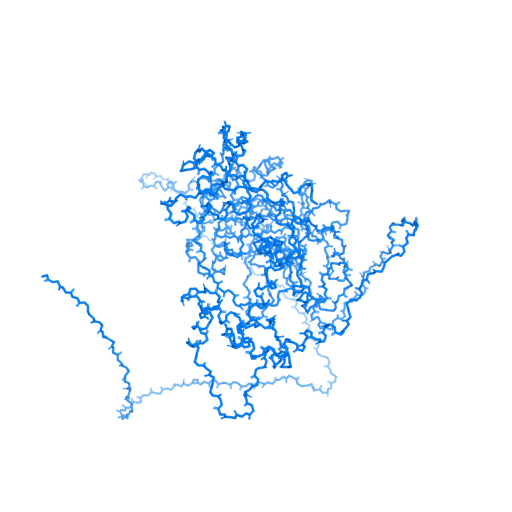OM 1789 O O . VAL A 1 233 ? 1.087 -3.660 6.746 1.00 98.19 233 VAL A O 1
ATOM 1792 N N . GLY A 1 234 ? 2.440 -2.614 8.182 1.00 97.81 234 GLY A N 1
ATOM 1793 C CA . GLY A 1 234 ? 2.181 -1.280 7.658 1.00 97.81 234 GLY A CA 1
ATOM 1794 C C . GLY A 1 234 ? 3.463 -0.524 7.398 1.00 97.81 234 GLY A C 1
ATOM 1795 O O . GLY A 1 234 ? 4.383 -0.596 8.215 1.00 97.81 234 GLY A O 1
ATOM 1796 N N . ILE A 1 235 ? 3.500 0.210 6.287 1.00 96.94 235 ILE A N 1
ATOM 1797 C CA . ILE A 1 235 ? 4.593 1.134 5.996 1.00 96.94 235 ILE A CA 1
ATOM 1798 C C . ILE A 1 235 ? 4.114 2.577 5.882 1.00 96.94 235 ILE A C 1
ATOM 1800 O O . ILE A 1 235 ? 2.974 2.832 5.488 1.00 96.94 235 ILE A O 1
ATOM 1804 N N . VAL A 1 236 ? 5.001 3.515 6.209 1.00 95.31 236 VAL A N 1
ATOM 1805 C CA . VAL A 1 236 ? 4.735 4.957 6.121 1.00 95.31 236 VAL A CA 1
ATOM 1806 C C . VAL A 1 236 ? 5.653 5.595 5.091 1.00 95.31 236 VAL A C 1
ATOM 1808 O O . VAL A 1 236 ? 6.855 5.323 5.065 1.00 95.31 236 VAL A O 1
ATOM 1811 N N . LYS A 1 237 ? 5.083 6.434 4.227 1.00 93.56 237 LYS A N 1
ATOM 1812 C CA . LYS A 1 237 ? 5.810 7.179 3.195 1.00 93.56 237 LYS A CA 1
ATOM 1813 C C . LYS A 1 237 ? 5.316 8.608 3.125 1.00 93.56 237 LYS A C 1
ATOM 1815 O O . LYS A 1 237 ? 4.156 8.858 3.424 1.00 93.56 237 LYS A O 1
ATOM 1820 N N . SER A 1 238 ? 6.191 9.531 2.739 1.00 92.56 238 SER A N 1
ATOM 1821 C CA . SER A 1 238 ? 5.728 10.876 2.406 1.00 92.56 238 SER A CA 1
ATOM 1822 C C . SER A 1 238 ? 4.988 10.865 1.068 1.00 92.56 238 SER A C 1
ATOM 1824 O O . SER A 1 238 ? 5.256 10.031 0.200 1.00 92.56 238 SER A O 1
ATOM 1826 N N . TYR A 1 239 ? 4.093 11.823 0.874 1.00 91.94 239 TYR A N 1
ATOM 1827 C CA . TYR A 1 239 ? 3.294 11.987 -0.339 1.00 91.94 239 TYR A CA 1
ATOM 1828 C C . TYR A 1 239 ? 4.147 12.096 -1.618 1.00 91.94 239 TYR A C 1
ATOM 1830 O O . TYR A 1 239 ? 3.772 11.582 -2.674 1.00 91.94 239 TYR A O 1
ATOM 1838 N N . ASP A 1 240 ? 5.321 12.730 -1.524 1.00 89.00 240 ASP A N 1
ATOM 1839 C CA . ASP A 1 240 ? 6.271 12.848 -2.642 1.00 89.00 240 ASP A CA 1
ATOM 1840 C C . ASP A 1 240 ? 7.020 11.530 -2.929 1.00 89.00 240 ASP A C 1
ATOM 1842 O O . ASP A 1 240 ? 7.453 11.277 -4.057 1.00 89.00 240 ASP A O 1
ATOM 1846 N N . GLN A 1 241 ? 7.146 10.653 -1.924 1.00 90.50 241 GLN A N 1
ATOM 1847 C CA . GLN A 1 241 ? 7.679 9.300 -2.106 1.00 90.50 241 GLN A CA 1
ATOM 1848 C C . GLN A 1 241 ? 6.634 8.361 -2.706 1.00 90.50 241 GLN A C 1
ATOM 1850 O O . GLN A 1 241 ? 6.976 7.514 -3.537 1.00 90.50 241 GLN A O 1
ATOM 1855 N N . TRP A 1 242 ? 5.374 8.492 -2.290 1.00 94.12 242 TRP A N 1
ATOM 1856 C CA . TRP A 1 242 ? 4.291 7.649 -2.768 1.00 94.12 242 TRP A CA 1
ATOM 1857 C C . TRP A 1 242 ? 2.931 8.333 -2.666 1.00 94.12 242 TRP A C 1
ATOM 1859 O O . TRP A 1 242 ? 2.574 8.862 -1.620 1.00 94.12 242 TRP A O 1
ATOM 1869 N N . ASN A 1 243 ? 2.140 8.221 -3.728 1.00 94.12 243 ASN A N 1
ATOM 1870 C CA . ASN A 1 243 ? 0.701 8.444 -3.688 1.00 94.12 243 ASN A CA 1
ATOM 1871 C C . ASN A 1 243 ? -0.006 7.578 -4.736 1.00 94.12 243 ASN A C 1
ATOM 1873 O O . ASN A 1 243 ? 0.606 7.100 -5.696 1.00 94.12 243 ASN A O 1
ATOM 1877 N N . SER A 1 244 ? -1.305 7.379 -4.556 1.00 95.44 244 SER A N 1
ATOM 1878 C CA . SER A 1 244 ? -2.155 6.565 -5.421 1.00 95.44 244 SER A CA 1
ATOM 1879 C C . SER A 1 244 ? -2.271 7.114 -6.848 1.00 95.44 244 SER A C 1
ATOM 1881 O O . SER A 1 244 ? -2.388 6.332 -7.797 1.00 95.44 244 SER A O 1
ATOM 1883 N N . GLY A 1 245 ? -2.155 8.435 -7.020 1.00 95.12 245 GLY A N 1
ATOM 1884 C CA . GLY A 1 245 ? -2.176 9.113 -8.320 1.00 95.12 245 GLY A CA 1
ATOM 1885 C C . GLY A 1 245 ? -1.035 8.687 -9.247 1.00 95.12 245 GLY A C 1
ATOM 1886 O O . GLY A 1 245 ? -1.226 8.585 -10.461 1.00 95.12 245 GLY A O 1
ATOM 1887 N N . TYR A 1 246 ? 0.124 8.320 -8.691 1.00 95.50 246 TYR A N 1
ATOM 1888 C CA . TYR A 1 246 ? 1.289 7.868 -9.460 1.00 95.50 246 TYR A CA 1
ATOM 1889 C C . TYR A 1 246 ? 1.037 6.626 -10.325 1.00 95.50 246 TYR A C 1
ATOM 1891 O O . TYR A 1 246 ? 1.746 6.412 -11.310 1.00 95.50 246 TYR A O 1
ATOM 1899 N N . ARG A 1 247 ? -0.003 5.835 -10.032 1.00 95.12 247 ARG A N 1
ATOM 1900 C CA . ARG A 1 247 ? -0.405 4.689 -10.863 1.00 95.12 247 ARG A CA 1
ATOM 1901 C C . ARG A 1 247 ? -0.705 5.079 -12.316 1.00 95.12 247 ARG A C 1
ATOM 1903 O O . ARG A 1 247 ? -0.394 4.310 -13.226 1.00 95.12 247 ARG A O 1
ATOM 1910 N N . HIS A 1 248 ? -1.292 6.254 -12.532 1.00 93.38 248 HIS A N 1
ATOM 1911 C CA . HIS A 1 248 ? -1.689 6.746 -13.858 1.00 93.38 248 HIS A CA 1
ATOM 1912 C C . HIS A 1 248 ? -0.744 7.828 -14.399 1.00 93.38 248 HIS A C 1
ATOM 1914 O O . HIS A 1 248 ? -0.981 8.357 -15.480 1.00 93.38 248 HIS A O 1
ATOM 1920 N N . GLY A 1 249 ? 0.328 8.141 -13.666 1.00 92.44 249 GLY A N 1
ATOM 1921 C CA . GLY A 1 249 ? 1.295 9.167 -14.039 1.00 92.44 249 GLY A CA 1
ATOM 1922 C C . GLY A 1 249 ? 2.295 8.721 -15.110 1.00 92.44 249 GLY A C 1
ATOM 1923 O O . GLY A 1 249 ? 2.109 7.731 -15.829 1.00 92.44 249 GLY A O 1
ATOM 1924 N N . SER A 1 250 ? 3.402 9.460 -15.186 1.00 94.25 250 SER A N 1
ATOM 1925 C CA . SER A 1 250 ? 4.513 9.161 -16.092 1.00 94.25 250 SER A CA 1
ATOM 1926 C C . SER A 1 250 ? 5.131 7.781 -15.797 1.00 94.25 250 SER A C 1
ATOM 1928 O O . SER A 1 250 ? 4.930 7.220 -14.716 1.00 94.25 250 SER A O 1
ATOM 1930 N N . PRO A 1 251 ? 5.944 7.203 -16.703 1.00 94.44 251 PRO A N 1
ATOM 1931 C CA . PRO A 1 251 ? 6.667 5.965 -16.409 1.00 94.44 251 PRO A CA 1
ATOM 1932 C C . PRO A 1 251 ? 7.500 6.033 -15.120 1.00 94.44 251 PRO A C 1
ATOM 1934 O O . PRO A 1 251 ? 7.615 5.030 -14.421 1.00 94.44 251 PRO A O 1
ATOM 1937 N N . ILE A 1 252 ? 8.038 7.209 -14.780 1.00 92.38 252 ILE A N 1
ATOM 1938 C CA . ILE A 1 252 ? 8.799 7.436 -13.545 1.00 92.38 252 ILE A CA 1
ATOM 1939 C C . ILE A 1 252 ? 7.876 7.351 -12.327 1.00 92.38 252 ILE A C 1
ATOM 1941 O O . ILE A 1 252 ? 8.212 6.678 -11.353 1.00 92.38 252 ILE A O 1
ATOM 1945 N N . ASP A 1 253 ? 6.698 7.971 -12.395 1.00 94.06 253 ASP A N 1
ATOM 1946 C CA . ASP A 1 253 ? 5.709 7.914 -11.314 1.00 94.06 253 ASP A CA 1
ATOM 1947 C C . ASP A 1 253 ? 5.204 6.484 -11.115 1.00 94.06 253 ASP A C 1
ATOM 1949 O O . ASP A 1 253 ? 5.188 5.981 -9.993 1.00 94.06 253 ASP A O 1
ATOM 1953 N N . LYS A 1 254 ? 4.918 5.765 -12.206 1.00 96.62 254 LYS A N 1
ATOM 1954 C CA . LYS A 1 254 ? 4.546 4.344 -12.161 1.00 96.62 254 LYS A CA 1
ATOM 1955 C C . LYS A 1 254 ? 5.624 3.493 -11.491 1.00 96.62 254 LYS A C 1
ATOM 1957 O O . LYS A 1 254 ? 5.296 2.621 -10.688 1.00 96.62 254 LYS A O 1
ATOM 1962 N N . VAL A 1 255 ? 6.904 3.743 -11.778 1.00 95.44 255 VAL A N 1
ATOM 1963 C CA . VAL A 1 255 ? 8.019 3.067 -11.092 1.00 95.44 255 VAL A CA 1
ATOM 1964 C C . VAL A 1 255 ? 8.032 3.408 -9.599 1.00 95.44 255 VAL A C 1
ATOM 1966 O O . VAL A 1 255 ? 8.112 2.489 -8.790 1.00 95.44 255 VAL A O 1
ATOM 1969 N N . LYS A 1 256 ? 7.880 4.683 -9.206 1.00 93.75 256 LYS A N 1
ATOM 1970 C CA . LYS A 1 256 ? 7.805 5.091 -7.785 1.00 93.75 256 LYS A CA 1
ATOM 1971 C C . LYS A 1 256 ? 6.634 4.440 -7.044 1.00 93.75 256 LYS A C 1
ATOM 1973 O O . LYS A 1 256 ? 6.787 4.003 -5.900 1.00 93.75 256 LYS A O 1
ATOM 1978 N N . TYR A 1 257 ? 5.477 4.365 -7.700 1.00 97.12 257 TYR A N 1
ATOM 1979 C CA . TYR A 1 257 ? 4.277 3.715 -7.184 1.00 97.12 257 TYR A CA 1
ATOM 1980 C C . TYR A 1 257 ? 4.524 2.227 -6.913 1.00 97.12 257 TYR A C 1
ATOM 1982 O O . TYR A 1 257 ? 4.255 1.733 -5.815 1.00 97.12 257 TYR A O 1
ATOM 1990 N N . LEU A 1 258 ? 5.091 1.526 -7.900 1.00 97.81 258 LEU A N 1
ATOM 1991 C CA . LEU A 1 258 ? 5.389 0.097 -7.828 1.00 97.81 258 LEU A CA 1
ATOM 1992 C C . LEU A 1 258 ? 6.540 -0.224 -6.861 1.00 97.81 258 LEU A C 1
ATOM 1994 O O . LEU A 1 258 ? 6.491 -1.258 -6.202 1.00 97.81 258 LEU A O 1
ATOM 1998 N N . GLU A 1 259 ? 7.542 0.648 -6.724 1.00 95.94 259 GLU A N 1
ATOM 1999 C CA . GLU A 1 259 ? 8.683 0.468 -5.809 1.00 95.94 259 GLU A CA 1
ATOM 2000 C C . GLU A 1 259 ? 8.218 0.324 -4.356 1.00 95.94 259 GLU A C 1
ATOM 2002 O O . GLU A 1 259 ? 8.610 -0.608 -3.655 1.00 95.94 259 GLU A O 1
ATOM 2007 N N . HIS A 1 260 ? 7.317 1.195 -3.903 1.00 95.56 260 HIS A N 1
ATOM 2008 C CA . HIS A 1 260 ? 6.830 1.148 -2.524 1.00 95.56 260 HIS A CA 1
ATOM 2009 C C . HIS A 1 260 ? 5.787 0.051 -2.288 1.00 95.56 260 HIS A C 1
ATOM 2011 O O . HIS A 1 260 ? 5.718 -0.498 -1.186 1.00 95.56 260 HIS A O 1
ATOM 2017 N N . LEU A 1 261 ? 5.032 -0.345 -3.317 1.00 98.06 261 LEU A N 1
ATOM 2018 C CA . LEU A 1 261 ? 4.227 -1.565 -3.248 1.00 98.06 261 LEU A CA 1
ATOM 2019 C C . LEU A 1 261 ? 5.114 -2.814 -3.169 1.00 98.06 261 LEU A C 1
ATOM 2021 O O . LEU A 1 261 ? 4.823 -3.709 -2.378 1.00 98.06 261 LEU A O 1
ATOM 2025 N N . ALA A 1 262 ? 6.229 -2.865 -3.906 1.00 97.50 262 ALA A N 1
ATOM 2026 C CA . ALA A 1 262 ? 7.221 -3.935 -3.794 1.00 97.50 262 ALA A CA 1
ATOM 2027 C C . ALA A 1 262 ? 7.876 -3.955 -2.406 1.00 97.50 262 ALA A C 1
ATOM 2029 O O . ALA A 1 262 ? 8.099 -5.028 -1.839 1.00 97.50 262 ALA A O 1
ATOM 2030 N N . HIS A 1 263 ? 8.132 -2.778 -1.829 1.00 96.31 263 HIS A N 1
ATOM 2031 C CA . HIS A 1 263 ? 8.635 -2.633 -0.467 1.00 96.31 263 HIS A CA 1
ATOM 2032 C C . HIS A 1 263 ? 7.682 -3.252 0.566 1.00 96.31 263 HIS A C 1
ATOM 2034 O O . HIS A 1 263 ? 8.113 -4.066 1.388 1.00 96.31 263 HIS A O 1
ATOM 2040 N N . LEU A 1 264 ? 6.386 -2.925 0.487 1.00 97.56 264 LEU A N 1
ATOM 2041 C CA . LEU A 1 264 ? 5.354 -3.515 1.340 1.00 97.56 264 LEU A CA 1
ATOM 2042 C C . LEU A 1 264 ? 5.213 -5.023 1.089 1.00 97.56 264 LEU A C 1
ATOM 2044 O O . LEU A 1 264 ? 5.254 -5.809 2.033 1.00 97.56 264 LEU A O 1
ATOM 2048 N N . HIS A 1 265 ? 5.121 -5.441 -0.176 1.00 97.62 265 HIS A N 1
ATOM 2049 C CA . HIS A 1 265 ? 4.998 -6.846 -0.572 1.00 97.62 265 HIS A CA 1
ATOM 2050 C C . HIS A 1 265 ? 6.145 -7.697 -0.025 1.00 97.62 265 HIS A C 1
ATOM 2052 O O . HIS A 1 265 ? 5.909 -8.797 0.475 1.00 97.62 265 HIS A O 1
ATOM 2058 N N . ARG A 1 266 ? 7.382 -7.182 -0.037 1.00 94.88 266 ARG A N 1
ATOM 2059 C CA . ARG A 1 266 ? 8.518 -7.846 0.607 1.00 94.88 266 ARG A CA 1
ATOM 2060 C C . ARG A 1 266 ? 8.232 -8.100 2.088 1.00 94.88 266 ARG A C 1
ATOM 2062 O O . ARG A 1 266 ? 8.342 -9.243 2.517 1.00 94.88 266 ARG A O 1
ATOM 2069 N N . PHE A 1 267 ? 7.838 -7.086 2.860 1.00 95.62 267 PHE A N 1
ATOM 2070 C CA . PHE A 1 267 ? 7.533 -7.276 4.284 1.00 95.62 267 PHE A CA 1
ATOM 2071 C C . PHE A 1 267 ? 6.373 -8.235 4.519 1.00 95.62 267 PHE A C 1
ATOM 2073 O O . PHE A 1 267 ? 6.466 -9.105 5.381 1.00 95.62 267 PHE A O 1
ATOM 2080 N N . MET A 1 268 ? 5.314 -8.141 3.719 1.00 97.06 268 MET A N 1
ATOM 2081 C CA . MET A 1 268 ? 4.196 -9.074 3.800 1.00 97.06 268 MET A CA 1
ATOM 2082 C C . MET A 1 268 ? 4.673 -10.523 3.613 1.00 97.06 268 MET A C 1
ATOM 2084 O O . MET A 1 268 ? 4.302 -11.398 4.393 1.00 97.06 268 MET A O 1
ATOM 2088 N N . ARG A 1 269 ? 5.582 -10.783 2.659 1.00 94.94 269 ARG A N 1
ATOM 2089 C CA . ARG A 1 269 ? 6.170 -12.120 2.460 1.00 94.94 269 ARG A CA 1
ATOM 2090 C C . ARG A 1 269 ? 7.078 -12.543 3.610 1.00 94.94 269 ARG A C 1
ATOM 2092 O O . ARG A 1 269 ? 7.010 -13.686 4.044 1.00 94.94 269 ARG A O 1
ATOM 2099 N N . GLU A 1 270 ? 7.908 -11.647 4.128 1.00 93.19 270 GLU A N 1
ATOM 2100 C CA . GLU A 1 270 ? 8.813 -11.958 5.243 1.00 93.19 270 GLU A CA 1
ATOM 2101 C C . GLU A 1 270 ? 8.067 -12.292 6.540 1.00 93.19 270 GLU A C 1
ATOM 2103 O O . GLU A 1 270 ? 8.464 -13.200 7.271 1.00 93.19 270 GLU A O 1
ATOM 2108 N N . HIS A 1 271 ? 6.966 -11.587 6.803 1.00 94.81 271 HIS A N 1
ATOM 2109 C CA . HIS A 1 271 ? 6.053 -11.884 7.903 1.00 94.81 271 HIS A CA 1
ATOM 2110 C C . HIS A 1 271 ? 5.056 -12.998 7.545 1.00 94.81 271 HIS A C 1
ATOM 2112 O O . HIS A 1 271 ? 4.299 -13.433 8.408 1.00 94.81 271 HIS A O 1
ATOM 2118 N N . GLY A 1 272 ? 5.048 -13.487 6.299 1.00 95.06 272 GLY A N 1
ATOM 2119 C CA . GLY A 1 272 ? 4.075 -14.445 5.774 1.00 95.06 272 GLY A CA 1
ATOM 2120 C C . GLY A 1 272 ? 2.637 -14.061 6.116 1.00 95.06 272 GLY A C 1
ATOM 2121 O O . GLY A 1 272 ? 1.870 -14.914 6.565 1.00 95.06 272 GLY A O 1
ATOM 2122 N N . THR A 1 273 ? 2.327 -12.772 5.974 1.00 95.94 273 THR A N 1
ATOM 2123 C CA . THR A 1 273 ? 0.988 -12.207 6.103 1.00 95.94 273 THR A CA 1
ATOM 2124 C C . THR A 1 273 ? 0.443 -11.833 4.734 1.00 95.94 273 THR A C 1
ATOM 2126 O O . THR A 1 273 ? 1.173 -11.418 3.834 1.00 95.94 273 THR A O 1
ATOM 2129 N N . ARG A 1 274 ? -0.870 -11.965 4.602 1.00 95.94 274 ARG A N 1
ATOM 2130 C CA . ARG A 1 274 ? -1.650 -11.576 3.445 1.00 95.94 274 ARG A CA 1
ATOM 2131 C C . ARG A 1 274 ? -2.076 -10.114 3.475 1.00 95.94 274 ARG A C 1
ATOM 2133 O O . ARG A 1 274 ? -2.377 -9.588 2.413 1.00 95.94 274 ARG A O 1
ATOM 2140 N N . TYR A 1 275 ? -2.101 -9.469 4.639 1.00 98.12 275 TYR A N 1
ATOM 2141 C CA . TYR A 1 275 ? -2.678 -8.138 4.819 1.00 98.12 275 TYR A CA 1
ATOM 2142 C C . TYR A 1 275 ? -1.613 -7.106 5.176 1.00 98.12 275 TYR A C 1
ATOM 2144 O O . TYR A 1 275 ? -0.759 -7.323 6.040 1.00 98.12 275 TYR A O 1
ATOM 2152 N N . GLY A 1 276 ? -1.691 -5.949 4.531 1.00 98.44 276 GLY A N 1
ATOM 2153 C CA . GLY A 1 276 ? -0.862 -4.811 4.868 1.00 98.44 276 GLY A CA 1
ATOM 2154 C C . GLY A 1 276 ? -1.484 -3.490 4.455 1.00 98.44 276 GLY A C 1
ATOM 2155 O O . GLY A 1 276 ? -2.578 -3.446 3.896 1.00 98.44 276 GLY A O 1
ATOM 2156 N N . PHE A 1 277 ? -0.803 -2.397 4.759 1.00 98.62 277 PHE A N 1
ATOM 2157 C CA . PHE A 1 277 ? -1.248 -1.069 4.362 1.00 98.62 277 PHE A CA 1
ATOM 2158 C C . PHE A 1 277 ? -0.071 -0.124 4.138 1.00 98.62 277 PHE A C 1
ATOM 2160 O O . PHE A 1 277 ? 1.031 -0.327 4.655 1.00 98.62 277 PHE A O 1
ATOM 2167 N N . LEU A 1 278 ? -0.328 0.923 3.366 1.00 98.00 278 LEU A N 1
ATOM 2168 C CA . LEU A 1 278 ? 0.575 2.040 3.152 1.00 98.00 278 LEU A CA 1
ATOM 2169 C C . LEU A 1 278 ? -0.147 3.315 3.574 1.00 98.00 278 LEU A C 1
ATOM 2171 O O . LEU A 1 278 ? -1.286 3.545 3.170 1.00 98.00 278 LEU A O 1
ATOM 2175 N N . MET A 1 279 ? 0.503 4.111 4.416 1.00 96.56 279 MET A N 1
ATOM 2176 C CA . MET A 1 279 ? -0.031 5.376 4.906 1.00 96.56 279 MET A CA 1
ATOM 2177 C C . MET A 1 279 ? 0.891 6.535 4.527 1.00 96.56 279 MET A C 1
ATOM 2179 O O . MET A 1 279 ? 2.115 6.419 4.629 1.00 96.56 279 MET A O 1
ATOM 2183 N N . THR A 1 280 ? 0.290 7.642 4.111 1.00 95.81 280 THR A N 1
ATOM 2184 C CA . THR A 1 280 ? 0.949 8.925 3.855 1.00 95.81 280 THR A CA 1
ATOM 2185 C C . THR A 1 280 ? 0.287 10.024 4.677 1.00 95.81 280 THR A C 1
ATOM 2187 O O . THR A 1 280 ? -0.589 9.761 5.500 1.00 95.81 280 THR A O 1
ATOM 2190 N N . GLU A 1 281 ? 0.699 11.270 4.472 1.00 93.62 281 GLU A N 1
ATOM 2191 C CA . GLU A 1 281 ? 0.078 12.438 5.088 1.00 93.62 281 GLU A CA 1
ATOM 2192 C C . GLU A 1 281 ? -1.388 12.607 4.670 1.00 93.62 281 GLU A C 1
ATOM 2194 O O . GLU A 1 281 ? -2.196 13.114 5.448 1.00 93.62 281 GLU A O 1
ATOM 2199 N N . ILE A 1 282 ? -1.731 12.191 3.445 1.00 94.75 282 ILE A N 1
ATOM 2200 C CA . ILE A 1 282 ? -3.036 12.480 2.842 1.00 94.75 282 ILE A CA 1
ATOM 2201 C C . ILE A 1 282 ? -3.919 11.251 2.682 1.00 94.75 282 ILE A C 1
ATOM 2203 O O . ILE A 1 282 ? -5.140 11.385 2.697 1.00 94.75 282 ILE A O 1
ATOM 2207 N N . GLU A 1 283 ? -3.341 10.056 2.547 1.00 96.69 283 GLU A N 1
ATOM 2208 C CA . GLU A 1 283 ? -4.116 8.854 2.248 1.00 96.69 283 GLU A CA 1
ATOM 2209 C C . GLU A 1 283 ? -3.608 7.592 2.953 1.00 96.69 283 GLU A C 1
ATOM 2211 O O . GLU A 1 283 ? -2.432 7.431 3.277 1.00 96.69 283 GLU A O 1
ATOM 2216 N N . LEU A 1 284 ? -4.540 6.667 3.157 1.00 97.88 284 LEU A N 1
ATOM 2217 C CA . LEU A 1 284 ? -4.325 5.289 3.562 1.00 97.88 284 LEU A CA 1
ATOM 2218 C C . LEU A 1 284 ? -4.777 4.375 2.422 1.00 97.88 284 LEU A C 1
ATOM 2220 O O . LEU A 1 284 ? -5.899 4.493 1.926 1.00 97.88 284 LEU A O 1
ATOM 2224 N N . VAL A 1 285 ? -3.934 3.412 2.059 1.00 98.44 285 VAL A N 1
ATOM 2225 C CA . VAL A 1 285 ? -4.279 2.345 1.116 1.00 98.44 285 VAL A CA 1
ATOM 2226 C C . VAL A 1 285 ? -4.052 0.993 1.775 1.00 98.44 285 VAL A C 1
ATOM 2228 O O . VAL A 1 285 ? -2.935 0.653 2.169 1.00 98.44 285 VAL A O 1
ATOM 2231 N N . CYS A 1 286 ? -5.124 0.214 1.899 1.00 98.56 286 CYS A N 1
ATOM 2232 C CA . CYS A 1 286 ? -5.074 -1.159 2.381 1.00 98.56 286 CYS A CA 1
ATOM 2233 C C . CYS A 1 286 ? -4.760 -2.098 1.216 1.00 98.56 286 CYS A C 1
ATOM 2235 O O . CYS A 1 286 ? -5.227 -1.912 0.094 1.00 98.56 286 CYS A O 1
ATOM 2237 N N . VAL A 1 287 ? -3.944 -3.110 1.481 1.00 98.56 287 VAL A N 1
ATOM 2238 C CA . VAL A 1 287 ? -3.414 -4.019 0.469 1.00 98.56 287 VAL A CA 1
ATOM 2239 C C . VAL A 1 287 ? -3.570 -5.449 0.961 1.00 98.56 287 VAL A C 1
ATOM 2241 O O . VAL A 1 287 ? -3.218 -5.761 2.102 1.00 98.56 287 VAL A O 1
ATOM 2244 N N . ARG A 1 288 ? -4.045 -6.342 0.089 1.00 97.06 288 ARG A N 1
ATOM 2245 C CA . ARG A 1 288 ? -3.955 -7.787 0.321 1.00 97.06 288 ARG A CA 1
ATOM 2246 C C . ARG A 1 288 ? -3.202 -8.499 -0.796 1.00 97.06 288 ARG A C 1
ATOM 2248 O O . ARG A 1 288 ? -3.286 -8.109 -1.960 1.00 97.06 288 ARG A O 1
ATOM 2255 N N . MET A 1 289 ? -2.485 -9.571 -0.454 1.00 96.19 289 MET A N 1
ATOM 2256 C CA . MET A 1 289 ? -2.067 -10.567 -1.446 1.00 96.19 289 MET A CA 1
ATOM 2257 C C . MET A 1 289 ? -3.313 -11.343 -1.871 1.00 96.19 289 MET A C 1
ATOM 2259 O O . MET A 1 289 ? -3.746 -12.266 -1.175 1.00 96.19 289 MET A O 1
ATOM 2263 N N . GLY A 1 290 ? -3.923 -10.896 -2.961 1.00 86.75 290 GLY A N 1
ATOM 2264 C CA . GLY A 1 290 ? -5.128 -11.498 -3.517 1.00 86.75 290 GLY A CA 1
ATOM 2265 C C . GLY A 1 290 ? -4.808 -12.543 -4.579 1.00 86.75 290 GLY A C 1
ATOM 2266 O O . GLY A 1 290 ? -3.830 -13.290 -4.474 1.00 86.75 290 GLY A O 1
ATOM 2267 N N . GLY A 1 291 ? -5.635 -12.545 -5.620 1.00 82.69 291 GLY A N 1
ATOM 2268 C CA . GLY A 1 291 ? -5.575 -13.499 -6.719 1.00 82.69 291 GLY A CA 1
ATOM 2269 C C . GLY A 1 291 ? -6.551 -14.658 -6.523 1.00 82.69 291 GLY A C 1
ATOM 2270 O O . GLY A 1 291 ? -7.198 -14.752 -5.477 1.00 82.69 291 GLY A O 1
ATOM 2271 N N . PRO A 1 292 ? -6.688 -15.536 -7.529 1.00 81.25 292 PRO A N 1
ATOM 2272 C CA . PRO A 1 292 ? -7.550 -16.703 -7.429 1.00 81.25 292 PRO A CA 1
ATOM 2273 C C . PRO A 1 292 ? -7.186 -17.526 -6.186 1.00 81.25 292 PRO A C 1
ATOM 2275 O O . PRO A 1 292 ? -5.994 -17.740 -5.935 1.00 81.25 292 PRO A O 1
ATOM 2278 N N . PRO A 1 293 ? -8.174 -17.970 -5.392 1.00 75.19 293 PRO A N 1
ATOM 2279 C CA . PRO A 1 293 ? -7.899 -18.789 -4.226 1.00 75.19 293 PRO A CA 1
ATOM 2280 C C . PRO A 1 293 ? -7.204 -20.077 -4.666 1.00 75.19 293 PRO A C 1
ATOM 2282 O O . PRO A 1 293 ? -7.685 -20.802 -5.532 1.00 75.19 293 PRO A O 1
ATOM 2285 N N . THR A 1 294 ? -6.051 -20.345 -4.066 1.00 75.75 294 THR A N 1
ATOM 2286 C CA . THR A 1 294 ? -5.320 -21.601 -4.232 1.00 75.75 294 THR A CA 1
ATOM 2287 C C . THR A 1 294 ? -5.696 -22.570 -3.126 1.00 75.75 294 THR A C 1
ATOM 2289 O O . THR A 1 294 ? -5.821 -22.140 -1.977 1.00 75.75 294 THR A O 1
ATOM 2292 N N . GLU A 1 295 ? -5.746 -23.864 -3.431 1.00 75.12 295 GLU A N 1
ATOM 2293 C CA . GLU A 1 295 ? -5.970 -24.919 -2.431 1.00 75.12 295 GLU A CA 1
ATOM 2294 C C . GLU A 1 295 ? -4.934 -24.867 -1.291 1.00 75.12 295 GLU A C 1
ATOM 2296 O O . GLU A 1 295 ? -5.296 -24.971 -0.122 1.00 75.12 295 GLU A O 1
ATOM 2301 N N . ASP A 1 296 ? -3.670 -24.571 -1.613 1.00 78.94 296 ASP A N 1
ATOM 2302 C CA . ASP A 1 296 ? -2.554 -24.543 -0.654 1.00 78.94 296 ASP A CA 1
ATOM 2303 C C . ASP A 1 296 ? -2.390 -23.214 0.110 1.00 78.94 296 ASP A C 1
ATOM 2305 O O . ASP A 1 296 ? -1.389 -23.013 0.796 1.00 78.94 296 ASP A O 1
ATOM 2309 N N . ASN A 1 297 ? -3.323 -22.260 -0.030 1.00 86.44 297 ASN A N 1
ATOM 2310 C CA . ASN A 1 297 ? -3.228 -20.921 0.581 1.00 86.44 297 ASN A CA 1
ATOM 2311 C C . ASN A 1 297 ? -1.906 -20.160 0.252 1.00 86.44 297 ASN A C 1
ATOM 2313 O O . ASN A 1 297 ? -1.486 -19.237 0.963 1.00 86.44 297 ASN A O 1
ATOM 2317 N N . VAL A 1 298 ? -1.266 -20.494 -0.874 1.00 90.62 298 VAL A N 1
ATOM 2318 C CA . VAL A 1 298 ? -0.054 -19.841 -1.387 1.00 90.62 298 VAL A CA 1
ATOM 2319 C C . VAL A 1 298 ? -0.449 -18.708 -2.343 1.00 90.62 298 VAL A C 1
ATOM 2321 O O . VAL A 1 298 ? -0.993 -18.968 -3.412 1.00 90.62 298 VAL A O 1
ATOM 2324 N N . PRO A 1 299 ? -0.176 -17.431 -2.016 1.00 92.62 299 PRO A N 1
ATOM 2325 C CA . PRO A 1 299 ? -0.513 -16.329 -2.912 1.00 92.62 299 PRO A CA 1
ATOM 2326 C C . PRO A 1 299 ? 0.378 -16.302 -4.159 1.00 92.62 299 PRO A C 1
ATOM 2328 O O . PRO A 1 299 ? 1.572 -16.613 -4.091 1.00 92.62 299 PRO A O 1
ATOM 2331 N N . LEU A 1 300 ? -0.185 -15.814 -5.267 1.00 94.62 300 LEU A N 1
ATOM 2332 C CA . LEU A 1 300 ? 0.569 -15.479 -6.474 1.00 94.62 300 LEU A CA 1
ATOM 2333 C C . LEU A 1 300 ? 1.604 -14.389 -6.171 1.00 94.62 300 LEU A C 1
ATOM 2335 O O . LEU A 1 300 ? 1.291 -13.322 -5.636 1.00 94.62 300 LEU A O 1
ATOM 2339 N N . PHE A 1 301 ? 2.859 -14.636 -6.530 1.00 96.06 301 PHE A N 1
ATOM 2340 C CA . PHE A 1 301 ? 3.945 -13.696 -6.298 1.00 96.06 301 PHE A CA 1
ATOM 2341 C C . PHE A 1 301 ? 3.748 -12.409 -7.104 1.00 96.06 301 PHE A C 1
ATOM 2343 O O . PHE A 1 301 ? 3.667 -12.430 -8.333 1.00 96.06 301 PHE A O 1
ATOM 2350 N N . GLY A 1 302 ? 3.719 -11.277 -6.396 1.00 96.56 302 GLY A N 1
ATOM 2351 C CA . GLY A 1 302 ? 3.569 -9.961 -7.010 1.00 96.56 302 GLY A CA 1
ATOM 2352 C C . GLY A 1 302 ? 2.143 -9.618 -7.436 1.00 96.56 302 GLY A C 1
ATOM 2353 O O . GLY A 1 302 ? 1.962 -8.591 -8.090 1.00 96.56 302 GLY A O 1
ATOM 2354 N N . PHE A 1 303 ? 1.150 -10.443 -7.088 1.00 97.69 303 PHE A N 1
ATOM 2355 C CA . PHE A 1 303 ? -0.263 -10.127 -7.280 1.00 97.69 303 PHE A CA 1
ATOM 2356 C C . PHE A 1 303 ? -0.806 -9.437 -6.028 1.00 97.69 303 PHE A C 1
ATOM 2358 O O . PHE A 1 303 ? -0.884 -10.050 -4.960 1.00 97.69 303 PHE A O 1
ATOM 2365 N N . LEU A 1 304 ? -1.196 -8.170 -6.151 1.00 98.06 304 LEU A N 1
ATOM 2366 C CA . LEU A 1 304 ? -1.789 -7.411 -5.052 1.00 98.06 304 LEU A CA 1
ATOM 2367 C C . LEU A 1 304 ? -3.156 -6.855 -5.437 1.00 98.06 304 LEU A C 1
ATOM 2369 O O . LEU A 1 304 ? -3.385 -6.418 -6.567 1.00 98.06 304 LEU A O 1
ATOM 2373 N N . GLU A 1 305 ? -4.037 -6.812 -4.447 1.00 97.69 305 GLU A N 1
ATOM 2374 C CA . GLU A 1 305 ? -5.301 -6.093 -4.516 1.00 97.69 305 GLU A CA 1
ATOM 2375 C C . GLU A 1 305 ? -5.220 -4.886 -3.589 1.00 97.69 305 GLU A C 1
ATOM 2377 O O . GLU A 1 305 ? -4.869 -5.020 -2.413 1.00 97.69 305 GLU A O 1
ATOM 2382 N N . VAL A 1 306 ? -5.494 -3.703 -4.135 1.00 98.06 306 VAL A N 1
ATOM 2383 C CA . VAL A 1 306 ? -5.364 -2.421 -3.430 1.00 98.06 306 VAL A CA 1
ATOM 2384 C C . VAL A 1 306 ? -6.738 -1.797 -3.221 1.00 98.06 306 VAL A C 1
ATOM 2386 O O . VAL A 1 306 ? -7.544 -1.749 -4.151 1.00 98.06 306 VAL A O 1
ATOM 2389 N N . SER A 1 307 ? -7.027 -1.333 -2.007 1.00 98.00 307 SER A N 1
ATOM 2390 C CA . SER A 1 307 ? -8.280 -0.639 -1.708 1.00 98.00 307 SER A CA 1
ATOM 2391 C C . SER A 1 307 ? -8.381 0.673 -2.481 1.00 98.00 307 SER A C 1
ATOM 2393 O O . SER A 1 307 ? -7.379 1.236 -2.933 1.00 98.00 307 SER A O 1
ATOM 2395 N N . THR A 1 308 ? -9.594 1.216 -2.572 1.00 96.75 308 THR A N 1
ATOM 2396 C CA . THR A 1 308 ? -9.758 2.632 -2.913 1.00 96.75 308 THR A CA 1
ATOM 2397 C C . THR A 1 308 ? -8.961 3.489 -1.921 1.00 96.75 308 THR A C 1
ATOM 2399 O O . THR A 1 308 ? -8.974 3.164 -0.725 1.00 96.75 308 THR A O 1
ATOM 2402 N N . PRO A 1 309 ? -8.272 4.555 -2.362 1.00 97.19 309 PRO A N 1
ATOM 2403 C CA . PRO A 1 309 ? -7.522 5.399 -1.445 1.00 97.19 309 PRO A CA 1
ATOM 2404 C C . PRO A 1 309 ? -8.429 6.120 -0.451 1.00 97.19 309 PRO A C 1
ATOM 2406 O O . PRO A 1 309 ? -9.389 6.790 -0.832 1.00 97.19 309 PRO A O 1
ATOM 2409 N N . ILE A 1 310 ? -8.129 5.965 0.836 1.00 97.06 310 ILE A N 1
ATOM 2410 C CA . ILE A 1 310 ? -8.915 6.522 1.936 1.00 97.06 310 ILE A CA 1
ATOM 2411 C C . ILE A 1 310 ? -8.221 7.782 2.424 1.00 97.06 310 ILE A C 1
ATOM 2413 O O . ILE A 1 310 ? -7.101 7.721 2.921 1.00 97.06 310 ILE A O 1
ATOM 2417 N N . GLN A 1 311 ? -8.887 8.926 2.309 1.00 96.00 311 GLN A N 1
ATOM 2418 C CA . GLN A 1 311 ? -8.322 10.199 2.751 1.00 96.00 311 GLN A CA 1
ATOM 2419 C C . GLN A 1 311 ? -8.115 10.199 4.273 1.00 96.00 311 GLN A C 1
ATOM 2421 O O . GLN A 1 311 ? -9.032 9.866 5.026 1.00 96.00 311 GLN A O 1
ATOM 2426 N N . ILE A 1 312 ? -6.940 10.619 4.746 1.00 94.94 312 ILE A N 1
ATOM 2427 C CA . ILE A 1 312 ? -6.629 10.710 6.184 1.00 94.94 312 ILE A CA 1
ATOM 2428 C C . ILE A 1 312 ? -7.566 11.704 6.879 1.00 94.94 312 ILE A C 1
ATOM 2430 O O . ILE A 1 312 ? -8.024 11.454 7.993 1.00 94.94 312 ILE A O 1
ATOM 2434 N N . SER A 1 313 ? -7.941 12.780 6.185 1.00 93.94 313 SER A N 1
ATOM 2435 C CA . SER A 1 313 ? -8.889 13.796 6.656 1.00 93.94 313 SER A CA 1
ATOM 2436 C C . SER A 1 313 ? -10.352 13.329 6.708 1.00 93.94 313 SER A C 1
ATOM 2438 O O . SER A 1 313 ? -11.197 14.050 7.246 1.00 93.94 313 SER A O 1
ATOM 2440 N N . ALA A 1 314 ? -10.684 12.150 6.165 1.00 93.19 314 ALA A N 1
ATOM 2441 C CA . ALA A 1 314 ? -12.054 11.649 6.155 1.00 93.19 314 ALA A CA 1
ATOM 2442 C C . ALA A 1 314 ? -12.569 11.400 7.580 1.00 93.19 314 ALA A C 1
ATOM 2444 O O . ALA A 1 314 ? -11.922 10.721 8.381 1.00 93.19 314 ALA A O 1
ATOM 2445 N N . HIS A 1 315 ? -13.754 11.934 7.867 1.00 92.44 315 HIS A N 1
ATOM 2446 C CA . HIS A 1 315 ? -14.454 11.818 9.142 1.00 92.44 315 HIS A CA 1
ATOM 2447 C C . HIS A 1 315 ? -15.974 11.842 8.924 1.00 92.44 315 HIS A C 1
ATOM 2449 O O . HIS A 1 315 ? -16.437 12.212 7.842 1.00 92.44 315 HIS A O 1
ATOM 2455 N N . GLY A 1 316 ? -16.724 11.459 9.957 1.00 87.75 316 GLY A N 1
ATOM 2456 C CA . GLY A 1 316 ? -18.184 11.489 10.004 1.00 87.75 316 GLY A CA 1
ATOM 2457 C C . GLY A 1 316 ? -18.883 10.370 9.226 1.00 87.75 316 GLY A C 1
ATOM 2458 O O . GLY A 1 316 ? -18.301 9.332 8.898 1.00 87.75 316 GLY A O 1
ATOM 2459 N N . THR A 1 317 ? -20.161 10.604 8.946 1.00 82.12 317 THR A N 1
ATOM 2460 C CA . THR A 1 317 ? -21.028 9.756 8.125 1.00 82.12 317 THR A CA 1
ATOM 2461 C C . THR A 1 317 ? -20.998 10.207 6.662 1.00 82.12 317 THR A C 1
ATOM 2463 O O . THR A 1 317 ? -20.723 11.365 6.343 1.00 82.12 317 THR A O 1
ATOM 2466 N N . GLY A 1 318 ? -21.175 9.255 5.751 1.00 70.38 318 GLY A N 1
ATOM 2467 C CA . GLY A 1 318 ? -21.313 9.488 4.320 1.00 70.38 318 GLY A CA 1
ATOM 2468 C C . GLY A 1 318 ? -22.746 9.857 3.935 1.00 70.38 318 GLY A C 1
ATOM 2469 O O . GLY A 1 318 ? -23.601 10.115 4.782 1.00 70.38 318 GLY A O 1
ATOM 2470 N N . GLU A 1 319 ? -23.007 9.878 2.631 1.00 65.56 319 GLU A N 1
ATOM 2471 C CA . GLU A 1 319 ? -24.354 10.090 2.100 1.00 65.56 319 GLU A CA 1
ATOM 2472 C C . GLU A 1 319 ? -25.301 8.972 2.573 1.00 65.56 319 GLU A C 1
ATOM 2474 O O . GLU A 1 319 ? -24.970 7.789 2.495 1.00 65.56 319 GLU A O 1
ATOM 2479 N N . GLY A 1 320 ? -26.480 9.348 3.082 1.00 65.44 320 GLY A N 1
ATOM 2480 C CA . GLY A 1 320 ? -27.509 8.396 3.517 1.00 65.44 320 GLY A CA 1
ATOM 2481 C C . GLY A 1 320 ? -27.298 7.773 4.902 1.00 65.44 320 GLY A C 1
ATOM 2482 O O . GLY A 1 320 ? -27.638 6.609 5.084 1.00 65.44 320 GLY A O 1
ATOM 2483 N N . GLU A 1 321 ? -26.722 8.513 5.859 1.00 69.69 321 GLU A N 1
ATOM 2484 C CA . GLU A 1 321 ? -26.506 8.098 7.267 1.00 69.69 321 GLU A CA 1
ATOM 2485 C C . GLU A 1 321 ? -25.590 6.879 7.475 1.00 69.69 321 GLU A C 1
ATOM 2487 O O . GLU A 1 321 ? -25.287 6.511 8.611 1.00 69.69 321 GLU A O 1
ATOM 2492 N N . GLN A 1 322 ? -25.066 6.276 6.407 1.00 75.12 322 GLN A N 1
ATOM 2493 C CA . GLN A 1 322 ? -24.052 5.238 6.533 1.00 75.12 322 GLN A CA 1
ATOM 2494 C C . GLN A 1 322 ? -22.724 5.844 6.997 1.00 75.12 322 GLN A C 1
ATOM 2496 O O . GLN A 1 322 ? -22.404 6.977 6.635 1.00 75.12 322 GLN A O 1
ATOM 2501 N N . PRO A 1 323 ? -21.907 5.123 7.783 1.00 80.81 323 PRO A N 1
ATOM 2502 C CA . PRO A 1 323 ? -20.583 5.614 8.146 1.00 80.81 323 PRO A CA 1
ATOM 2503 C C . PRO A 1 323 ? -19.754 5.896 6.886 1.00 80.81 323 PRO A C 1
ATOM 2505 O O . PRO A 1 323 ? -19.921 5.233 5.865 1.00 80.81 323 PRO A O 1
ATOM 2508 N N . LYS A 1 324 ? -18.863 6.893 6.931 1.00 89.25 324 LYS A N 1
ATOM 2509 C CA . LYS A 1 324 ? -17.882 7.128 5.862 1.00 89.25 324 LYS A CA 1
ATOM 2510 C C . LYS A 1 324 ? -16.649 6.265 6.107 1.00 89.25 324 LYS A C 1
ATOM 2512 O O . LYS A 1 324 ? -16.272 6.021 7.252 1.00 89.25 324 LYS A O 1
ATOM 2517 N N . MET A 1 325 ? -15.980 5.816 5.042 1.00 93.69 325 MET A N 1
ATOM 2518 C CA . MET A 1 325 ? -14.734 5.062 5.196 1.00 93.69 325 MET A CA 1
ATOM 2519 C C . MET A 1 325 ? -13.635 6.010 5.678 1.00 93.69 325 MET A C 1
ATOM 2521 O O . MET A 1 325 ? -13.143 6.839 4.913 1.00 93.69 325 MET A O 1
ATOM 2525 N N . THR A 1 326 ? -13.272 5.901 6.956 1.00 96.19 326 THR A N 1
ATOM 2526 C CA . THR A 1 326 ? -12.175 6.653 7.581 1.00 96.19 326 THR A CA 1
ATOM 2527 C C . THR A 1 326 ? -10.948 5.767 7.766 1.00 96.19 326 THR A C 1
ATOM 2529 O O . THR A 1 326 ? -11.044 4.538 7.766 1.00 96.19 326 THR A O 1
ATOM 2532 N N . ALA A 1 327 ? -9.781 6.377 7.988 1.00 96.75 327 ALA A N 1
ATOM 2533 C CA . ALA A 1 327 ? -8.554 5.629 8.265 1.00 96.75 327 ALA A CA 1
ATOM 2534 C C . ALA A 1 327 ? -8.685 4.712 9.498 1.00 96.75 327 ALA A C 1
ATOM 2536 O O . ALA A 1 327 ? -8.197 3.584 9.485 1.00 96.75 327 ALA A O 1
ATOM 2537 N N . GLY A 1 328 ? -9.380 5.166 10.550 1.00 96.62 328 GLY A N 1
ATOM 2538 C CA . GLY A 1 328 ? -9.630 4.368 11.753 1.00 96.62 328 GLY A CA 1
ATOM 2539 C C . GLY A 1 328 ? -10.499 3.139 11.478 1.00 96.62 328 GLY A C 1
ATOM 2540 O O . GLY A 1 328 ? -10.135 2.035 11.881 1.00 96.62 328 GLY A O 1
ATOM 2541 N N . LEU A 1 329 ? -11.606 3.318 10.750 1.00 96.69 329 LEU A N 1
ATOM 2542 C CA . LEU A 1 329 ? -12.521 2.228 10.406 1.00 96.69 329 LEU A CA 1
ATOM 2543 C C . LEU A 1 329 ? -11.874 1.215 9.450 1.00 96.69 329 LEU A C 1
ATOM 2545 O O . LEU A 1 329 ? -11.979 0.010 9.665 1.00 96.69 329 LEU A O 1
ATOM 2549 N N . ALA A 1 330 ? -11.146 1.697 8.441 1.00 97.94 330 ALA A N 1
ATOM 2550 C CA . ALA A 1 330 ? -10.430 0.854 7.490 1.00 97.94 330 ALA A CA 1
ATOM 2551 C C . ALA A 1 330 ? -9.338 0.017 8.163 1.00 97.94 330 ALA A C 1
ATOM 2553 O O . ALA A 1 330 ? -9.259 -1.191 7.941 1.00 97.94 330 ALA A O 1
ATOM 2554 N N . LEU A 1 331 ? -8.519 0.633 9.024 1.00 98.31 331 LEU A N 1
ATOM 2555 C CA . LEU A 1 331 ? -7.520 -0.100 9.796 1.00 98.31 331 LEU A CA 1
ATOM 2556 C C . LEU A 1 331 ? -8.191 -1.118 10.712 1.00 98.31 331 LEU A C 1
ATOM 2558 O O . LEU A 1 331 ? -7.775 -2.271 10.714 1.00 98.31 331 LEU A O 1
ATOM 2562 N N . TRP A 1 332 ? -9.231 -0.740 11.456 1.00 97.81 332 TRP A N 1
ATOM 2563 C CA . TRP A 1 332 ? -9.960 -1.691 12.295 1.00 97.81 332 TRP A CA 1
ATOM 2564 C C . TRP A 1 332 ? -10.465 -2.890 11.479 1.00 97.81 332 TRP A C 1
ATOM 2566 O O . TRP A 1 332 ? -10.193 -4.033 11.849 1.00 97.81 332 TRP A O 1
ATOM 2576 N N . TYR A 1 333 ? -11.093 -2.652 10.325 1.00 97.69 333 TYR A N 1
ATOM 2577 C CA . TYR A 1 333 ? -11.600 -3.721 9.466 1.00 97.69 333 TYR A CA 1
ATOM 2578 C C . TYR A 1 333 ? -10.481 -4.614 8.910 1.00 97.69 333 TYR A C 1
ATOM 2580 O O . TYR A 1 333 ? -10.591 -5.839 8.961 1.00 97.69 333 TYR A O 1
ATOM 2588 N N . LEU A 1 334 ? -9.361 -4.029 8.470 1.00 98.19 334 LEU A N 1
ATOM 2589 C CA . LEU A 1 334 ? -8.183 -4.777 8.019 1.00 98.19 334 LEU A CA 1
ATOM 2590 C C . LEU A 1 334 ? -7.643 -5.714 9.113 1.00 98.19 334 LEU A C 1
ATOM 2592 O O . LEU A 1 334 ? -7.262 -6.848 8.830 1.00 98.19 334 LEU A O 1
ATOM 2596 N N . HIS A 1 335 ? -7.640 -5.271 10.373 1.00 97.88 335 HIS A N 1
ATOM 2597 C CA . HIS A 1 335 ? -7.232 -6.109 11.502 1.00 97.88 335 HIS A CA 1
ATOM 2598 C C . HIS A 1 335 ? -8.290 -7.165 11.858 1.00 97.88 335 HIS A C 1
ATOM 2600 O O . HIS A 1 335 ? -7.925 -8.276 12.238 1.00 97.88 335 HIS A O 1
ATOM 2606 N N . MET A 1 336 ? -9.584 -6.874 11.686 1.00 96.75 336 MET A N 1
ATOM 2607 C CA . MET A 1 336 ? -10.652 -7.870 11.840 1.00 96.75 336 MET A CA 1
ATOM 2608 C C . MET A 1 336 ? -10.571 -8.974 10.778 1.00 96.75 336 MET A C 1
ATOM 2610 O O . MET A 1 336 ? -10.784 -10.138 11.112 1.00 96.75 336 MET A O 1
ATOM 2614 N N . LEU A 1 337 ? -10.190 -8.646 9.538 1.00 95.81 337 LEU A N 1
ATOM 2615 C CA . LEU A 1 337 ? -9.869 -9.630 8.493 1.00 95.81 337 LEU A CA 1
ATOM 2616 C C . LEU A 1 337 ? -8.661 -10.502 8.865 1.00 95.81 337 LEU A C 1
ATOM 2618 O O . LEU A 1 337 ? -8.577 -11.658 8.453 1.00 95.81 337 LEU A O 1
ATOM 2622 N N . ALA A 1 338 ? -7.741 -9.963 9.667 1.00 96.50 338 ALA A N 1
ATOM 2623 C CA . ALA A 1 338 ? -6.529 -10.648 10.094 1.00 96.50 338 ALA A CA 1
ATOM 2624 C C . ALA A 1 338 ? -6.679 -11.478 11.388 1.00 96.50 338 ALA A C 1
ATOM 2626 O O . ALA A 1 338 ? -5.682 -11.989 11.915 1.00 96.50 338 ALA A O 1
ATOM 2627 N N . LYS A 1 339 ? -7.903 -11.607 11.923 1.00 93.94 339 LYS A N 1
ATOM 2628 C CA . LYS A 1 339 ? -8.190 -12.425 13.111 1.00 93.94 339 LYS A CA 1
ATOM 2629 C C . LYS A 1 339 ? -7.926 -13.912 12.846 1.00 93.94 339 LYS A C 1
ATOM 2631 O O . LYS A 1 339 ? -7.747 -14.332 11.707 1.00 93.94 339 LYS A O 1
ATOM 2636 N N . GLU A 1 340 ? -7.875 -14.716 13.908 1.00 89.81 340 GLU A N 1
ATOM 2637 C CA . GLU A 1 340 ? -7.544 -16.149 13.802 1.00 89.81 340 GLU A CA 1
ATOM 2638 C C . GLU A 1 340 ? -8.446 -16.908 12.824 1.00 89.81 340 GLU A C 1
ATOM 2640 O O . GLU A 1 340 ? -7.959 -17.667 11.996 1.00 89.81 340 GLU A O 1
ATOM 2645 N N . GLN A 1 341 ? -9.754 -16.672 12.896 1.00 90.75 341 GLN A N 1
ATOM 2646 C CA . GLN A 1 341 ? -10.712 -17.265 11.971 1.00 90.75 341 GLN A CA 1
ATOM 2647 C C . GLN A 1 341 ? -11.124 -16.226 10.925 1.00 90.75 341 GLN A C 1
ATOM 2649 O O . GLN A 1 341 ? -11.705 -15.210 11.307 1.00 90.75 341 GLN A O 1
ATOM 2654 N N . PRO A 1 342 ? -10.864 -16.441 9.627 1.00 88.88 342 PRO A N 1
ATOM 2655 C CA . PRO A 1 342 ? -11.294 -15.506 8.599 1.00 88.88 342 PRO A CA 1
ATOM 2656 C C . PRO A 1 342 ? -12.823 -15.434 8.543 1.00 88.88 342 PRO A C 1
ATOM 2658 O O . PRO A 1 342 ? -13.526 -16.373 8.925 1.00 88.88 342 PRO A O 1
ATOM 2661 N N . PHE A 1 343 ? -13.351 -14.311 8.056 1.00 90.69 343 PHE A N 1
ATOM 2662 C CA . PHE A 1 343 ? -14.772 -14.239 7.720 1.00 90.69 343 PHE A CA 1
ATOM 2663 C C . PHE A 1 343 ? -15.094 -15.186 6.550 1.00 90.69 343 PHE A C 1
ATOM 2665 O O . PHE A 1 343 ? -14.215 -15.452 5.725 1.00 90.69 343 PHE A O 1
ATOM 2672 N N . PRO A 1 344 ? -16.334 -15.698 6.447 1.00 86.81 344 PRO A N 1
ATOM 2673 C CA . PRO A 1 344 ? -16.740 -16.521 5.312 1.00 86.81 344 PRO A CA 1
ATOM 2674 C C . PRO A 1 344 ? -16.420 -15.836 3.977 1.00 86.81 344 PRO A C 1
ATOM 2676 O O . PRO A 1 344 ? -16.714 -14.657 3.796 1.00 86.81 344 PRO A O 1
ATOM 2679 N N . GLY A 1 345 ? -15.782 -16.565 3.059 1.00 85.75 345 GLY A N 1
ATOM 2680 C CA . GLY A 1 345 ? -15.378 -16.043 1.748 1.00 85.75 345 GLY A CA 1
ATOM 2681 C C . GLY A 1 345 ? -14.164 -15.104 1.756 1.00 85.75 345 GLY A C 1
ATOM 2682 O O . GLY A 1 345 ? -13.731 -14.685 0.688 1.00 85.75 345 GLY A O 1
ATOM 2683 N N . GLN A 1 346 ? -13.586 -14.792 2.921 1.00 89.38 346 GLN A N 1
ATOM 2684 C CA . GLN A 1 346 ? -12.381 -13.970 3.038 1.00 89.38 346 GLN A CA 1
ATOM 2685 C C . GLN A 1 346 ? -11.135 -14.834 3.228 1.00 89.38 346 GLN A C 1
ATOM 2687 O O . GLN A 1 346 ? -11.182 -15.945 3.760 1.00 89.38 346 GLN A O 1
ATOM 2692 N N . PHE A 1 347 ? -9.988 -14.311 2.802 1.00 90.94 347 PHE A N 1
ATOM 2693 C CA . PHE A 1 347 ? -8.736 -15.037 2.932 1.00 90.94 347 PHE A CA 1
ATOM 2694 C C . PHE A 1 347 ? -8.254 -15.112 4.381 1.00 90.94 347 PHE A C 1
ATOM 2696 O O . PHE A 1 347 ? -8.389 -14.169 5.166 1.00 90.94 347 PHE A O 1
ATOM 2703 N N . HIS A 1 348 ? -7.574 -16.209 4.705 1.00 92.81 348 HIS A N 1
ATOM 2704 C CA . HIS A 1 348 ? -6.826 -16.312 5.947 1.00 92.81 348 HIS A CA 1
ATOM 2705 C C . HIS A 1 348 ? -5.634 -15.333 5.956 1.00 92.81 348 HIS A C 1
ATOM 2707 O O . HIS A 1 348 ? -5.002 -15.079 4.925 1.00 92.81 348 HIS A O 1
ATOM 2713 N N . TRP A 1 349 ? -5.311 -14.785 7.132 1.00 94.06 349 TRP A N 1
ATOM 2714 C CA . TRP A 1 349 ? -4.238 -13.796 7.303 1.00 94.06 349 TRP A CA 1
ATOM 2715 C C . TRP A 1 349 ? -2.852 -14.362 7.006 1.00 94.06 349 TRP A C 1
ATOM 2717 O O . TRP A 1 349 ? -1.989 -13.656 6.493 1.00 94.06 349 TRP A O 1
ATOM 2727 N N . ARG A 1 350 ? -2.623 -15.631 7.351 1.00 93.69 350 ARG A N 1
ATOM 2728 C CA . ARG A 1 350 ? -1.370 -16.334 7.073 1.00 93.69 350 ARG A CA 1
ATOM 2729 C C . ARG A 1 350 ? -1.301 -16.635 5.589 1.00 93.69 350 ARG A C 1
ATOM 2731 O O . ARG A 1 350 ? -2.220 -17.241 5.050 1.00 93.69 350 ARG A O 1
ATOM 2738 N N . ALA A 1 351 ? -0.197 -16.246 4.973 1.00 92.62 351 ALA A N 1
ATOM 2739 C CA . ALA A 1 351 ? 0.172 -16.667 3.636 1.00 92.62 351 ALA A CA 1
ATOM 2740 C C . ALA A 1 351 ? 1.296 -17.704 3.740 1.00 92.62 351 ALA A C 1
ATOM 2742 O O . ALA A 1 351 ? 2.342 -17.428 4.341 1.00 92.62 351 ALA A O 1
ATOM 2743 N N . ASP A 1 352 ? 1.109 -18.873 3.129 1.00 89.94 352 ASP A N 1
ATOM 2744 C CA . ASP A 1 352 ? 2.043 -20.003 3.230 1.00 89.94 352 ASP A CA 1
ATOM 2745 C C . ASP A 1 352 ? 3.204 -19.883 2.231 1.00 89.94 352 ASP A C 1
ATOM 2747 O O . ASP A 1 352 ? 3.580 -20.799 1.508 1.00 89.94 352 ASP A O 1
ATOM 2751 N N . VAL A 1 353 ? 3.814 -18.696 2.198 1.00 88.56 353 VAL A N 1
ATOM 2752 C CA . VAL A 1 353 ? 4.914 -18.361 1.286 1.00 88.56 353 VAL A CA 1
ATOM 2753 C C . VAL A 1 353 ? 6.214 -19.099 1.617 1.00 88.56 353 VAL A C 1
ATOM 2755 O O . VAL A 1 353 ? 7.021 -19.337 0.718 1.00 88.56 353 VAL A O 1
ATOM 2758 N N . GLY A 1 354 ? 6.432 -19.455 2.886 1.00 87.94 354 GLY A N 1
ATOM 2759 C CA . GLY A 1 354 ? 7.667 -20.084 3.356 1.00 87.94 354 GLY A CA 1
ATOM 2760 C C . GLY A 1 354 ? 8.931 -19.235 3.140 1.00 87.94 354 GLY A C 1
ATOM 2761 O O . GLY A 1 354 ? 8.879 -18.044 2.830 1.00 87.94 354 GLY A O 1
ATOM 2762 N N . GLY A 1 355 ? 10.098 -19.857 3.334 1.00 87.75 355 GLY A N 1
ATOM 2763 C CA . GLY A 1 355 ? 11.394 -19.249 3.011 1.00 87.75 355 GLY A CA 1
ATOM 2764 C C . GLY A 1 355 ? 11.728 -19.316 1.511 1.00 87.75 355 GLY A C 1
ATOM 2765 O O . GLY A 1 355 ? 11.010 -19.958 0.747 1.00 87.75 355 GLY A O 1
ATOM 2766 N N . PRO A 1 356 ? 12.854 -18.728 1.062 1.00 87.06 356 PRO A N 1
ATOM 2767 C CA . PRO A 1 356 ? 13.239 -18.710 -0.356 1.00 87.06 356 PRO A CA 1
ATOM 2768 C C . PRO A 1 356 ? 13.319 -20.094 -1.019 1.00 87.06 356 PRO A C 1
ATOM 2770 O O . PRO A 1 356 ? 13.002 -20.238 -2.197 1.00 87.06 356 PRO A O 1
ATOM 2773 N N . THR A 1 357 ? 13.683 -21.131 -0.258 1.00 89.19 357 THR A N 1
ATOM 2774 C CA . THR A 1 357 ? 13.760 -22.520 -0.738 1.00 89.19 357 THR A CA 1
ATOM 2775 C C . THR A 1 357 ? 12.399 -23.155 -1.015 1.00 89.19 357 THR A C 1
ATOM 2777 O O . THR A 1 357 ? 12.351 -24.143 -1.738 1.00 89.19 357 THR A O 1
ATOM 2780 N N . ALA A 1 358 ? 11.301 -22.595 -0.493 1.00 89.31 358 ALA A N 1
ATOM 2781 C CA . ALA A 1 358 ? 9.947 -23.066 -0.784 1.00 89.31 358 ALA A CA 1
ATOM 2782 C C . ALA A 1 358 ? 9.528 -22.781 -2.237 1.00 89.31 358 ALA A C 1
ATOM 2784 O O . ALA A 1 358 ? 8.544 -23.330 -2.713 1.00 89.31 358 ALA A O 1
ATOM 2785 N N . GLY A 1 359 ? 10.250 -21.911 -2.955 1.00 89.69 359 GLY A N 1
ATOM 2786 C CA . GLY A 1 359 ? 10.023 -21.685 -4.383 1.00 89.69 359 GLY A CA 1
ATOM 2787 C C . GLY A 1 359 ? 8.700 -20.995 -4.728 1.00 89.69 359 GLY A C 1
ATOM 2788 O O . GLY A 1 359 ? 8.416 -20.816 -5.907 1.00 89.69 359 GLY A O 1
ATOM 2789 N N . THR A 1 360 ? 7.932 -20.527 -3.740 1.00 91.44 360 THR A N 1
ATOM 2790 C CA . THR A 1 360 ? 6.606 -19.908 -3.934 1.00 91.44 360 THR A CA 1
ATOM 2791 C C . THR A 1 360 ? 6.639 -18.629 -4.773 1.00 91.44 360 THR A C 1
ATOM 2793 O O . THR A 1 360 ? 5.608 -18.193 -5.266 1.00 91.44 360 THR A O 1
ATOM 2796 N N . ARG A 1 361 ? 7.818 -18.031 -5.006 1.00 92.44 361 ARG A N 1
ATOM 2797 C CA . ARG A 1 361 ? 7.969 -16.933 -5.977 1.00 92.44 361 ARG A CA 1
ATOM 2798 C C . ARG A 1 361 ? 7.704 -17.361 -7.426 1.00 92.44 361 ARG A C 1
ATOM 2800 O O . ARG A 1 361 ? 7.323 -16.527 -8.232 1.00 92.44 361 ARG A O 1
ATOM 2807 N N . LYS A 1 362 ? 7.916 -18.639 -7.758 1.00 92.75 362 LYS A N 1
ATOM 2808 C CA . LYS A 1 362 ? 7.691 -19.186 -9.105 1.00 92.75 362 LYS A CA 1
ATOM 2809 C C . LYS A 1 362 ? 6.205 -19.287 -9.440 1.00 92.75 362 LYS A C 1
ATOM 2811 O O . LYS A 1 362 ? 5.844 -19.345 -10.606 1.00 92.75 362 LYS A O 1
ATOM 2816 N N . PHE A 1 363 ? 5.347 -19.283 -8.422 1.00 92.62 363 PHE A N 1
ATOM 2817 C CA . PHE A 1 363 ? 3.908 -19.237 -8.603 1.00 92.62 363 PHE A CA 1
ATOM 2818 C C . PHE A 1 363 ? 3.478 -17.792 -8.875 1.00 92.62 363 PHE A C 1
ATOM 2820 O O . PHE A 1 363 ? 3.251 -17.015 -7.950 1.00 92.62 363 PHE A O 1
ATOM 2827 N N . HIS A 1 364 ? 3.451 -17.399 -10.147 1.00 94.06 364 HIS A N 1
ATOM 2828 C CA . HIS A 1 364 ? 3.136 -16.037 -10.570 1.00 94.06 364 HIS A CA 1
ATOM 2829 C C . HIS A 1 364 ? 2.455 -16.006 -11.939 1.00 94.06 364 HIS A C 1
ATOM 2831 O O . HIS A 1 364 ? 2.603 -16.929 -12.735 1.00 94.06 364 HIS A O 1
ATOM 2837 N N . LEU A 1 365 ? 1.778 -14.898 -12.243 1.00 94.75 365 LEU A N 1
ATOM 2838 C CA . LEU A 1 365 ? 1.229 -14.631 -13.573 1.00 94.75 365 LEU A CA 1
ATOM 2839 C C . LEU A 1 365 ? 2.197 -13.803 -14.424 1.00 94.75 365 LEU A C 1
ATOM 2841 O O . LEU A 1 365 ? 3.262 -13.348 -13.972 1.00 94.75 365 LEU A O 1
ATOM 2845 N N . GLU A 1 366 ? 1.835 -13.606 -15.683 1.00 94.94 366 GLU A N 1
ATOM 2846 C CA . GLU A 1 366 ? 2.451 -12.585 -16.518 1.00 94.94 366 GLU A CA 1
ATOM 2847 C C . GLU A 1 366 ? 2.186 -11.192 -15.955 1.00 94.94 366 GLU A C 1
ATOM 2849 O O . GLU A 1 366 ? 1.244 -10.961 -15.199 1.00 94.94 366 GLU A O 1
ATOM 2854 N N . ARG A 1 367 ? 3.096 -10.274 -16.256 1.00 96.06 367 ARG A N 1
ATOM 2855 C CA . ARG A 1 367 ? 3.060 -8.927 -15.701 1.00 96.06 367 ARG A CA 1
ATOM 2856 C C . ARG A 1 367 ? 2.089 -8.069 -16.503 1.00 96.06 367 ARG A C 1
ATOM 2858 O O . ARG A 1 367 ? 2.099 -8.158 -17.724 1.00 96.06 367 ARG A O 1
ATOM 2865 N N . ASP A 1 368 ? 1.305 -7.232 -15.827 1.00 96.56 368 ASP A N 1
ATOM 2866 C CA . ASP A 1 368 ? 0.330 -6.370 -16.497 1.00 96.56 368 ASP A CA 1
ATOM 2867 C C . ASP A 1 368 ? 1.019 -5.455 -17.535 1.00 96.56 368 ASP A C 1
ATOM 2869 O O . ASP A 1 368 ? 2.066 -4.856 -17.268 1.00 96.56 368 ASP A O 1
ATOM 2873 N N . GLU A 1 369 ? 0.393 -5.306 -18.703 1.00 95.31 369 GLU A N 1
ATOM 2874 C CA . GLU A 1 369 ? 0.959 -4.619 -19.875 1.00 95.31 369 GLU A CA 1
ATOM 2875 C C . GLU A 1 369 ? 1.242 -3.128 -19.645 1.00 95.31 369 GLU A C 1
ATOM 2877 O O . GLU A 1 369 ? 2.201 -2.577 -20.184 1.00 95.31 369 GLU A O 1
ATOM 2882 N N . TRP A 1 370 ? 0.444 -2.470 -18.797 1.00 94.56 370 TRP A N 1
ATOM 2883 C CA . TRP A 1 370 ? 0.582 -1.041 -18.496 1.00 94.56 370 TRP A CA 1
ATOM 2884 C C . TRP A 1 370 ? 1.856 -0.705 -17.704 1.00 94.56 370 TRP A C 1
ATOM 2886 O O . TRP A 1 370 ? 2.222 0.473 -17.588 1.00 94.56 370 TRP A O 1
ATOM 2896 N N . MET A 1 371 ? 2.503 -1.712 -17.104 1.00 96.19 371 MET A N 1
ATOM 2897 C CA . MET A 1 371 ? 3.655 -1.506 -16.238 1.00 96.19 371 MET A CA 1
ATOM 2898 C C . MET A 1 371 ? 4.927 -1.209 -17.057 1.00 96.19 371 MET A C 1
ATOM 2900 O O . MET A 1 371 ? 5.214 -1.914 -18.026 1.00 96.19 371 MET A O 1
ATOM 2904 N N . PRO A 1 372 ? 5.771 -0.240 -16.642 1.00 96.12 372 PRO A N 1
ATOM 2905 C CA . PRO A 1 372 ? 6.965 0.155 -17.399 1.00 96.12 372 PRO A CA 1
ATOM 2906 C C . PRO A 1 372 ? 7.920 -1.004 -17.724 1.00 96.12 372 PRO A C 1
ATOM 2908 O O . PRO A 1 372 ? 8.018 -1.977 -16.975 1.00 96.12 372 PRO A O 1
ATOM 2911 N N . LYS A 1 373 ? 8.683 -0.923 -18.817 1.00 94.31 373 LYS A N 1
ATOM 2912 C CA . LYS A 1 373 ? 9.690 -1.950 -19.136 1.00 94.31 373 LYS A CA 1
ATOM 2913 C C . LYS A 1 373 ? 10.876 -1.864 -18.171 1.00 94.31 373 LYS A C 1
ATOM 2915 O O . LYS A 1 373 ? 11.359 -0.780 -17.859 1.00 94.31 373 LYS A O 1
ATOM 2920 N N . VAL A 1 374 ? 11.357 -3.019 -17.711 1.00 94.50 374 VAL A N 1
ATOM 2921 C CA . VAL A 1 374 ? 12.501 -3.087 -16.787 1.00 94.50 374 VAL A CA 1
ATOM 2922 C C . VAL A 1 374 ? 13.796 -2.802 -17.545 1.00 94.50 374 VAL A C 1
ATOM 2924 O O . VAL A 1 374 ? 14.158 -3.550 -18.460 1.00 94.50 374 VAL A O 1
ATOM 2927 N N . ASN A 1 375 ? 14.497 -1.737 -17.153 1.00 91.81 375 ASN A N 1
ATOM 2928 C CA . ASN A 1 375 ? 15.759 -1.322 -17.765 1.00 91.81 375 ASN A CA 1
ATOM 2929 C C . ASN A 1 375 ? 16.926 -2.261 -17.371 1.00 91.81 375 ASN A C 1
ATOM 2931 O O . ASN A 1 375 ? 16.825 -3.093 -16.466 1.00 91.81 375 ASN A O 1
ATOM 2935 N N . LEU A 1 376 ? 18.063 -2.149 -18.063 1.00 91.38 376 LEU A N 1
ATOM 2936 C CA . LEU A 1 376 ? 19.234 -2.997 -17.801 1.00 91.38 376 LEU A CA 1
ATOM 2937 C C . LEU A 1 376 ? 19.885 -2.718 -16.439 1.00 91.38 376 LEU A C 1
ATOM 2939 O O . LEU A 1 376 ? 20.374 -3.654 -15.804 1.00 91.38 376 LEU A O 1
ATOM 2943 N N . SER A 1 377 ? 19.883 -1.466 -15.969 1.00 90.12 377 SER A N 1
ATOM 2944 C CA . SER A 1 377 ? 20.458 -1.101 -14.669 1.00 90.12 377 SER A CA 1
ATOM 2945 C C . SER A 1 377 ? 19.731 -1.777 -13.509 1.00 90.12 377 SER A C 1
ATOM 2947 O O . SER A 1 377 ? 20.382 -2.286 -12.600 1.00 90.12 377 SER A O 1
ATOM 2949 N N . ASP A 1 378 ? 18.409 -1.869 -13.584 1.00 91.38 378 ASP A N 1
ATOM 2950 C CA . ASP A 1 378 ? 17.548 -2.493 -12.587 1.00 91.38 378 ASP A CA 1
ATOM 2951 C C . ASP A 1 378 ? 17.740 -4.010 -12.585 1.00 91.38 378 ASP A C 1
ATOM 2953 O O . ASP A 1 378 ? 17.917 -4.613 -11.525 1.00 91.38 378 ASP A O 1
ATOM 2957 N N . LYS A 1 379 ? 17.834 -4.631 -13.772 1.00 92.94 379 LYS A N 1
ATOM 2958 C CA . LYS A 1 379 ? 18.173 -6.060 -13.907 1.00 92.94 379 LYS A CA 1
ATOM 2959 C C . LYS A 1 379 ? 19.549 -6.370 -13.309 1.00 92.94 379 LYS A C 1
ATOM 2961 O O . LYS A 1 379 ? 19.703 -7.337 -12.561 1.00 92.94 379 LYS A O 1
ATOM 2966 N N . ARG A 1 380 ? 20.564 -5.548 -13.612 1.00 91.00 380 ARG A N 1
ATOM 2967 C CA . ARG A 1 380 ? 21.921 -5.677 -13.046 1.00 91.00 380 ARG A CA 1
ATOM 2968 C C . ARG A 1 380 ? 21.898 -5.466 -11.526 1.00 91.00 380 ARG A C 1
ATOM 2970 O O . ARG A 1 380 ? 22.549 -6.217 -10.796 1.00 91.00 380 ARG A O 1
ATOM 2977 N N . GLY A 1 381 ? 21.129 -4.487 -11.050 1.00 90.94 381 GLY A N 1
ATOM 2978 C CA . GLY A 1 381 ? 20.918 -4.190 -9.635 1.00 90.94 381 GLY A CA 1
ATOM 2979 C C . GLY A 1 381 ? 20.321 -5.376 -8.879 1.00 90.94 381 GLY A C 1
ATOM 2980 O O . GLY A 1 381 ? 20.891 -5.812 -7.879 1.00 90.94 381 GLY A O 1
ATOM 2981 N N . SER A 1 382 ? 19.253 -5.980 -9.400 1.00 92.06 382 SER A N 1
ATOM 2982 C CA . SER A 1 382 ? 18.594 -7.118 -8.753 1.00 92.06 382 SER A CA 1
ATOM 2983 C C . SER A 1 382 ? 19.480 -8.356 -8.699 1.00 92.06 382 SER A C 1
ATOM 2985 O O . SER A 1 382 ? 19.646 -8.952 -7.631 1.00 92.06 382 SER A O 1
ATOM 2987 N N . LYS A 1 383 ? 20.163 -8.701 -9.798 1.00 91.31 383 LYS A N 1
ATOM 2988 C CA . LYS A 1 383 ? 21.133 -9.807 -9.788 1.00 91.31 383 LYS A CA 1
ATOM 2989 C C . LYS A 1 383 ? 22.258 -9.557 -8.790 1.00 91.31 383 LYS A C 1
ATOM 2991 O O . LYS A 1 383 ? 22.664 -10.473 -8.078 1.00 91.31 383 LYS A O 1
ATOM 2996 N N . ARG A 1 384 ? 22.736 -8.316 -8.669 1.00 89.75 384 ARG A N 1
ATOM 2997 C CA . ARG A 1 384 ? 23.775 -7.962 -7.695 1.00 89.75 384 ARG A CA 1
ATOM 2998 C C . ARG A 1 384 ? 23.288 -8.123 -6.255 1.00 89.75 384 ARG A C 1
ATOM 3000 O O . ARG A 1 384 ? 24.007 -8.716 -5.453 1.00 89.75 384 ARG A O 1
ATOM 3007 N N . VAL A 1 385 ? 22.098 -7.630 -5.921 1.00 88.56 385 VAL A N 1
ATOM 3008 C CA . VAL A 1 385 ? 21.612 -7.628 -4.534 1.00 88.56 385 VAL A CA 1
ATOM 3009 C C . VAL A 1 385 ? 21.134 -9.015 -4.098 1.00 88.56 385 VAL A C 1
ATOM 3011 O O . VAL A 1 385 ? 21.623 -9.547 -3.102 1.00 88.56 385 VAL A O 1
ATOM 3014 N N . ARG A 1 386 ? 20.221 -9.635 -4.855 1.00 89.31 386 ARG A N 1
ATOM 3015 C CA . ARG A 1 386 ? 19.538 -10.885 -4.457 1.00 89.31 386 ARG A CA 1
ATOM 3016 C C . ARG A 1 386 ? 19.936 -12.118 -5.269 1.00 89.31 386 ARG A C 1
ATOM 3018 O O . ARG A 1 386 ? 19.686 -13.238 -4.832 1.00 89.31 386 ARG A O 1
ATOM 3025 N N . GLY A 1 387 ? 20.636 -11.939 -6.389 1.00 90.12 387 GLY A N 1
ATOM 3026 C CA . GLY A 1 387 ? 21.110 -13.047 -7.228 1.00 90.12 387 GLY A CA 1
ATOM 3027 C C . GLY A 1 387 ? 20.116 -13.539 -8.274 1.00 90.12 387 GLY A C 1
ATOM 3028 O O . GLY A 1 387 ? 20.415 -14.519 -8.943 1.00 90.12 387 GLY A O 1
ATOM 3029 N N . TRP A 1 388 ? 18.972 -12.870 -8.421 1.00 92.69 388 TRP A N 1
ATOM 3030 C CA . TRP A 1 388 ? 17.968 -13.176 -9.436 1.00 92.69 388 TRP A CA 1
ATOM 3031 C C . TRP A 1 388 ? 17.242 -11.908 -9.901 1.00 92.69 388 TRP A C 1
ATOM 3033 O O . TRP A 1 388 ? 17.146 -10.914 -9.165 1.00 92.69 388 TRP A O 1
ATOM 3043 N N . THR A 1 389 ? 16.734 -11.924 -11.132 1.00 94.06 389 THR A N 1
ATOM 3044 C CA . THR A 1 389 ? 15.859 -10.864 -11.658 1.00 94.06 389 THR A CA 1
ATOM 3045 C C . THR A 1 389 ? 14.419 -11.325 -11.701 1.00 94.06 389 THR A C 1
ATOM 3047 O O . THR A 1 389 ? 13.567 -10.668 -11.104 1.00 94.06 389 THR A O 1
ATOM 3050 N N . TRP A 1 390 ? 14.159 -12.461 -12.344 1.00 94.44 390 TRP A N 1
ATOM 3051 C CA . TRP A 1 390 ? 12.809 -12.970 -12.547 1.00 94.44 390 TRP A CA 1
ATOM 3052 C C . TRP A 1 390 ? 12.441 -14.077 -11.561 1.00 94.44 390 TRP A C 1
ATOM 3054 O O . TRP A 1 390 ? 13.316 -14.841 -11.151 1.00 94.44 390 TRP A O 1
ATOM 3064 N N . PRO A 1 391 ? 11.154 -14.219 -11.198 1.00 93.19 391 PRO A N 1
ATOM 3065 C CA . PRO A 1 391 ? 10.768 -15.170 -10.160 1.00 93.19 391 PRO A CA 1
ATOM 3066 C C . PRO A 1 391 ? 11.032 -16.639 -10.536 1.00 93.19 391 PRO A C 1
ATOM 3068 O O . PRO A 1 391 ? 11.331 -17.446 -9.656 1.00 93.19 391 PRO A O 1
ATOM 3071 N N . ASN A 1 392 ? 11.005 -16.965 -11.834 1.00 93.12 392 ASN A N 1
ATOM 3072 C CA . ASN A 1 392 ? 11.308 -18.297 -12.373 1.00 93.12 392 ASN A CA 1
ATOM 3073 C C . ASN A 1 392 ? 12.779 -18.717 -12.245 1.00 93.12 392 ASN A C 1
ATOM 3075 O O . ASN A 1 392 ? 13.087 -19.905 -12.361 1.00 93.12 392 ASN A O 1
ATOM 3079 N N . GLU A 1 393 ? 13.693 -17.779 -11.984 1.00 94.00 393 GLU A N 1
ATOM 3080 C CA . GLU A 1 393 ? 15.113 -18.095 -11.843 1.00 94.00 393 GLU A CA 1
ATOM 3081 C C . GLU A 1 393 ? 15.378 -19.007 -10.619 1.00 94.00 393 GLU A C 1
ATOM 3083 O O . GLU A 1 393 ? 14.639 -18.966 -9.622 1.00 94.00 393 GLU A O 1
ATOM 3088 N N . PRO A 1 394 ? 16.428 -19.853 -10.660 1.00 91.81 394 PRO A N 1
ATOM 3089 C CA . PRO A 1 394 ? 16.798 -20.736 -9.554 1.00 91.81 394 PRO A CA 1
ATOM 3090 C C . PRO A 1 394 ? 17.062 -20.005 -8.232 1.00 91.81 394 PRO A C 1
ATOM 3092 O O . PRO A 1 394 ? 17.398 -18.823 -8.200 1.00 91.81 394 PRO A O 1
ATOM 3095 N N . VAL A 1 395 ? 16.919 -20.729 -7.116 1.00 89.25 395 VAL A N 1
ATOM 3096 C CA . VAL A 1 395 ? 17.191 -20.188 -5.776 1.00 89.25 395 VAL A CA 1
ATOM 3097 C C . VAL A 1 395 ? 18.667 -19.838 -5.636 1.00 89.25 395 VAL A C 1
ATOM 3099 O O . VAL A 1 395 ? 19.533 -20.667 -5.910 1.00 89.25 395 VAL A O 1
ATOM 3102 N N . HIS A 1 396 ? 18.959 -18.618 -5.186 1.00 89.00 396 HIS A N 1
ATOM 3103 C CA . HIS A 1 396 ? 20.328 -18.122 -5.062 1.00 89.00 396 HIS A CA 1
ATOM 3104 C C . HIS A 1 396 ? 20.750 -17.975 -3.593 1.00 89.00 396 HIS A C 1
ATOM 3106 O O . HIS A 1 396 ? 19.986 -17.552 -2.733 1.00 89.00 396 HIS A O 1
ATOM 3112 N N . LYS A 1 397 ? 22.023 -18.229 -3.272 1.00 85.94 397 LYS A N 1
ATOM 3113 C CA . LYS A 1 397 ? 22.522 -18.137 -1.883 1.00 85.94 397 LYS A CA 1
ATOM 3114 C C . LYS A 1 397 ? 22.313 -16.754 -1.241 1.00 85.94 397 LYS A C 1
ATOM 3116 O O . LYS A 1 397 ? 22.215 -16.651 -0.023 1.00 85.94 397 LYS A O 1
ATOM 3121 N N . ARG A 1 398 ? 22.267 -15.689 -2.050 1.00 84.19 398 ARG A N 1
ATOM 3122 C CA . ARG A 1 398 ? 22.068 -14.305 -1.573 1.00 84.19 398 ARG A CA 1
ATOM 3123 C C . ARG A 1 398 ? 20.644 -14.038 -1.075 1.00 84.19 398 ARG A C 1
ATOM 3125 O O . ARG A 1 398 ? 20.506 -13.244 -0.152 1.00 84.19 398 ARG A O 1
ATOM 3132 N N . GLU A 1 399 ? 19.618 -14.700 -1.613 1.00 83.75 399 GLU A N 1
ATOM 3133 C CA . GLU A 1 399 ? 18.238 -14.512 -1.131 1.00 83.75 399 GLU A CA 1
ATOM 3134 C C . GLU A 1 399 ? 17.945 -15.274 0.171 1.00 83.75 399 GLU A C 1
ATOM 3136 O O . GLU A 1 399 ? 17.126 -14.823 0.964 1.00 83.75 399 GLU A O 1
ATOM 3141 N N . CYS A 1 400 ? 18.673 -16.358 0.465 1.00 76.62 400 CYS A N 1
ATOM 3142 C CA . CYS A 1 400 ? 18.539 -17.123 1.716 1.00 76.62 400 CYS A CA 1
ATOM 3143 C C . CYS A 1 400 ? 19.098 -16.408 2.963 1.00 76.62 400 CYS A C 1
ATOM 3145 O O . CYS A 1 400 ? 19.082 -16.971 4.056 1.00 76.62 400 CYS A O 1
ATOM 3147 N N . GLY A 1 401 ? 19.612 -15.183 2.814 1.00 64.88 401 GLY A N 1
ATOM 3148 C CA . GLY A 1 401 ? 20.289 -14.449 3.879 1.00 64.88 401 GLY A CA 1
ATOM 3149 C C . GLY A 1 401 ? 21.675 -15.017 4.209 1.00 64.88 401 GLY A C 1
ATOM 3150 O O . GLY A 1 401 ? 22.021 -16.158 3.900 1.00 64.88 401 GLY A O 1
ATOM 3151 N N . ARG A 1 402 ? 22.520 -14.209 4.861 1.00 53.03 402 ARG A N 1
ATOM 3152 C CA . ARG A 1 402 ? 23.803 -14.678 5.413 1.00 53.03 402 ARG A CA 1
ATOM 3153 C C . ARG A 1 402 ? 23.559 -15.462 6.710 1.00 53.03 402 ARG A C 1
ATOM 3155 O O . ARG A 1 402 ? 23.965 -15.033 7.783 1.00 53.03 402 ARG A O 1
ATOM 3162 N N . GLY A 1 403 ? 22.881 -16.602 6.624 1.00 43.66 403 GLY A N 1
ATOM 3163 C CA . GLY A 1 403 ? 22.748 -17.525 7.747 1.00 43.66 403 GLY A CA 1
ATOM 3164 C C . GLY A 1 403 ? 24.084 -18.211 8.031 1.00 43.66 403 GLY A C 1
ATOM 3165 O O . GLY A 1 403 ? 24.617 -18.922 7.175 1.00 43.66 403 GLY A O 1
ATOM 3166 N N . ARG A 1 404 ? 24.639 -18.003 9.234 1.00 36.47 404 ARG A N 1
ATOM 3167 C CA . ARG A 1 404 ? 25.639 -18.910 9.821 1.00 36.47 404 ARG A CA 1
ATOM 3168 C C . ARG A 1 404 ? 25.113 -20.342 9.680 1.00 36.47 404 ARG A C 1
ATOM 3170 O O . ARG A 1 404 ? 23.939 -20.577 9.943 1.00 36.47 404 ARG A O 1
ATOM 3177 N N . LYS A 1 405 ? 25.979 -21.281 9.283 1.00 34.88 405 LYS A N 1
ATOM 3178 C CA . LYS A 1 405 ? 25.692 -22.724 9.286 1.00 34.88 405 LYS A CA 1
ATOM 3179 C C . LYS A 1 405 ? 25.161 -23.134 10.668 1.00 34.88 405 LYS A C 1
ATOM 3181 O O . LYS A 1 405 ? 25.945 -23.351 11.584 1.00 34.88 405 LYS A O 1
ATOM 3186 N N . GLY A 1 406 ? 23.847 -23.232 10.802 1.00 31.30 406 GLY A N 1
ATOM 3187 C CA . GLY A 1 406 ? 23.163 -23.915 11.886 1.00 31.30 406 GLY A CA 1
ATOM 3188 C C . GLY A 1 406 ? 22.387 -25.057 11.257 1.00 31.30 406 GLY A C 1
ATOM 3189 O O . GLY A 1 406 ? 21.581 -24.820 10.361 1.00 31.30 406 GLY A O 1
ATOM 3190 N N . LYS A 1 407 ? 22.699 -26.290 11.665 1.00 36.78 407 LYS A N 1
ATOM 3191 C CA . LYS A 1 407 ? 21.911 -27.492 11.369 1.00 36.78 407 LYS A CA 1
ATOM 3192 C C . LYS A 1 407 ? 20.436 -27.175 11.638 1.00 36.78 407 LYS A C 1
ATOM 3194 O O . LYS A 1 407 ? 20.102 -26.838 12.768 1.00 36.78 407 LYS A O 1
ATOM 3199 N N . LEU A 1 408 ? 19.592 -27.268 10.617 1.00 31.30 408 LEU A N 1
ATOM 3200 C CA . LEU A 1 408 ? 18.152 -27.387 10.798 1.00 31.30 408 LEU A CA 1
ATOM 3201 C C . LEU A 1 408 ? 17.759 -28.792 10.375 1.00 31.30 408 LEU A C 1
ATOM 3203 O O . LEU A 1 408 ? 18.175 -29.282 9.323 1.00 31.30 408 LEU A O 1
ATOM 3207 N N . ASP A 1 409 ? 17.034 -29.425 11.284 1.00 30.03 409 ASP A N 1
ATOM 3208 C CA . ASP A 1 409 ? 16.619 -30.808 11.242 1.00 30.03 409 ASP A CA 1
ATOM 3209 C C . ASP A 1 409 ? 15.814 -31.126 9.982 1.00 30.03 409 ASP A C 1
ATOM 3211 O O . ASP A 1 409 ? 14.898 -30.411 9.571 1.00 30.03 409 ASP A O 1
ATOM 3215 N N . LEU A 1 410 ? 16.189 -32.247 9.374 1.00 32.75 410 LEU A N 1
ATOM 3216 C CA . LEU A 1 410 ? 15.472 -32.903 8.296 1.00 32.75 410 LEU A CA 1
ATOM 3217 C C . LEU A 1 410 ? 14.138 -33.414 8.840 1.00 32.75 410 LEU A C 1
ATOM 3219 O O . LEU A 1 410 ? 14.058 -34.527 9.350 1.00 32.75 410 LEU A O 1
ATOM 3223 N N . ASN A 1 411 ? 13.082 -32.616 8.714 1.00 31.09 411 ASN A N 1
ATOM 3224 C CA . ASN A 1 411 ? 11.730 -33.163 8.699 1.00 31.09 411 ASN A CA 1
ATOM 3225 C C . ASN A 1 411 ? 10.786 -32.315 7.838 1.00 31.09 411 ASN A C 1
ATOM 3227 O O . ASN A 1 411 ? 9.776 -31.796 8.301 1.00 31.09 411 ASN A O 1
ATOM 3231 N N . ALA A 1 412 ? 11.128 -32.170 6.557 1.00 34.41 412 ALA A N 1
ATOM 3232 C CA . ALA A 1 412 ? 10.171 -31.791 5.527 1.00 34.41 412 ALA A CA 1
ATOM 3233 C C . ALA A 1 412 ? 9.942 -33.026 4.652 1.00 34.41 412 ALA A C 1
ATOM 3235 O O . ALA A 1 412 ? 10.820 -33.441 3.893 1.00 34.41 412 ALA A O 1
ATOM 3236 N N . LYS A 1 413 ? 8.778 -33.657 4.829 1.00 32.69 413 LYS A N 1
ATOM 3237 C CA . LYS A 1 413 ? 8.320 -34.757 3.983 1.00 32.69 413 LYS A CA 1
ATOM 3238 C C . LYS A 1 413 ? 8.248 -34.260 2.541 1.00 32.69 413 LYS A C 1
ATOM 3240 O O . LYS A 1 413 ? 7.534 -33.313 2.234 1.00 32.69 413 LYS A O 1
ATOM 3245 N N . SER A 1 414 ? 9.014 -34.922 1.683 1.00 30.03 414 SER A N 1
ATOM 3246 C CA . SER A 1 414 ? 8.915 -34.831 0.234 1.00 30.03 414 SER A CA 1
ATOM 3247 C C . SER A 1 414 ? 7.504 -35.233 -0.199 1.00 30.03 414 SER A C 1
ATOM 3249 O O . SER A 1 414 ? 7.082 -36.359 0.062 1.00 30.03 414 SER A O 1
ATOM 3251 N N . ILE A 1 415 ? 6.785 -34.326 -0.860 1.00 34.88 415 ILE A N 1
ATOM 3252 C CA . ILE A 1 415 ? 5.658 -34.687 -1.720 1.00 34.88 415 ILE A CA 1
ATOM 3253 C C . ILE A 1 415 ? 6.020 -34.241 -3.137 1.00 34.88 415 ILE A C 1
ATOM 3255 O O . ILE A 1 415 ? 5.962 -33.075 -3.506 1.00 34.88 415 ILE A O 1
ATOM 3259 N N . ARG A 1 416 ? 6.560 -35.246 -3.822 1.00 31.44 416 ARG A N 1
ATOM 3260 C CA . ARG A 1 416 ? 6.626 -35.566 -5.248 1.00 31.44 416 ARG A CA 1
ATOM 3261 C C . ARG A 1 416 ? 6.022 -34.584 -6.266 1.00 31.44 416 ARG A C 1
ATOM 3263 O O . ARG A 1 416 ? 4.870 -34.181 -6.183 1.00 31.44 416 ARG A O 1
ATOM 3270 N N . GLU A 1 417 ? 6.836 -34.361 -7.293 1.00 33.03 417 GLU A N 1
ATOM 3271 C CA . GLU A 1 417 ? 6.575 -33.725 -8.583 1.00 33.03 417 GLU A CA 1
ATOM 3272 C C . GLU A 1 417 ? 5.456 -34.396 -9.399 1.00 33.03 417 GLU A C 1
ATOM 3274 O O . GLU A 1 417 ? 5.402 -35.624 -9.474 1.00 33.03 417 GLU A O 1
ATOM 3279 N N . GLN A 1 418 ? 4.665 -33.577 -10.103 1.00 27.77 418 GLN A N 1
ATOM 3280 C CA . GLN A 1 418 ? 4.381 -33.700 -11.543 1.00 27.77 418 GLN A CA 1
ATOM 3281 C C . GLN A 1 418 ? 3.739 -32.390 -12.058 1.00 27.77 418 GLN A C 1
ATOM 3283 O O . GLN A 1 418 ? 2.712 -31.977 -11.522 1.00 27.77 418 GLN A O 1
ATOM 3288 N N . PRO A 1 419 ? 4.304 -31.713 -13.076 1.00 33.66 419 PRO A N 1
ATOM 3289 C CA . PRO A 1 419 ? 3.574 -30.715 -13.859 1.00 33.66 419 PRO A CA 1
ATOM 3290 C C . PRO A 1 419 ? 2.675 -31.418 -14.896 1.00 33.66 419 PRO A C 1
ATOM 3292 O O . PRO A 1 419 ? 3.050 -32.493 -15.375 1.00 33.66 419 PRO A O 1
ATOM 3295 N N . PRO A 1 420 ? 1.516 -30.854 -15.285 1.00 32.34 420 PRO A N 1
ATOM 3296 C CA . PRO A 1 420 ? 0.703 -31.454 -16.332 1.00 32.34 420 PRO A CA 1
ATOM 3297 C C . PRO A 1 420 ? 1.399 -31.305 -17.691 1.00 32.34 420 PRO A C 1
ATOM 3299 O O . PRO A 1 420 ? 1.747 -30.211 -18.133 1.00 32.34 420 PRO A O 1
ATOM 3302 N N . THR A 1 421 ? 1.609 -32.451 -18.327 1.00 29.20 421 THR A N 1
ATOM 3303 C CA . THR A 1 421 ? 2.127 -32.655 -19.676 1.00 29.20 421 THR A CA 1
ATOM 3304 C C . THR A 1 421 ? 1.068 -32.336 -20.732 1.00 29.20 421 THR A C 1
ATOM 3306 O O . THR A 1 421 ? 0.021 -32.975 -20.781 1.00 29.20 421 THR A O 1
ATOM 3309 N N . LEU A 1 422 ? 1.399 -31.427 -21.649 1.00 32.19 422 LEU A N 1
ATOM 3310 C CA . LEU A 1 422 ? 0.923 -31.448 -23.034 1.00 32.19 422 LEU A CA 1
ATOM 3311 C C . LEU A 1 422 ? 2.159 -31.316 -23.945 1.00 32.19 422 LEU A C 1
ATOM 3313 O O . LEU A 1 422 ? 2.727 -30.239 -24.097 1.00 32.19 422 LEU A O 1
ATOM 3317 N N . GLN A 1 423 ? 2.614 -32.456 -24.468 1.00 30.31 423 GLN A N 1
ATOM 3318 C CA . GLN A 1 423 ? 3.528 -32.620 -25.613 1.00 30.31 423 GLN A CA 1
ATOM 3319 C C . GLN A 1 423 ? 2.652 -32.651 -26.888 1.00 30.31 423 GLN A C 1
ATOM 3321 O O . GLN A 1 423 ? 1.538 -33.162 -26.805 1.00 30.31 423 GLN A O 1
ATOM 3326 N N . GLU A 1 424 ? 3.009 -32.185 -28.092 1.00 29.72 424 GLU A N 1
ATOM 3327 C CA . GLU A 1 424 ? 4.278 -31.836 -28.777 1.00 29.72 424 GLU A CA 1
ATOM 3328 C C . GLU A 1 424 ? 3.916 -31.394 -30.245 1.00 29.72 424 GLU A C 1
ATOM 3330 O O . GLU A 1 424 ? 2.729 -31.459 -30.574 1.00 29.72 424 GLU A O 1
ATOM 3335 N N . PRO A 1 425 ? 4.833 -31.161 -31.227 1.00 45.69 425 PRO A N 1
ATOM 3336 C CA . PRO A 1 425 ? 6.083 -30.369 -31.284 1.00 45.69 425 PRO A CA 1
ATOM 3337 C C . PRO A 1 425 ? 6.232 -29.496 -32.583 1.00 45.69 425 PRO A C 1
ATOM 3339 O O . PRO A 1 425 ? 5.357 -29.494 -33.444 1.00 45.69 425 PRO A O 1
ATOM 3342 N N . ILE A 1 426 ? 7.442 -28.907 -32.763 1.00 28.19 426 ILE A N 1
ATOM 3343 C CA . ILE A 1 426 ? 8.092 -28.307 -33.975 1.00 28.19 426 ILE A CA 1
ATOM 3344 C C . ILE A 1 426 ? 7.933 -26.761 -34.043 1.00 28.19 426 ILE A C 1
ATOM 3346 O O . ILE A 1 426 ? 6.823 -26.273 -33.914 1.00 28.19 426 ILE A O 1
ATOM 3350 N N . GLN A 1 427 ? 8.944 -25.881 -34.189 1.00 26.34 427 GLN A N 1
ATOM 3351 C CA . GLN A 1 427 ? 10.312 -25.935 -34.737 1.00 26.34 427 GLN A CA 1
ATOM 3352 C C . GLN A 1 427 ? 11.216 -24.854 -34.093 1.00 26.34 427 GLN A C 1
ATOM 3354 O O . GLN A 1 427 ? 10.724 -23.874 -33.540 1.00 26.34 427 GLN A O 1
ATOM 3359 N N . LEU A 1 428 ? 12.536 -25.039 -34.209 1.00 36.78 428 LEU A N 1
ATOM 3360 C CA . LEU A 1 428 ? 13.599 -24.105 -33.819 1.00 36.78 428 LEU A CA 1
ATOM 3361 C C . LEU A 1 428 ? 13.445 -22.701 -34.434 1.00 36.78 428 LEU A C 1
ATOM 3363 O O . LEU A 1 428 ? 13.265 -22.612 -35.644 1.00 36.78 428 LEU A O 1
ATOM 3367 N N . ASP A 1 429 ? 13.713 -21.648 -33.650 1.00 25.69 429 ASP A N 1
ATOM 3368 C CA . ASP A 1 429 ? 14.522 -20.522 -34.135 1.00 25.69 429 ASP A CA 1
ATOM 3369 C C . ASP A 1 429 ? 15.253 -19.782 -32.994 1.00 25.69 429 ASP A C 1
ATOM 3371 O O . ASP A 1 429 ? 14.853 -19.780 -31.828 1.00 25.69 429 ASP A O 1
ATOM 3375 N N . VAL A 1 430 ? 16.401 -19.235 -33.362 1.00 31.59 430 VAL A N 1
ATOM 3376 C CA . VAL A 1 430 ? 17.565 -18.828 -32.584 1.00 31.59 430 VAL A CA 1
ATOM 3377 C C . VAL A 1 430 ? 17.334 -17.494 -31.860 1.00 31.59 430 VAL A C 1
ATOM 3379 O O . VAL A 1 430 ? 16.983 -16.491 -32.472 1.00 31.59 430 VAL A O 1
ATOM 3382 N N . SER A 1 431 ? 17.596 -17.439 -30.548 1.00 28.91 431 SER A N 1
ATOM 3383 C CA . SER A 1 431 ? 17.736 -16.163 -29.823 1.00 28.91 431 SER A CA 1
ATOM 3384 C C . SER A 1 431 ? 19.188 -15.665 -29.900 1.00 28.91 431 SER A C 1
ATOM 3386 O O . SER A 1 431 ? 20.101 -16.468 -29.696 1.00 28.91 431 SER A O 1
ATOM 3388 N N . PRO A 1 432 ? 19.433 -14.365 -30.149 1.00 38.09 432 PRO A N 1
ATOM 3389 C CA . PRO A 1 432 ? 20.774 -13.831 -30.349 1.00 38.09 432 PRO A CA 1
ATOM 3390 C C . PRO A 1 432 ? 21.511 -13.758 -29.006 1.00 38.09 432 PRO A C 1
ATOM 3392 O O . PRO A 1 432 ? 21.091 -13.055 -28.083 1.00 38.09 432 PRO A O 1
ATOM 3395 N N . GLN A 1 433 ? 22.616 -14.494 -28.880 1.00 36.47 433 GLN A N 1
ATOM 3396 C CA . GLN A 1 433 ? 23.598 -14.235 -27.831 1.00 36.47 433 GLN A CA 1
ATOM 3397 C C . GLN A 1 433 ? 24.231 -12.867 -28.118 1.00 36.47 433 GLN A C 1
ATOM 3399 O O . GLN A 1 433 ? 24.765 -12.648 -29.197 1.00 36.47 433 GLN A O 1
ATOM 3404 N N . MET A 1 434 ? 24.129 -11.930 -27.172 1.00 39.84 434 MET A N 1
ATOM 3405 C CA . MET A 1 434 ? 24.949 -10.718 -27.196 1.00 39.84 434 MET A CA 1
ATOM 3406 C C . MET A 1 434 ? 26.383 -11.114 -26.854 1.00 39.84 434 MET A C 1
ATOM 3408 O O . MET A 1 434 ? 26.626 -11.655 -25.775 1.00 39.84 434 MET A O 1
ATOM 3412 N N . ASP A 1 435 ? 27.299 -10.841 -27.774 1.00 44.16 435 ASP A N 1
ATOM 3413 C CA . ASP A 1 435 ? 28.702 -11.236 -27.700 1.00 44.16 435 ASP A CA 1
ATOM 3414 C C . ASP A 1 435 ? 29.408 -10.649 -26.464 1.00 44.16 435 ASP A C 1
ATOM 3416 O O . ASP A 1 435 ? 29.316 -9.448 -26.189 1.00 44.16 435 ASP A O 1
ATOM 3420 N N . ASP A 1 436 ? 30.179 -11.479 -25.749 1.00 48.28 436 ASP A N 1
ATOM 3421 C CA . ASP A 1 436 ? 31.015 -11.093 -24.592 1.00 48.28 436 ASP A CA 1
ATOM 3422 C C . ASP A 1 436 ? 31.967 -9.913 -24.901 1.00 48.28 436 ASP A C 1
ATOM 3424 O O . ASP A 1 436 ? 32.364 -9.164 -24.006 1.00 48.28 436 ASP A O 1
ATOM 3428 N N . TYR A 1 437 ? 32.264 -9.684 -26.184 1.00 42.84 437 TYR A N 1
ATOM 3429 C CA . TYR A 1 437 ? 33.052 -8.557 -26.689 1.00 42.84 437 TYR A CA 1
ATOM 3430 C C . TYR A 1 437 ? 32.387 -7.190 -26.434 1.00 42.84 437 TYR A C 1
ATOM 3432 O O . TYR A 1 437 ? 33.066 -6.207 -26.138 1.00 42.84 437 TYR A O 1
ATOM 3440 N N . SER A 1 438 ? 31.051 -7.125 -26.478 1.00 54.97 438 SER A N 1
ATOM 3441 C CA . SER A 1 438 ? 30.286 -5.891 -26.247 1.00 54.97 438 SER A CA 1
ATOM 3442 C C . SER A 1 438 ? 30.291 -5.477 -24.770 1.00 54.97 438 SER A C 1
ATOM 3444 O O . SER A 1 438 ? 30.387 -4.292 -24.449 1.00 54.97 438 SER A O 1
ATOM 3446 N N . LEU A 1 439 ? 30.263 -6.455 -23.855 1.00 49.75 439 LEU A N 1
ATOM 3447 C CA . LEU A 1 439 ? 30.311 -6.212 -22.410 1.00 49.75 439 LEU A CA 1
ATOM 3448 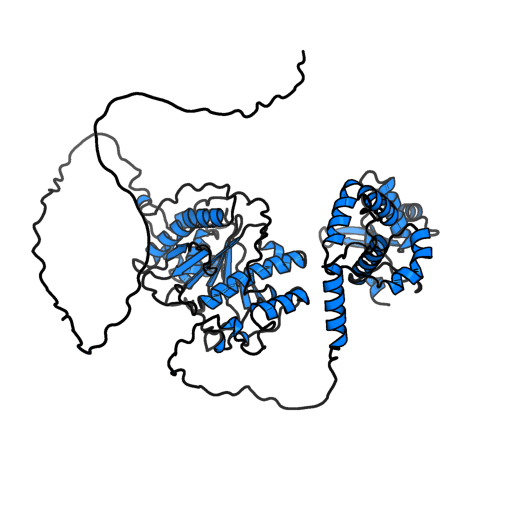C C . LEU A 1 439 ? 31.669 -5.673 -21.959 1.00 49.75 439 LEU A C 1
ATOM 3450 O O . LEU A 1 439 ? 31.720 -4.807 -21.084 1.00 49.75 439 LEU A O 1
ATOM 3454 N N . GLN A 1 440 ? 32.758 -6.163 -22.553 1.00 50.91 440 GLN A N 1
ATOM 3455 C CA . GLN A 1 440 ? 34.100 -5.676 -22.253 1.00 50.91 440 GLN A CA 1
ATOM 3456 C C . GLN A 1 440 ? 34.298 -4.233 -22.738 1.00 50.91 440 GLN A C 1
ATOM 3458 O O . GLN A 1 440 ? 34.772 -3.392 -21.974 1.00 50.91 440 GLN A O 1
ATOM 3463 N N . GLN A 1 441 ? 33.827 -3.916 -23.945 1.00 51.16 441 GLN A N 1
ATOM 3464 C CA . GLN A 1 441 ? 33.891 -2.567 -24.507 1.00 51.16 441 GLN A CA 1
ATOM 3465 C C . GLN A 1 441 ? 33.071 -1.549 -23.687 1.00 51.16 441 GLN A C 1
ATOM 3467 O O . GLN A 1 441 ? 33.499 -0.412 -23.482 1.00 51.16 441 GLN A O 1
ATOM 3472 N N . GLU A 1 442 ? 31.920 -1.965 -23.145 1.00 54.31 442 GLU A N 1
ATOM 3473 C CA . GLU A 1 442 ? 31.092 -1.134 -22.259 1.00 54.31 442 GLU A CA 1
ATOM 3474 C C . GLU A 1 442 ? 31.767 -0.892 -20.891 1.00 54.31 442 GLU A C 1
ATOM 3476 O O . GLU A 1 442 ? 31.681 0.203 -20.330 1.00 54.31 442 GLU A O 1
ATOM 3481 N N . LEU A 1 443 ? 32.484 -1.890 -20.358 1.00 53.28 443 LEU A N 1
ATOM 3482 C CA . LEU A 1 443 ? 33.234 -1.776 -19.101 1.00 53.28 443 LEU A CA 1
ATOM 3483 C C . LEU A 1 443 ? 34.459 -0.860 -19.236 1.00 53.28 443 LEU A C 1
ATOM 3485 O O . LEU A 1 443 ? 34.738 -0.070 -18.332 1.00 53.28 443 LEU A O 1
ATOM 3489 N N . GLU A 1 444 ? 35.162 -0.942 -20.365 1.00 57.22 444 GLU A N 1
ATOM 3490 C CA . GLU A 1 444 ? 36.305 -0.086 -20.695 1.00 57.22 444 GLU A CA 1
ATOM 3491 C C . GLU A 1 444 ? 35.873 1.379 -20.887 1.00 57.22 444 GLU A C 1
ATOM 3493 O O . GLU A 1 444 ? 36.517 2.284 -20.350 1.00 57.22 444 GLU A O 1
ATOM 3498 N N . ALA A 1 445 ? 34.726 1.624 -21.534 1.00 58.16 445 ALA A N 1
ATOM 3499 C CA . ALA A 1 445 ? 34.134 2.960 -21.652 1.00 58.16 445 ALA A CA 1
ATOM 3500 C C . ALA A 1 445 ? 33.759 3.557 -20.279 1.00 58.16 445 ALA A C 1
ATOM 3502 O O . ALA A 1 445 ? 34.037 4.727 -19.999 1.00 58.16 445 ALA A O 1
ATOM 3503 N N . LEU A 1 446 ? 33.184 2.744 -19.385 1.00 57.31 446 LEU A N 1
ATOM 3504 C CA . LEU A 1 446 ? 32.810 3.172 -18.034 1.00 57.31 446 LEU A CA 1
ATOM 3505 C C . LEU A 1 446 ? 34.041 3.493 -17.165 1.00 57.31 446 LEU A C 1
ATOM 3507 O O . LEU A 1 446 ? 34.030 4.464 -16.405 1.00 57.31 446 LEU A O 1
ATOM 3511 N N . ALA A 1 447 ? 35.116 2.710 -17.300 1.00 55.47 447 ALA A N 1
ATOM 3512 C CA . ALA A 1 447 ? 36.388 2.960 -16.624 1.00 55.47 447 ALA A CA 1
ATOM 3513 C C . ALA A 1 447 ? 37.072 4.243 -17.136 1.00 55.47 447 ALA A C 1
ATOM 3515 O O . ALA A 1 447 ? 37.573 5.030 -16.330 1.00 55.47 447 ALA A O 1
ATOM 3516 N N . GLY A 1 448 ? 37.026 4.501 -18.449 1.00 57.91 448 GLY A N 1
ATOM 3517 C CA . GLY A 1 448 ? 37.551 5.726 -19.062 1.00 57.91 448 GLY A CA 1
ATOM 3518 C C . GLY A 1 448 ? 36.799 7.000 -18.658 1.00 57.91 448 GLY A C 1
ATOM 3519 O O . GLY A 1 448 ? 37.405 8.062 -18.542 1.00 57.91 448 GLY A O 1
ATOM 3520 N N . ASN A 1 449 ? 35.496 6.904 -18.378 1.00 64.12 449 ASN A N 1
ATOM 3521 C CA . ASN A 1 449 ? 34.695 8.026 -17.876 1.00 64.12 449 ASN A CA 1
ATOM 3522 C C . ASN A 1 449 ? 34.928 8.320 -16.384 1.00 64.12 449 ASN A C 1
ATOM 3524 O O . ASN A 1 449 ? 34.787 9.467 -15.959 1.00 64.12 449 ASN A O 1
ATOM 3528 N N . ALA A 1 450 ? 35.293 7.306 -15.593 1.00 52.94 450 ALA A N 1
ATOM 3529 C CA . ALA A 1 450 ? 35.572 7.437 -14.162 1.00 52.94 450 ALA A CA 1
ATOM 3530 C C . ALA A 1 450 ? 36.992 7.954 -13.855 1.00 52.94 450 ALA A C 1
ATOM 3532 O O . ALA A 1 450 ? 37.230 8.469 -12.761 1.00 52.94 450 ALA A O 1
ATOM 3533 N N . PHE A 1 451 ? 37.932 7.827 -14.797 1.00 50.28 451 PHE A N 1
ATOM 3534 C CA . PHE A 1 451 ? 39.332 8.206 -14.615 1.00 50.28 451 PHE A CA 1
ATOM 3535 C C . PHE A 1 451 ? 39.783 9.196 -15.695 1.00 50.28 451 PHE A C 1
ATOM 3537 O O . PHE A 1 451 ? 40.017 8.823 -16.841 1.00 50.28 451 PHE A O 1
ATOM 3544 N N . ASN A 1 452 ? 39.940 10.468 -15.320 1.00 52.91 452 ASN A N 1
ATOM 3545 C CA . ASN A 1 452 ? 40.517 11.497 -16.185 1.00 52.91 452 ASN A CA 1
ATOM 3546 C C . ASN A 1 452 ? 41.989 11.701 -15.770 1.00 52.91 452 ASN A C 1
ATOM 3548 O O . ASN A 1 452 ? 42.233 12.385 -14.771 1.00 52.91 452 ASN A O 1
ATOM 3552 N N . PRO A 1 453 ? 42.978 11.075 -16.438 1.00 45.41 453 PRO A N 1
ATOM 3553 C CA . PRO A 1 453 ? 44.375 11.279 -16.074 1.00 45.41 453 PRO A CA 1
ATOM 3554 C C . PRO A 1 453 ? 44.763 12.748 -16.309 1.00 45.41 453 PRO A C 1
ATOM 3556 O O . PRO A 1 453 ? 44.347 13.331 -17.315 1.00 45.41 453 PRO A O 1
ATOM 3559 N N . PRO A 1 454 ? 45.554 13.372 -15.416 1.00 43.94 454 PRO A N 1
ATOM 3560 C CA . PRO A 1 454 ? 46.114 14.686 -15.700 1.00 43.94 454 PRO A CA 1
ATOM 3561 C C . PRO A 1 454 ? 46.977 14.613 -16.976 1.00 43.94 454 PRO A C 1
ATOM 3563 O O . PRO A 1 454 ? 47.596 13.571 -17.223 1.00 43.94 454 PRO A O 1
ATOM 3566 N N . PRO A 1 455 ? 47.028 15.684 -17.792 1.00 48.91 455 PRO A N 1
ATOM 3567 C CA . PRO A 1 455 ? 47.841 15.704 -19.004 1.00 48.91 455 PRO A CA 1
ATOM 3568 C C . PRO A 1 455 ? 49.290 15.328 -18.680 1.00 48.91 455 PRO A C 1
ATOM 3570 O O . PRO A 1 455 ? 49.848 15.811 -17.694 1.00 48.91 455 PRO A O 1
ATOM 3573 N N . ARG A 1 456 ? 49.898 14.463 -19.503 1.00 50.19 456 ARG A N 1
ATOM 3574 C CA . ARG A 1 456 ? 51.287 13.996 -19.314 1.00 50.19 456 ARG A CA 1
ATOM 3575 C C . ARG A 1 456 ? 52.312 15.132 -19.334 1.00 50.19 456 ARG A C 1
ATOM 3577 O O . ARG A 1 456 ? 53.361 15.004 -18.711 1.00 50.19 456 ARG A O 1
ATOM 3584 N N . ASP A 1 457 ? 51.963 16.251 -19.954 1.00 52.34 457 ASP A N 1
ATOM 3585 C CA . ASP A 1 457 ? 52.773 17.457 -19.961 1.00 52.34 457 ASP A CA 1
ATOM 3586 C C . ASP A 1 457 ? 52.199 18.426 -18.927 1.00 52.34 457 ASP A C 1
ATOM 3588 O O . ASP A 1 457 ? 51.136 19.016 -19.128 1.00 52.34 457 ASP A O 1
ATOM 3592 N N . GLY A 1 458 ? 52.886 18.566 -17.790 1.00 47.31 458 GLY A N 1
ATOM 3593 C CA . GLY A 1 458 ? 52.486 19.367 -16.623 1.00 47.31 458 GLY A CA 1
ATOM 3594 C C . GLY A 1 458 ? 52.396 20.887 -16.843 1.00 47.31 458 GLY A C 1
ATOM 3595 O O . GLY A 1 458 ? 52.753 21.654 -15.953 1.00 47.31 458 GLY A O 1
ATOM 3596 N N . VAL A 1 459 ? 51.942 21.337 -18.015 1.00 49.03 459 VAL A N 1
ATOM 3597 C CA . VAL A 1 459 ? 51.896 22.742 -18.441 1.00 49.03 459 VAL A CA 1
ATOM 3598 C C . VAL A 1 459 ? 50.468 23.222 -18.758 1.00 49.03 459 VAL A C 1
ATOM 3600 O O . VAL A 1 459 ? 50.208 24.424 -18.703 1.00 49.03 459 VAL A O 1
ATOM 3603 N N . SER A 1 460 ? 49.495 22.335 -18.991 1.00 50.31 460 SER A N 1
ATOM 3604 C CA . SER A 1 460 ? 48.120 22.751 -19.320 1.00 50.31 460 SER A CA 1
ATOM 3605 C C . SER A 1 460 ? 47.233 22.866 -18.079 1.00 50.31 460 SER A C 1
ATOM 3607 O O . SER A 1 460 ? 46.744 21.875 -17.537 1.00 50.31 460 SER A O 1
ATOM 3609 N N . LYS A 1 461 ? 47.008 24.105 -17.625 1.00 53.41 461 LYS A N 1
ATOM 3610 C CA . LYS A 1 461 ? 45.990 24.421 -16.610 1.00 53.41 461 LYS A CA 1
ATOM 3611 C C . LYS A 1 461 ? 44.594 24.082 -17.162 1.00 53.41 461 LYS A C 1
ATOM 3613 O O . LYS A 1 461 ? 44.350 24.360 -18.336 1.00 53.41 461 LYS A O 1
ATOM 3618 N N . PRO A 1 462 ? 43.674 23.530 -16.347 1.00 57.81 462 PRO A N 1
ATOM 3619 C CA . PRO A 1 462 ? 42.303 23.291 -16.785 1.00 57.81 462 PRO A CA 1
ATOM 3620 C C . PRO A 1 462 ? 41.663 24.606 -17.239 1.00 57.81 462 PRO A C 1
ATOM 3622 O O . PRO A 1 462 ? 41.803 25.637 -16.573 1.00 57.81 462 PRO A O 1
ATOM 3625 N N . GLU A 1 463 ? 40.990 24.569 -18.389 1.00 69.00 463 GLU A N 1
ATOM 3626 C CA . GLU A 1 463 ? 40.310 25.733 -18.949 1.00 69.00 463 GLU A CA 1
ATOM 3627 C C . GLU A 1 463 ? 39.285 26.280 -17.931 1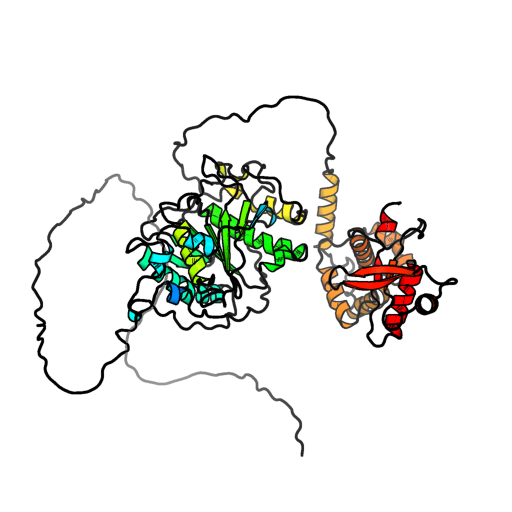.00 69.00 463 GLU A C 1
ATOM 3629 O O . GLU A 1 463 ? 38.538 25.500 -17.327 1.00 69.00 463 GLU A O 1
ATOM 3634 N N . PRO A 1 464 ? 39.224 27.606 -17.701 1.00 76.12 464 PRO A N 1
ATOM 3635 C CA . PRO A 1 464 ? 38.206 28.194 -16.843 1.00 76.12 464 PRO A CA 1
ATOM 3636 C C . PRO A 1 464 ? 36.799 27.829 -17.326 1.00 76.12 464 PRO A C 1
ATOM 3638 O O . PRO A 1 464 ? 36.466 28.052 -18.489 1.00 76.12 464 PRO A O 1
ATOM 3641 N N . ILE A 1 465 ? 35.941 27.365 -16.413 1.00 78.38 465 ILE A N 1
ATOM 3642 C CA . ILE A 1 465 ? 34.574 26.913 -16.731 1.00 78.38 465 ILE A CA 1
ATOM 3643 C C . ILE A 1 465 ? 33.745 27.950 -17.502 1.00 78.38 465 ILE A C 1
ATOM 3645 O O . ILE A 1 465 ? 32.899 27.583 -18.308 1.00 78.38 465 ILE A O 1
ATOM 3649 N N . ARG A 1 466 ? 34.026 29.247 -17.314 1.00 79.50 466 ARG A N 1
ATOM 3650 C CA . ARG A 1 466 ? 33.381 30.349 -18.044 1.00 79.50 466 ARG A CA 1
ATOM 3651 C C . ARG A 1 466 ? 33.553 30.243 -19.566 1.00 79.50 466 ARG A C 1
ATOM 3653 O O . ARG A 1 466 ? 32.654 30.627 -20.303 1.00 79.50 466 ARG A O 1
ATOM 3660 N N . ASN A 1 467 ? 34.684 29.715 -20.035 1.00 84.69 467 ASN A N 1
ATOM 3661 C CA . ASN A 1 467 ? 34.951 29.561 -21.462 1.00 84.69 467 ASN A CA 1
ATOM 3662 C C . ASN A 1 467 ? 34.171 28.365 -22.028 1.00 84.69 467 ASN A C 1
ATOM 3664 O O . ASN A 1 467 ? 33.551 28.482 -23.083 1.00 84.69 467 ASN A O 1
ATOM 3668 N N . THR A 1 468 ? 34.130 27.248 -21.290 1.00 83.94 468 THR A N 1
ATOM 3669 C CA . THR A 1 468 ? 33.286 26.089 -21.619 1.00 83.94 468 THR A CA 1
ATOM 3670 C C . THR A 1 468 ? 31.808 26.477 -21.637 1.00 83.94 468 THR A C 1
ATOM 3672 O O . THR A 1 468 ? 31.100 26.150 -22.582 1.00 83.94 468 THR A O 1
ATOM 3675 N N . ALA A 1 469 ? 31.356 27.253 -20.649 1.00 84.19 469 ALA A N 1
ATOM 3676 C CA . ALA A 1 469 ? 29.997 27.779 -20.580 1.00 84.19 469 ALA A CA 1
ATOM 3677 C C . ALA A 1 469 ? 29.662 28.657 -21.794 1.00 84.19 469 ALA A C 1
ATOM 3679 O O . ALA A 1 469 ? 28.651 28.428 -22.450 1.00 84.19 469 ALA A O 1
ATOM 3680 N N . ALA A 1 470 ? 30.527 29.608 -22.157 1.00 85.62 470 ALA A N 1
ATOM 3681 C CA . ALA A 1 470 ? 30.319 30.448 -23.338 1.00 85.62 470 ALA A CA 1
ATOM 3682 C C . ALA A 1 470 ? 30.218 29.622 -24.635 1.00 85.62 470 ALA A C 1
ATOM 3684 O O . ALA A 1 470 ? 29.350 29.882 -25.471 1.00 85.62 470 ALA A O 1
ATOM 3685 N N . ARG A 1 471 ? 31.064 28.593 -24.778 1.00 91.69 471 ARG A N 1
ATOM 3686 C CA . ARG A 1 471 ? 31.045 27.658 -25.911 1.00 91.69 471 ARG A CA 1
ATOM 3687 C C . ARG A 1 471 ? 29.733 26.872 -25.971 1.00 91.69 471 ARG A C 1
ATOM 3689 O O . ARG A 1 471 ? 29.067 26.878 -27.000 1.00 91.69 471 ARG A O 1
ATOM 3696 N N . TRP A 1 472 ? 29.314 26.276 -24.860 1.00 88.12 472 TRP A N 1
ATOM 3697 C CA . TRP A 1 472 ? 28.099 25.459 -24.783 1.00 88.12 472 TRP A CA 1
ATOM 3698 C C . TRP A 1 472 ? 26.821 26.270 -24.994 1.00 88.12 472 TRP A C 1
ATOM 3700 O O . TRP A 1 472 ? 25.910 25.813 -25.679 1.00 88.12 472 TRP A O 1
ATOM 3710 N N . ARG A 1 473 ? 26.770 27.508 -24.492 1.00 89.75 473 ARG A N 1
ATOM 3711 C CA . ARG A 1 473 ? 25.658 28.425 -24.780 1.00 89.75 473 ARG A CA 1
ATOM 3712 C C . ARG A 1 473 ? 25.518 28.704 -26.268 1.00 89.75 473 ARG A C 1
ATOM 3714 O O . ARG A 1 473 ? 24.408 28.699 -26.788 1.00 89.75 473 ARG A O 1
ATOM 3721 N N . LYS A 1 474 ? 26.641 28.945 -26.949 1.00 87.88 474 LYS A N 1
ATOM 3722 C CA . LYS A 1 474 ? 26.644 29.251 -28.380 1.00 87.88 474 LYS A CA 1
ATOM 3723 C C . LYS A 1 474 ? 26.266 28.034 -29.228 1.00 87.88 474 LYS A C 1
ATOM 3725 O O . LYS A 1 474 ? 25.510 28.191 -30.178 1.00 87.88 474 LYS A O 1
ATOM 3730 N N . LEU A 1 475 ? 26.788 26.854 -28.894 1.00 85.12 475 LEU A N 1
ATOM 3731 C CA . LEU A 1 475 ? 26.584 25.631 -29.679 1.00 85.12 475 LEU A CA 1
ATOM 3732 C C . LEU A 1 475 ? 25.196 25.013 -29.474 1.00 85.12 475 LEU A C 1
ATOM 3734 O O . LEU A 1 475 ? 24.595 24.543 -30.433 1.00 85.12 475 LEU A O 1
ATOM 3738 N N . PHE A 1 476 ? 24.673 25.037 -28.246 1.00 85.81 476 PHE A N 1
ATOM 3739 C CA . PHE A 1 476 ? 23.449 24.311 -27.881 1.00 85.81 476 PHE A CA 1
ATOM 3740 C C . PHE A 1 476 ? 22.263 25.219 -27.542 1.00 85.81 476 PHE A C 1
ATOM 3742 O O . PHE A 1 476 ? 21.212 24.718 -27.151 1.00 85.81 476 PHE A O 1
ATOM 3749 N N . LEU A 1 477 ? 22.423 26.543 -27.667 1.00 85.75 477 LEU A N 1
ATOM 3750 C CA . LEU A 1 477 ? 21.399 27.548 -27.346 1.00 85.75 477 LEU A CA 1
ATOM 3751 C C . LEU A 1 477 ? 20.856 27.432 -25.906 1.00 85.75 477 LEU A C 1
ATOM 3753 O O . LEU A 1 477 ? 19.688 27.709 -25.646 1.00 85.75 477 LEU A O 1
ATOM 3757 N N . ILE A 1 478 ? 21.712 27.025 -24.961 1.00 80.31 478 ILE A N 1
ATOM 3758 C CA . ILE A 1 478 ? 21.345 26.861 -23.546 1.00 80.31 478 ILE A CA 1
ATOM 3759 C C . ILE A 1 478 ? 21.254 28.246 -22.861 1.00 80.31 478 ILE A C 1
ATOM 3761 O O . ILE A 1 478 ? 22.148 29.083 -23.072 1.00 80.31 478 ILE A O 1
ATOM 3765 N N . PRO A 1 479 ? 20.218 28.507 -22.033 1.00 84.56 479 PRO A N 1
ATOM 3766 C CA . PRO A 1 479 ? 20.112 29.721 -21.219 1.00 84.56 479 PRO A CA 1
ATOM 3767 C C . PRO A 1 479 ? 21.327 29.949 -20.304 1.00 84.56 479 PRO A C 1
ATOM 3769 O O . PRO A 1 479 ? 22.045 29.017 -19.944 1.00 84.56 479 PRO A O 1
ATOM 3772 N N . GLU A 1 480 ? 21.576 31.206 -19.923 1.00 75.06 480 GLU A N 1
ATOM 3773 C CA . GLU A 1 480 ? 22.728 31.571 -19.076 1.00 75.06 480 GLU A CA 1
ATOM 3774 C C . GLU A 1 480 ? 22.712 30.872 -17.721 1.00 75.06 480 GLU A C 1
ATOM 3776 O O . GLU A 1 480 ? 23.748 30.379 -17.273 1.00 75.06 480 GLU A O 1
ATOM 3781 N N . ASP A 1 481 ? 21.529 30.801 -17.120 1.00 80.38 481 ASP A N 1
ATOM 3782 C CA . ASP A 1 481 ? 21.334 30.274 -15.774 1.00 80.38 481 ASP A CA 1
ATOM 3783 C C . ASP A 1 481 ? 21.518 28.745 -15.726 1.00 80.38 481 ASP A C 1
ATOM 3785 O O . ASP A 1 481 ? 21.973 28.205 -14.718 1.00 80.38 481 ASP A O 1
ATOM 3789 N N . ASP A 1 482 ? 21.306 28.058 -16.856 1.00 82.31 482 ASP A N 1
ATOM 3790 C CA . ASP A 1 482 ? 21.246 26.591 -16.921 1.00 82.31 482 ASP A CA 1
ATOM 3791 C C . ASP A 1 482 ? 22.542 25.942 -17.435 1.00 82.31 482 ASP A C 1
ATOM 3793 O O . ASP A 1 482 ? 22.753 24.730 -17.294 1.00 82.31 482 ASP A O 1
ATOM 3797 N N . VAL A 1 483 ? 23.445 26.709 -18.061 1.00 81.00 483 VAL A N 1
ATOM 3798 C CA . VAL A 1 483 ? 24.610 26.127 -18.754 1.00 81.00 483 VAL A CA 1
ATOM 3799 C C . VAL A 1 483 ? 25.586 25.444 -17.796 1.00 81.00 483 VAL A C 1
ATOM 3801 O O . VAL A 1 483 ? 26.131 24.386 -18.113 1.00 81.00 483 VAL A O 1
ATOM 3804 N N . ILE A 1 484 ? 25.794 26.009 -16.605 1.00 80.06 484 ILE A N 1
ATOM 3805 C CA . ILE A 1 484 ? 26.714 25.439 -15.614 1.00 80.06 484 ILE A CA 1
ATOM 3806 C C . ILE A 1 484 ? 26.152 24.130 -15.060 1.00 80.06 484 ILE A C 1
ATOM 3808 O O . ILE A 1 484 ? 26.884 23.144 -14.963 1.00 80.06 484 ILE A O 1
ATOM 3812 N N . GLU A 1 485 ? 24.855 24.095 -14.754 1.00 80.50 485 GLU A N 1
ATOM 3813 C CA . GLU A 1 485 ? 24.172 22.885 -14.298 1.00 80.50 485 GLU A CA 1
ATOM 3814 C C . GLU A 1 485 ? 24.186 21.795 -15.377 1.00 80.50 485 GLU A C 1
ATOM 3816 O O . GLU A 1 485 ? 24.487 20.635 -15.086 1.00 80.50 485 GLU A O 1
ATOM 3821 N N . THR A 1 486 ? 23.972 22.170 -16.640 1.00 80.44 486 THR A N 1
ATOM 3822 C CA . THR A 1 486 ? 24.017 21.245 -17.781 1.00 80.44 486 THR A CA 1
ATOM 3823 C C . THR A 1 486 ? 25.410 20.635 -17.961 1.00 80.44 486 THR A C 1
ATOM 3825 O O . THR A 1 486 ? 25.540 19.417 -18.108 1.00 80.44 486 THR A O 1
ATOM 3828 N N . ILE A 1 487 ? 26.470 21.448 -17.866 1.00 81.44 487 ILE A N 1
ATOM 3829 C CA . ILE A 1 487 ? 27.865 20.980 -17.926 1.00 81.44 487 ILE A CA 1
ATOM 3830 C C . ILE A 1 487 ? 28.168 20.023 -16.765 1.00 81.44 487 ILE A C 1
ATOM 3832 O O . ILE A 1 487 ? 28.768 18.966 -16.971 1.00 81.44 487 ILE A O 1
ATOM 3836 N N . MET A 1 488 ? 27.748 20.354 -15.540 1.00 75.25 488 MET A N 1
ATOM 3837 C CA . MET A 1 488 ? 27.975 19.501 -14.363 1.00 75.25 488 MET A CA 1
ATOM 3838 C C . MET A 1 488 ? 27.206 18.181 -14.452 1.00 75.25 488 MET A C 1
ATOM 3840 O O . MET A 1 488 ? 27.740 17.120 -14.118 1.00 75.25 488 MET A O 1
ATOM 3844 N N . THR A 1 489 ? 25.979 18.224 -14.963 1.00 77.44 489 THR A N 1
ATOM 3845 C CA . THR A 1 489 ? 25.144 17.043 -15.208 1.00 77.44 489 THR A CA 1
ATOM 3846 C C . THR A 1 489 ? 25.765 16.143 -16.274 1.00 77.44 489 THR A C 1
ATOM 3848 O O . THR A 1 489 ? 25.835 14.928 -16.098 1.00 77.44 489 THR A O 1
ATOM 3851 N N . HIS A 1 490 ? 26.296 16.718 -17.356 1.00 80.31 490 HIS A N 1
ATOM 3852 C CA . HIS A 1 490 ? 27.022 15.952 -18.366 1.00 80.31 490 HIS A CA 1
ATOM 3853 C C . HIS A 1 490 ? 28.309 15.327 -17.800 1.00 80.31 490 HIS A C 1
ATOM 3855 O O . HIS A 1 490 ? 28.543 14.135 -17.987 1.00 80.31 490 HIS A O 1
ATOM 3861 N N . ARG A 1 491 ? 29.118 16.087 -17.051 1.00 79.75 491 ARG A N 1
ATOM 3862 C CA . ARG A 1 491 ? 30.381 15.602 -16.458 1.00 79.75 491 ARG A CA 1
ATOM 3863 C C . ARG A 1 491 ? 30.196 14.528 -15.391 1.00 79.75 491 ARG A C 1
ATOM 3865 O O . ARG A 1 491 ? 31.065 13.676 -15.235 1.00 79.75 491 ARG A O 1
ATOM 3872 N N . SER A 1 492 ? 29.084 14.564 -14.662 1.00 67.50 492 SER A N 1
ATOM 3873 C CA . SER A 1 492 ? 28.740 13.563 -13.645 1.00 67.50 492 SER A CA 1
ATOM 3874 C C . SER A 1 492 ? 28.097 12.297 -14.228 1.00 67.50 492 SER A C 1
ATOM 3876 O O . SER A 1 492 ? 27.983 11.288 -13.526 1.00 67.50 492 SER A O 1
ATOM 3878 N N . ASN A 1 493 ? 27.728 12.299 -15.515 1.00 68.69 493 ASN A N 1
ATOM 3879 C CA . ASN A 1 493 ? 27.203 11.123 -16.196 1.00 68.69 493 ASN A CA 1
ATOM 3880 C C . ASN A 1 493 ? 28.334 10.158 -16.599 1.00 68.69 493 ASN A C 1
ATOM 3882 O O . ASN A 1 493 ? 28.941 10.287 -17.658 1.00 68.69 493 ASN A O 1
ATOM 3886 N N . LEU A 1 494 ? 28.561 9.125 -15.784 1.00 63.38 494 LEU A N 1
ATOM 3887 C CA . LEU A 1 494 ? 29.560 8.077 -16.050 1.00 63.38 494 LEU A CA 1
ATOM 3888 C C . LEU A 1 494 ? 29.255 7.224 -17.293 1.00 63.38 494 LEU A C 1
ATOM 3890 O O . LEU A 1 494 ? 30.141 6.539 -17.792 1.00 63.38 494 LEU A O 1
ATOM 3894 N N . THR A 1 495 ? 28.022 7.270 -17.802 1.00 65.75 495 THR A N 1
ATOM 3895 C CA . THR A 1 495 ? 27.593 6.549 -19.013 1.00 65.75 495 THR A CA 1
ATOM 3896 C C . THR A 1 495 ? 27.571 7.427 -20.266 1.00 65.75 495 THR A C 1
ATOM 3898 O O . THR A 1 495 ? 27.047 6.999 -21.290 1.00 65.75 495 THR A O 1
ATOM 3901 N N . ARG A 1 496 ? 28.108 8.655 -20.200 1.00 70.94 496 ARG A N 1
ATOM 3902 C CA . ARG A 1 496 ? 28.181 9.556 -21.360 1.00 70.94 496 ARG A CA 1
ATOM 3903 C C . ARG A 1 496 ? 28.983 8.940 -22.503 1.00 70.94 496 ARG A C 1
ATOM 3905 O O . ARG A 1 496 ? 29.945 8.202 -22.264 1.00 70.94 496 ARG A O 1
ATOM 3912 N N . THR A 1 497 ? 28.609 9.273 -23.734 1.00 71.00 497 THR A N 1
ATOM 3913 C CA . THR A 1 497 ? 29.376 8.870 -24.916 1.00 71.00 497 THR A CA 1
ATOM 3914 C C . THR A 1 497 ? 30.776 9.471 -24.849 1.00 71.00 497 THR A C 1
ATOM 3916 O O . THR A 1 497 ? 30.919 10.680 -24.715 1.00 71.00 497 THR A O 1
ATOM 3919 N N . ARG A 1 498 ? 31.804 8.627 -24.973 1.00 68.56 498 ARG A N 1
ATOM 3920 C CA . ARG A 1 498 ? 33.179 9.058 -25.226 1.00 68.56 498 ARG A CA 1
ATOM 3921 C C . ARG A 1 498 ? 33.586 8.632 -26.620 1.00 68.56 498 ARG A C 1
ATOM 3923 O O . ARG A 1 498 ? 33.373 7.479 -26.993 1.00 68.56 498 ARG A O 1
ATOM 3930 N N . ILE A 1 499 ? 34.184 9.545 -27.369 1.00 69.31 499 ILE A N 1
ATOM 3931 C CA . ILE A 1 499 ? 34.822 9.196 -28.637 1.00 69.31 499 ILE A CA 1
ATOM 3932 C C . ILE A 1 499 ? 36.266 8.760 -28.373 1.00 69.31 499 ILE A C 1
ATOM 3934 O O . ILE A 1 499 ? 36.870 9.187 -27.387 1.00 69.31 499 ILE A O 1
ATOM 3938 N N . SER A 1 500 ? 36.824 7.879 -29.207 1.00 66.69 500 SER A N 1
ATOM 3939 C CA . SER A 1 500 ? 38.226 7.462 -29.069 1.00 66.69 500 SER A CA 1
ATOM 3940 C C . SER A 1 500 ? 39.182 8.609 -29.419 1.00 66.69 500 SER A C 1
ATOM 3942 O O . SER A 1 500 ? 38.804 9.544 -30.126 1.00 66.69 500 SER A O 1
ATOM 3944 N N . ASP A 1 501 ? 40.421 8.542 -28.925 1.00 66.50 501 ASP A N 1
ATOM 3945 C CA . ASP A 1 501 ? 41.444 9.555 -29.224 1.00 66.50 501 ASP A CA 1
ATOM 3946 C C . ASP A 1 501 ? 41.702 9.646 -30.734 1.00 66.50 501 ASP A C 1
ATOM 3948 O O . ASP A 1 501 ? 41.671 10.743 -31.282 1.00 66.50 501 ASP A O 1
ATOM 3952 N N . ASP A 1 502 ? 41.812 8.502 -31.417 1.00 56.97 502 ASP A N 1
ATOM 3953 C CA . ASP A 1 502 ? 41.988 8.428 -32.873 1.00 56.97 502 ASP A CA 1
ATOM 3954 C C . ASP A 1 502 ? 40.799 9.023 -33.647 1.00 56.97 502 ASP A C 1
ATOM 3956 O O . ASP A 1 502 ? 40.984 9.687 -34.667 1.00 56.97 502 ASP A O 1
ATOM 3960 N N . HIS A 1 503 ? 39.567 8.819 -33.158 1.00 63.75 503 HIS A N 1
ATOM 3961 C CA . HIS A 1 503 ? 38.371 9.402 -33.770 1.00 63.75 503 HIS A CA 1
ATOM 3962 C C . HIS A 1 503 ? 38.362 10.921 -33.617 1.00 63.75 503 HIS A C 1
ATOM 3964 O O . HIS A 1 503 ? 38.069 11.627 -34.577 1.00 63.75 503 HIS A O 1
ATOM 3970 N N . TRP A 1 504 ? 38.714 11.427 -32.430 1.00 77.44 504 TRP A N 1
ATOM 3971 C CA . TRP A 1 504 ? 38.829 12.864 -32.217 1.00 77.44 504 TRP A CA 1
ATOM 3972 C C . TRP A 1 504 ? 39.935 13.466 -33.081 1.00 77.44 504 TRP A C 1
ATOM 3974 O O . TRP A 1 504 ? 39.694 14.478 -33.724 1.00 77.44 504 TRP A O 1
ATOM 3984 N N . GLU A 1 505 ? 41.113 12.840 -33.151 1.00 72.56 505 GLU A N 1
ATOM 3985 C CA . GLU A 1 505 ? 42.245 13.285 -33.977 1.00 72.56 505 GLU A CA 1
ATOM 3986 C C . GLU A 1 505 ? 41.831 13.497 -35.442 1.00 72.56 505 GLU A C 1
ATOM 3988 O O . GLU A 1 505 ? 42.175 14.516 -36.040 1.00 72.56 505 GLU A O 1
ATOM 3993 N N . ALA A 1 506 ? 41.036 12.571 -35.990 1.00 66.75 506 ALA A N 1
ATOM 3994 C CA . ALA A 1 506 ? 40.585 12.602 -37.378 1.00 66.75 506 ALA A CA 1
ATOM 3995 C C . ALA A 1 506 ? 39.622 13.760 -37.692 1.00 66.75 506 ALA A C 1
ATOM 3997 O O . ALA A 1 506 ? 39.670 14.307 -38.792 1.00 66.75 506 ALA A O 1
ATOM 3998 N N . ILE A 1 507 ? 38.761 14.143 -36.744 1.00 73.31 507 ILE A N 1
ATOM 3999 C CA . ILE A 1 507 ? 37.722 15.171 -36.953 1.00 73.31 507 ILE A CA 1
ATOM 4000 C C . ILE A 1 507 ? 38.053 16.516 -36.298 1.00 73.31 507 ILE A C 1
ATOM 4002 O O . ILE A 1 507 ? 37.335 17.495 -36.503 1.00 73.31 507 ILE A O 1
ATOM 4006 N N . ARG A 1 508 ? 39.135 16.584 -35.510 1.00 75.56 508 ARG A N 1
ATOM 4007 C CA . ARG A 1 508 ? 39.489 17.733 -34.665 1.00 75.56 508 ARG A CA 1
ATOM 4008 C C . ARG A 1 508 ? 39.502 19.041 -35.445 1.00 75.56 508 ARG A C 1
ATOM 4010 O O . ARG A 1 508 ? 38.857 19.995 -35.032 1.00 75.56 508 ARG A O 1
ATOM 4017 N N . ALA A 1 509 ? 40.201 19.074 -36.579 1.00 79.25 509 ALA A N 1
ATOM 4018 C CA . ALA A 1 509 ? 40.367 20.292 -37.371 1.00 79.25 509 ALA A CA 1
ATOM 4019 C C . ALA A 1 509 ? 39.031 20.838 -37.907 1.00 79.25 509 ALA A C 1
ATOM 4021 O O . ALA A 1 509 ? 38.837 22.050 -37.971 1.00 79.25 509 ALA A O 1
ATOM 4022 N N . GLU A 1 510 ? 38.102 19.950 -38.267 1.00 83.56 510 GLU A N 1
ATOM 4023 C CA . GLU A 1 510 ? 36.780 20.324 -38.768 1.00 83.56 510 GLU A CA 1
ATOM 4024 C C . GLU A 1 510 ? 35.857 20.778 -37.631 1.00 83.56 510 GLU A C 1
ATOM 4026 O O . GLU A 1 510 ? 35.211 21.823 -37.723 1.00 83.56 510 GLU A O 1
ATOM 4031 N N . MET A 1 511 ? 35.823 20.022 -36.533 1.00 77.88 511 MET A N 1
ATOM 4032 C CA . MET A 1 511 ? 34.944 20.301 -35.397 1.00 77.88 511 MET A CA 1
ATOM 4033 C C . MET A 1 511 ? 35.384 21.555 -34.628 1.00 77.88 511 MET A C 1
ATOM 4035 O O . MET A 1 511 ? 34.541 22.374 -34.257 1.00 77.88 511 MET A O 1
ATOM 4039 N N . GLU A 1 512 ? 36.691 21.783 -34.468 1.00 85.69 512 GLU A N 1
ATOM 4040 C CA . GLU A 1 512 ? 37.220 23.015 -33.867 1.00 85.69 512 GLU A CA 1
ATOM 4041 C C . GLU A 1 512 ? 36.934 24.245 -34.744 1.00 85.69 512 GLU A C 1
ATOM 4043 O O . GLU A 1 512 ? 36.623 25.312 -34.209 1.00 85.69 512 GLU A O 1
ATOM 4048 N N . ALA A 1 513 ? 36.932 24.108 -36.079 1.00 83.06 513 ALA A N 1
ATOM 4049 C CA . ALA A 1 513 ? 36.517 25.185 -36.985 1.00 83.06 513 ALA A CA 1
ATOM 4050 C C . ALA A 1 513 ? 35.029 25.553 -36.821 1.00 83.06 513 ALA A C 1
ATOM 4052 O O . ALA A 1 513 ? 34.649 26.712 -36.998 1.00 83.06 513 ALA A O 1
ATOM 4053 N N . GLN A 1 514 ? 34.196 24.588 -36.421 1.00 79.94 514 GLN A N 1
ATOM 4054 C CA . GLN A 1 514 ? 32.786 24.790 -36.067 1.00 79.94 514 GLN A CA 1
ATOM 4055 C C . GLN A 1 514 ? 32.596 25.259 -34.609 1.00 79.94 514 GLN A C 1
ATOM 4057 O O . GLN A 1 514 ? 31.483 25.579 -34.192 1.00 79.94 514 GLN A O 1
ATOM 4062 N N . GLY A 1 515 ? 33.683 25.370 -33.838 1.00 84.31 515 GLY A N 1
ATOM 4063 C CA . GLY A 1 515 ? 33.692 25.847 -32.456 1.00 84.31 515 GLY A CA 1
ATOM 4064 C C . GLY A 1 515 ? 33.477 24.764 -31.397 1.00 84.31 515 GLY A C 1
ATOM 4065 O O . GLY A 1 515 ? 33.351 25.109 -30.219 1.00 84.31 515 GLY A O 1
ATOM 4066 N N . TYR A 1 516 ? 33.443 23.487 -31.783 1.00 86.69 516 TYR A N 1
ATOM 4067 C CA . TYR A 1 516 ? 33.353 22.357 -30.861 1.00 86.69 516 TYR A CA 1
ATOM 4068 C C . TYR A 1 516 ? 34.719 22.024 -30.261 1.00 86.69 516 TYR A C 1
ATOM 4070 O O . TYR A 1 516 ? 35.730 21.976 -30.955 1.00 86.69 516 TYR A O 1
ATOM 4078 N N . ASP A 1 517 ? 34.734 21.724 -28.966 1.00 85.94 517 ASP A N 1
ATOM 4079 C CA . ASP A 1 517 ? 35.786 20.923 -28.350 1.00 85.94 517 ASP A CA 1
ATOM 4080 C C . ASP A 1 517 ? 35.302 19.481 -28.178 1.00 85.94 517 ASP A C 1
ATOM 4082 O O . ASP A 1 517 ? 34.115 19.184 -28.340 1.00 85.94 517 ASP A O 1
ATOM 4086 N N . ARG A 1 518 ? 36.219 18.577 -27.823 1.00 81.88 518 ARG A N 1
ATOM 4087 C CA . ARG A 1 518 ? 35.901 17.153 -27.662 1.00 81.88 518 ARG A CA 1
ATOM 4088 C C . ARG A 1 518 ? 34.700 16.923 -26.746 1.00 81.88 518 ARG A C 1
ATOM 4090 O O . ARG A 1 518 ? 33.825 16.133 -27.075 1.00 81.88 518 ARG A O 1
ATOM 4097 N N . GLU A 1 519 ? 34.647 17.640 -25.623 1.00 85.75 519 GLU A N 1
ATOM 4098 C CA . GLU A 1 519 ? 33.570 17.507 -24.639 1.00 85.75 519 GLU A CA 1
ATOM 4099 C C . GLU A 1 519 ? 32.220 18.014 -25.180 1.00 85.75 519 GLU A C 1
ATOM 4101 O O . GLU A 1 519 ? 31.200 17.357 -24.983 1.00 85.75 519 GLU A O 1
ATOM 4106 N N . ALA A 1 520 ? 32.188 19.143 -25.900 1.00 84.00 520 ALA A N 1
ATOM 4107 C CA . ALA A 1 520 ? 30.964 19.612 -26.551 1.00 84.00 520 ALA A CA 1
ATOM 4108 C C . ALA A 1 520 ? 30.495 18.646 -27.650 1.00 84.00 520 ALA A C 1
ATOM 4110 O O . ALA A 1 520 ? 29.300 18.393 -27.779 1.00 84.00 520 ALA A O 1
ATOM 4111 N N . TYR A 1 521 ? 31.413 18.078 -28.431 1.00 81.69 521 TYR A N 1
ATOM 4112 C CA . TYR A 1 521 ? 31.052 17.139 -29.492 1.00 81.69 521 TYR A CA 1
ATOM 4113 C C . TYR A 1 521 ? 30.487 15.820 -28.936 1.00 81.69 521 TYR A C 1
ATOM 4115 O O . TYR A 1 521 ? 29.471 15.314 -29.412 1.00 81.69 521 TYR A O 1
ATOM 4123 N N . GLU A 1 522 ? 31.084 15.297 -27.863 1.00 83.12 522 GLU A N 1
ATOM 4124 C CA . GLU A 1 522 ? 30.563 14.141 -27.122 1.00 83.12 522 GLU A CA 1
ATOM 4125 C C . GLU A 1 522 ? 29.159 14.404 -26.547 1.00 83.12 522 GLU A C 1
ATOM 4127 O O . GLU A 1 522 ? 28.289 13.528 -26.591 1.00 83.12 522 GLU A O 1
ATOM 4132 N N . TYR A 1 523 ? 28.907 15.621 -26.056 1.00 83.12 523 TYR A N 1
ATOM 4133 C CA . TYR A 1 523 ? 27.586 16.038 -25.584 1.00 83.12 523 TYR A CA 1
ATOM 4134 C C . TYR A 1 523 ? 26.538 16.111 -26.708 1.00 83.12 523 TYR A C 1
ATOM 4136 O O . TYR A 1 523 ? 25.409 15.658 -26.513 1.00 83.12 523 TYR A O 1
ATOM 4144 N N . GLU A 1 524 ? 26.903 16.616 -27.889 1.00 82.88 524 GLU A N 1
ATOM 4145 C CA . GLU A 1 524 ? 26.020 16.659 -29.064 1.00 82.88 524 GLU A CA 1
ATOM 4146 C C . GLU A 1 524 ? 25.606 15.248 -29.511 1.00 82.88 524 GLU A C 1
ATOM 4148 O O . GLU A 1 524 ? 24.427 14.986 -29.751 1.00 82.88 524 GLU A O 1
ATOM 4153 N N . LEU A 1 525 ? 26.545 14.298 -29.531 1.00 76.00 525 LEU A N 1
ATOM 4154 C CA . LEU A 1 525 ? 26.253 12.892 -29.829 1.00 76.00 525 LEU A CA 1
ATOM 4155 C C . LEU A 1 525 ? 25.283 12.271 -28.812 1.00 76.00 525 LEU A C 1
ATOM 4157 O O . LEU A 1 525 ? 24.371 11.533 -29.191 1.00 76.00 525 LEU A O 1
ATOM 4161 N N . ASP A 1 526 ? 25.441 12.577 -27.522 1.00 71.12 526 ASP A N 1
ATOM 4162 C CA . ASP A 1 526 ? 24.503 12.149 -26.478 1.00 71.12 526 ASP A CA 1
ATOM 4163 C C . ASP A 1 526 ? 23.107 12.762 -26.678 1.00 71.12 526 ASP A C 1
ATOM 4165 O O . ASP A 1 526 ? 22.095 12.075 -26.494 1.00 71.12 526 ASP A O 1
ATOM 4169 N N . LEU A 1 527 ? 23.027 14.032 -27.084 1.00 74.25 527 LEU A N 1
ATOM 4170 C CA . LEU A 1 527 ? 21.764 14.703 -27.386 1.00 74.25 527 LEU A CA 1
ATOM 4171 C C . LEU A 1 527 ? 21.064 14.054 -28.588 1.00 74.25 527 LEU A C 1
ATOM 4173 O O . LEU A 1 527 ? 19.857 13.809 -28.539 1.00 74.25 527 LEU A O 1
ATOM 4177 N N . GLN A 1 528 ? 21.818 13.711 -29.632 1.00 66.94 528 GLN A N 1
ATOM 4178 C CA . GLN A 1 528 ? 21.311 13.009 -30.812 1.00 66.94 528 GLN A CA 1
ATOM 4179 C C . GLN A 1 528 ? 20.825 11.594 -30.472 1.00 66.94 528 GLN A C 1
ATOM 4181 O O . GLN A 1 528 ? 19.730 11.210 -30.878 1.00 66.94 528 GLN A O 1
ATOM 4186 N N . LYS A 1 529 ? 21.562 10.843 -29.644 1.00 59.59 529 LYS A N 1
ATOM 4187 C CA . LYS A 1 529 ? 21.129 9.521 -29.155 1.00 59.59 529 LYS A CA 1
ATOM 4188 C C . LYS A 1 529 ? 19.852 9.601 -28.322 1.00 59.59 529 LYS A C 1
ATOM 4190 O O . LYS A 1 529 ? 18.961 8.775 -28.488 1.00 59.59 529 LYS A O 1
ATOM 4195 N N . ARG A 1 530 ? 19.725 10.604 -27.447 1.00 59.62 530 ARG A N 1
ATOM 4196 C CA . ARG A 1 530 ? 18.494 10.831 -26.669 1.00 59.62 530 ARG A CA 1
ATOM 4197 C C . ARG A 1 530 ? 17.315 11.182 -27.569 1.00 59.62 530 ARG A C 1
ATOM 4199 O O . ARG A 1 530 ? 16.224 10.667 -27.343 1.00 59.62 530 ARG A O 1
ATOM 4206 N N . LYS A 1 531 ? 17.541 11.992 -28.608 1.00 54.12 531 LYS A N 1
ATOM 4207 C CA . LYS A 1 531 ? 16.535 12.277 -29.639 1.00 54.12 531 LYS A CA 1
ATOM 4208 C C . LYS A 1 531 ? 16.129 11.009 -30.400 1.00 54.12 531 LYS A C 1
ATOM 4210 O O . LYS A 1 531 ? 14.949 10.870 -30.686 1.00 54.12 531 LYS A O 1
ATOM 4215 N N . ALA A 1 532 ? 17.051 10.072 -30.638 1.00 45.53 532 ALA A N 1
ATOM 4216 C CA . ALA A 1 532 ? 16.802 8.809 -31.344 1.00 45.53 532 ALA A CA 1
ATOM 4217 C C . ALA A 1 532 ? 16.140 7.684 -30.505 1.00 45.53 532 ALA A C 1
ATOM 4219 O O . ALA A 1 532 ? 15.650 6.719 -31.083 1.00 45.53 532 ALA A O 1
ATOM 4220 N N . VAL A 1 533 ? 16.136 7.762 -29.164 1.00 42.50 533 VAL A N 1
ATOM 4221 C CA . VAL A 1 533 ? 15.543 6.739 -28.258 1.00 42.50 533 VAL A CA 1
ATOM 4222 C C . VAL A 1 533 ? 14.097 7.069 -27.837 1.00 42.50 533 VAL A C 1
ATOM 4224 O O . VAL A 1 533 ? 13.368 6.200 -27.358 1.00 42.50 533 VAL A O 1
ATOM 4227 N N . LEU A 1 534 ? 13.642 8.304 -28.050 1.00 34.25 534 LEU A N 1
ATOM 4228 C CA . LEU A 1 534 ? 12.211 8.621 -28.137 1.00 34.25 534 LEU A CA 1
ATOM 4229 C C . LEU A 1 534 ? 11.656 8.049 -29.458 1.00 34.25 534 LEU A C 1
ATOM 4231 O O . LEU A 1 534 ? 12.416 8.003 -30.420 1.00 34.25 534 LEU A O 1
ATOM 4235 N N . PRO A 1 535 ? 10.369 7.650 -29.574 1.00 34.72 535 PRO A N 1
ATOM 4236 C CA . PRO A 1 535 ? 9.746 7.525 -30.889 1.00 34.72 535 PRO A CA 1
ATOM 4237 C C . PRO A 1 535 ? 9.737 8.934 -31.487 1.00 34.72 535 PRO A C 1
ATOM 4239 O O . PRO A 1 535 ? 8.915 9.779 -31.134 1.00 34.72 535 PRO A O 1
ATOM 4242 N N . THR A 1 536 ? 10.764 9.242 -32.268 1.00 33.62 536 THR A N 1
ATOM 4243 C CA . THR A 1 536 ? 11.007 10.574 -32.799 1.00 33.62 536 THR A CA 1
ATOM 4244 C C . THR A 1 536 ? 10.179 10.753 -34.056 1.00 33.62 536 THR A C 1
ATOM 4246 O O . THR A 1 536 ? 10.305 9.979 -34.999 1.00 33.62 536 THR A O 1
ATOM 4249 N N . THR A 1 537 ? 9.474 11.873 -34.156 1.00 36.34 537 THR A N 1
ATOM 4250 C CA . THR A 1 537 ? 9.433 12.590 -35.431 1.00 36.34 537 THR A CA 1
ATOM 4251 C C . THR A 1 537 ? 10.188 13.900 -35.270 1.00 36.34 537 THR A C 1
ATOM 4253 O O . THR A 1 537 ? 9.618 14.902 -34.847 1.00 36.34 537 THR A O 1
ATOM 4256 N N . SER A 1 538 ? 11.486 13.857 -35.582 1.00 31.98 538 SER A N 1
ATOM 4257 C CA . SER A 1 538 ? 12.222 14.917 -36.287 1.00 31.98 538 SER A CA 1
ATOM 4258 C C . SER A 1 538 ? 13.656 14.452 -36.600 1.00 31.98 538 SER A C 1
ATOM 4260 O O . SER A 1 538 ? 14.575 14.628 -35.803 1.00 31.98 538 SER A O 1
ATOM 4262 N N . SER A 1 539 ? 13.767 13.805 -37.764 1.00 32.25 539 SER A N 1
ATOM 4263 C CA . SER A 1 539 ? 14.716 14.035 -38.870 1.00 32.25 539 SER A CA 1
ATOM 4264 C C . SER A 1 539 ? 16.214 14.265 -38.619 1.00 32.25 539 SER A C 1
ATOM 4266 O O . SER A 1 539 ? 16.609 15.290 -38.069 1.00 32.25 539 SER A O 1
ATOM 4268 N N . SER A 1 540 ? 17.016 13.445 -39.311 1.00 28.83 540 SER A N 1
ATOM 4269 C CA . SER A 1 540 ? 17.993 13.942 -40.292 1.00 28.83 540 SER A CA 1
ATOM 4270 C C . SER A 1 540 ? 18.018 13.048 -41.541 1.00 28.83 540 SER A C 1
ATOM 4272 O O . SER A 1 540 ? 18.358 11.875 -41.451 1.00 28.83 540 SER A O 1
ATOM 4274 N N . GLY A 1 541 ? 17.695 13.644 -42.696 1.00 28.05 541 GLY A N 1
ATOM 4275 C CA . GLY A 1 541 ? 18.298 13.321 -43.995 1.00 28.05 541 GLY A CA 1
ATOM 4276 C C . GLY A 1 541 ? 17.681 12.215 -44.859 1.00 28.05 541 GLY A C 1
ATOM 4277 O O . GLY A 1 541 ? 18.167 11.093 -44.850 1.00 28.05 541 GLY A O 1
ATOM 4278 N N . ASN A 1 542 ? 16.752 12.621 -45.734 1.00 31.03 542 ASN A N 1
ATOM 4279 C CA . ASN A 1 542 ? 16.345 11.978 -46.998 1.00 31.03 542 ASN A CA 1
ATOM 4280 C C . ASN A 1 542 ? 15.355 10.799 -46.942 1.00 31.03 542 ASN A C 1
ATOM 4282 O O . ASN A 1 542 ? 15.649 9.699 -47.400 1.00 31.03 542 ASN A O 1
ATOM 4286 N N . ALA A 1 543 ? 14.122 11.093 -46.531 1.00 30.88 543 ALA A N 1
ATOM 4287 C CA . ALA A 1 543 ? 12.922 10.477 -47.101 1.00 30.88 543 ALA A CA 1
ATOM 4288 C C . ALA A 1 543 ? 11.790 11.523 -47.107 1.00 30.88 543 ALA A C 1
ATOM 4290 O O . ALA A 1 543 ? 11.729 12.377 -46.226 1.00 30.88 543 ALA A O 1
ATOM 4291 N N . SER A 1 544 ? 10.971 11.515 -48.154 1.00 39.03 544 SER A N 1
ATOM 4292 C CA . SER A 1 544 ? 9.916 12.481 -48.497 1.00 39.03 544 SER A CA 1
ATOM 4293 C C . SER A 1 544 ? 9.029 12.912 -47.319 1.00 39.03 544 SER A C 1
ATOM 4295 O O . SER A 1 544 ? 8.327 12.105 -46.718 1.00 39.03 544 SER A O 1
ATOM 4297 N N . ASN A 1 545 ? 9.030 14.217 -47.040 1.00 42.84 545 ASN A N 1
ATOM 4298 C CA . ASN A 1 545 ? 8.329 14.886 -45.937 1.00 42.84 545 ASN A CA 1
ATOM 4299 C C . ASN A 1 545 ? 6.833 15.148 -46.244 1.00 42.84 545 ASN A C 1
ATOM 4301 O O . ASN A 1 545 ? 6.323 16.221 -45.928 1.00 42.84 545 ASN A O 1
ATOM 4305 N N . ASP A 1 546 ? 6.147 14.195 -46.885 1.00 44.38 546 ASP A N 1
ATOM 4306 C CA . ASP A 1 546 ? 4.798 14.398 -47.450 1.00 44.38 546 ASP A CA 1
ATOM 4307 C C . ASP A 1 546 ? 3.647 13.734 -46.667 1.00 44.38 546 ASP A C 1
ATOM 4309 O O . ASP A 1 546 ? 2.491 13.984 -46.986 1.00 44.38 546 ASP A O 1
ATOM 4313 N N . CYS A 1 547 ? 3.906 12.937 -45.619 1.00 51.00 547 CYS A N 1
ATOM 4314 C CA . CYS A 1 547 ? 2.851 12.083 -45.036 1.00 51.00 547 CYS A CA 1
ATOM 4315 C C . CYS A 1 547 ? 2.280 12.502 -43.667 1.00 51.00 547 CYS A C 1
ATOM 4317 O O . CYS A 1 547 ? 1.451 11.775 -43.134 1.00 51.00 547 CYS A O 1
ATOM 4319 N N . VAL A 1 548 ? 2.669 13.636 -43.064 1.00 59.81 548 VAL A N 1
ATOM 4320 C CA . VAL A 1 548 ? 2.115 14.035 -41.747 1.00 59.81 548 VAL A CA 1
ATOM 4321 C C . VAL A 1 548 ? 1.292 15.317 -41.848 1.00 59.81 548 VAL A C 1
ATOM 4323 O O . VAL A 1 548 ? 1.834 16.416 -42.016 1.00 59.81 548 VAL A O 1
ATOM 4326 N N . TYR A 1 549 ? -0.023 15.157 -41.693 1.00 73.81 549 TYR A N 1
ATOM 4327 C CA . TYR A 1 549 ? -1.003 16.239 -41.638 1.00 73.81 549 TYR A CA 1
ATOM 4328 C C . TYR A 1 549 ? -1.445 16.518 -40.193 1.00 73.81 549 TYR A C 1
ATOM 4330 O O . TYR A 1 549 ? -1.494 15.635 -39.336 1.00 73.81 549 TYR A O 1
ATOM 4338 N N . TYR A 1 550 ? -1.743 17.781 -39.916 1.00 77.88 550 TYR A N 1
ATOM 4339 C CA . TYR A 1 550 ? -2.157 18.303 -38.617 1.00 77.88 550 TYR A CA 1
ATOM 4340 C C . TYR A 1 550 ? -3.506 19.007 -38.752 1.00 77.88 550 TYR A C 1
ATOM 4342 O O . TYR A 1 550 ? -3.813 19.567 -39.803 1.00 77.88 550 TYR A O 1
ATOM 4350 N N . LEU A 1 551 ? -4.286 19.019 -37.676 1.00 78.38 551 LEU A N 1
ATOM 4351 C CA . LEU A 1 551 ? -5.580 19.688 -37.592 1.00 78.38 551 LEU A CA 1
ATOM 4352 C C . LEU A 1 551 ? -5.470 20.882 -36.649 1.00 78.38 551 LEU A C 1
ATOM 4354 O O . LEU A 1 551 ? -5.119 20.717 -35.483 1.00 78.38 551 LEU A O 1
ATOM 4358 N N . VAL A 1 552 ? -5.756 22.081 -37.147 1.00 80.31 552 VAL A N 1
ATOM 4359 C CA . VAL A 1 552 ? -5.794 23.304 -36.331 1.00 80.31 552 VAL A CA 1
ATOM 4360 C C . VAL A 1 552 ? -7.232 23.706 -36.090 1.00 80.31 552 VAL A C 1
ATOM 4362 O O . VAL A 1 552 ? -7.999 23.814 -37.042 1.00 80.31 552 VAL A O 1
ATOM 4365 N N . GLU A 1 553 ? -7.582 23.956 -34.835 1.00 80.56 553 GLU A N 1
ATOM 4366 C CA . GLU A 1 553 ? -8.909 24.447 -34.482 1.00 80.56 553 GLU A CA 1
ATOM 4367 C C . GLU A 1 553 ? -9.127 25.884 -34.952 1.00 80.56 553 GLU A C 1
ATOM 4369 O O . GLU A 1 553 ? -8.302 26.769 -34.706 1.00 80.56 553 GLU A O 1
ATOM 4374 N N . LEU A 1 554 ? -10.261 26.117 -35.617 1.00 81.00 554 LEU A N 1
ATOM 4375 C CA . LEU A 1 554 ? -10.708 27.444 -36.008 1.00 81.00 554 LEU A CA 1
ATOM 4376 C C . LEU A 1 554 ? -11.275 28.173 -34.792 1.00 81.00 554 LEU A C 1
ATOM 4378 O O . LEU A 1 554 ? -12.481 28.216 -34.554 1.00 81.00 554 LEU A O 1
ATOM 4382 N N . SER A 1 555 ? -10.383 28.752 -33.996 1.00 74.62 555 SER A N 1
ATOM 4383 C CA . SER A 1 555 ? -10.751 29.501 -32.799 1.00 74.62 555 SER A CA 1
ATOM 4384 C C . SER A 1 555 ? -9.877 30.742 -32.608 1.00 74.62 555 SER A C 1
ATOM 4386 O O . SER A 1 555 ? -8.757 30.850 -33.117 1.00 74.62 555 SER A O 1
ATOM 4388 N N . GLY A 1 556 ? -10.412 31.736 -31.892 1.00 77.38 556 GLY A N 1
ATOM 4389 C CA . GLY A 1 556 ? -9.683 32.963 -31.567 1.00 77.38 556 GLY A CA 1
ATOM 4390 C C . GLY A 1 556 ? -9.154 33.709 -32.811 1.00 77.38 556 GLY A C 1
ATOM 4391 O O . GLY A 1 556 ? -9.899 33.913 -33.769 1.00 77.38 556 GLY A O 1
ATOM 4392 N N . PRO A 1 557 ? -7.876 34.136 -32.833 1.00 73.81 557 PRO A N 1
ATOM 4393 C CA . PRO A 1 557 ? -7.256 34.810 -33.979 1.00 73.81 557 PRO A CA 1
ATOM 4394 C C . PRO A 1 557 ? -7.207 33.991 -35.284 1.00 73.81 557 PRO A C 1
ATOM 4396 O O . PRO A 1 557 ? -6.953 34.573 -36.341 1.00 73.81 557 PRO A O 1
ATOM 4399 N N . LEU A 1 558 ? -7.451 32.674 -35.229 1.00 80.56 558 LEU A N 1
ATOM 4400 C CA . LEU A 1 558 ? -7.489 31.763 -36.380 1.00 80.56 558 LEU A CA 1
ATOM 4401 C C . LEU A 1 558 ? -8.894 31.191 -36.641 1.00 80.56 558 LEU A C 1
ATOM 4403 O O . LEU A 1 558 ? -9.016 30.081 -37.133 1.00 80.56 558 LEU A O 1
ATOM 4407 N N . ASP A 1 559 ? -9.952 31.950 -36.364 1.00 78.69 559 ASP A N 1
ATOM 4408 C CA . ASP A 1 559 ? -11.366 31.554 -36.536 1.00 78.69 559 ASP A CA 1
ATOM 4409 C C . ASP A 1 559 ? -11.835 31.196 -37.970 1.00 78.69 559 ASP A C 1
ATOM 4411 O O . ASP A 1 559 ? -12.985 30.813 -38.156 1.00 78.69 559 ASP A O 1
ATOM 4415 N N . THR A 1 560 ? -10.996 31.348 -38.999 1.00 84.00 560 THR A N 1
ATOM 4416 C CA . THR A 1 560 ? -11.370 31.169 -40.416 1.00 84.00 560 THR A CA 1
ATOM 4417 C C . THR A 1 560 ? -10.224 30.564 -41.226 1.00 84.00 560 THR A C 1
ATOM 4419 O O . THR A 1 560 ? -9.047 30.864 -40.990 1.00 84.00 560 THR A O 1
ATOM 4422 N N . ALA A 1 561 ? -10.550 29.738 -42.228 1.00 83.12 561 ALA A N 1
ATOM 4423 C CA . ALA A 1 561 ? -9.566 29.046 -43.065 1.00 83.12 561 ALA A CA 1
ATOM 4424 C C . ALA A 1 561 ? -8.623 30.017 -43.800 1.00 83.12 561 ALA A C 1
ATOM 4426 O O . ALA A 1 561 ? -7.429 29.754 -43.931 1.00 83.12 561 ALA A O 1
ATOM 4427 N N . GLU A 1 562 ? -9.106 31.196 -44.193 1.00 84.19 562 GLU A N 1
ATOM 4428 C CA . GLU A 1 562 ? -8.311 32.242 -44.842 1.00 84.19 562 GLU A CA 1
ATOM 4429 C C . GLU A 1 562 ? -7.324 32.905 -43.870 1.00 84.19 562 GLU A C 1
ATOM 4431 O O . GLU A 1 562 ? -6.242 33.354 -44.266 1.00 84.19 562 GLU A O 1
ATOM 4436 N N . LYS A 1 563 ? -7.671 32.989 -42.578 1.00 82.25 563 LYS A N 1
ATOM 4437 C CA . LYS A 1 563 ? -6.741 33.459 -41.543 1.00 82.25 563 LYS A CA 1
ATOM 4438 C C . LYS A 1 563 ? -5.673 32.411 -41.263 1.00 82.25 563 LYS A C 1
ATOM 4440 O O . LYS A 1 563 ? -4.506 32.789 -41.175 1.00 82.25 563 LYS A O 1
ATOM 4445 N N . VAL A 1 564 ? -6.030 31.125 -41.242 1.00 81.00 564 VAL A N 1
ATOM 4446 C CA . VAL A 1 564 ? -5.062 30.016 -41.160 1.00 81.00 564 VAL A CA 1
ATOM 4447 C C . VAL A 1 564 ? -4.128 30.024 -42.371 1.00 81.00 564 VAL A C 1
ATOM 4449 O O . VAL A 1 564 ? -2.913 29.990 -42.195 1.00 81.00 564 VAL A O 1
ATOM 4452 N N . GLN A 1 565 ? -4.656 30.189 -43.586 1.00 84.94 565 GLN A N 1
ATOM 4453 C CA . GLN A 1 565 ? -3.864 30.306 -44.813 1.00 84.94 565 GLN A CA 1
ATOM 4454 C C . GLN A 1 565 ? -2.851 31.454 -44.722 1.00 84.94 565 GLN A C 1
ATOM 4456 O O . GLN A 1 565 ? -1.658 31.272 -44.980 1.00 84.94 565 GLN A O 1
ATOM 4461 N N . ARG A 1 566 ? -3.309 32.647 -44.321 1.00 82.50 566 ARG A N 1
ATOM 4462 C CA . ARG A 1 566 ? -2.450 33.831 -44.184 1.00 82.50 566 ARG A CA 1
ATOM 4463 C C . ARG A 1 566 ? -1.417 33.659 -43.073 1.00 82.50 566 ARG A C 1
ATOM 4465 O O . ARG A 1 566 ? -0.291 34.137 -43.227 1.00 82.50 566 ARG A O 1
ATOM 4472 N N . ALA A 1 567 ? -1.785 33.006 -41.969 1.00 78.81 567 ALA A N 1
ATOM 4473 C CA . ALA A 1 567 ? -0.905 32.697 -40.846 1.00 78.81 567 ALA A CA 1
ATOM 4474 C C . ALA A 1 567 ? 0.186 31.693 -41.234 1.00 78.81 567 ALA A C 1
ATOM 4476 O O . ALA A 1 567 ? 1.348 31.923 -40.921 1.00 78.81 567 ALA A O 1
ATOM 4477 N N . ALA A 1 568 ? -0.179 30.655 -41.984 1.00 81.00 568 ALA A N 1
ATOM 4478 C CA . ALA A 1 568 ? 0.701 29.586 -42.444 1.00 81.00 568 ALA A CA 1
ATOM 4479 C C . ALA A 1 568 ? 1.457 29.890 -43.749 1.00 81.00 568 ALA A C 1
ATOM 4481 O O . ALA A 1 568 ? 2.290 29.088 -44.164 1.00 81.00 568 ALA A O 1
ATOM 4482 N N . LYS A 1 569 ? 1.170 31.025 -44.408 1.00 82.69 569 LYS A N 1
ATOM 4483 C CA . LYS A 1 569 ? 1.700 31.406 -45.735 1.00 82.69 569 LYS A CA 1
ATOM 4484 C C . LYS A 1 569 ? 1.418 30.359 -46.825 1.00 82.69 569 LYS A C 1
ATOM 4486 O O . LYS A 1 569 ? 2.263 30.100 -47.678 1.00 82.69 569 LYS A O 1
ATOM 4491 N N . MET A 1 570 ? 0.229 29.765 -46.797 1.00 76.12 570 MET A N 1
ATOM 4492 C CA . MET A 1 570 ? -0.188 28.759 -47.777 1.00 76.12 570 MET A CA 1
ATOM 4493 C C . MET A 1 570 ? -0.707 29.406 -49.068 1.00 76.12 570 MET A C 1
ATOM 4495 O O . MET A 1 570 ? -1.342 30.462 -49.043 1.00 76.12 570 MET A O 1
ATOM 4499 N N . THR A 1 571 ? -0.452 28.759 -50.205 1.00 77.00 571 THR A N 1
ATOM 4500 C CA . THR A 1 571 ? -0.847 29.256 -51.535 1.00 77.00 571 THR A CA 1
ATOM 4501 C C . THR A 1 571 ? -2.352 29.124 -51.782 1.00 77.00 571 THR A C 1
ATOM 4503 O O . THR A 1 571 ? -2.936 29.984 -52.434 1.00 77.00 571 THR A O 1
ATOM 4506 N N . GLU A 1 572 ? -2.991 28.117 -51.181 1.00 73.44 572 GLU A N 1
ATOM 4507 C CA . GLU A 1 572 ? -4.434 27.847 -51.249 1.00 73.44 572 GLU A CA 1
ATOM 4508 C C . GLU A 1 572 ? -5.024 27.680 -49.835 1.00 73.44 572 GLU A C 1
ATOM 4510 O O . GLU A 1 572 ? -4.282 27.323 -48.909 1.00 73.44 572 GLU A O 1
ATOM 4515 N N . PRO A 1 573 ? -6.324 27.975 -49.628 1.00 76.19 573 PRO A N 1
ATOM 4516 C CA . PRO A 1 573 ? -6.959 27.826 -48.322 1.00 76.19 573 PRO A CA 1
ATOM 4517 C C . PRO A 1 573 ? -7.047 26.342 -47.910 1.00 76.19 573 PRO A C 1
ATOM 4519 O O . PRO A 1 573 ? -7.386 25.498 -48.742 1.00 76.19 573 PRO A O 1
ATOM 4522 N N . PRO A 1 574 ? -6.739 26.003 -46.642 1.00 80.81 574 PRO A N 1
ATOM 4523 C CA . PRO A 1 574 ? -6.761 24.623 -46.166 1.00 80.81 574 PRO A CA 1
ATOM 4524 C C . PRO A 1 574 ? -8.186 24.056 -46.115 1.00 80.81 574 PRO A C 1
ATOM 4526 O O . PRO A 1 574 ? -9.150 24.779 -45.862 1.00 80.81 574 PRO A O 1
ATOM 4529 N N . ALA A 1 575 ? -8.310 22.743 -46.321 1.00 76.81 575 ALA A N 1
ATOM 4530 C CA . ALA A 1 575 ? -9.588 22.045 -46.231 1.00 76.81 575 ALA A CA 1
ATOM 4531 C C . ALA A 1 575 ? -10.129 22.069 -44.790 1.00 76.81 575 ALA A C 1
ATOM 4533 O O . ALA A 1 575 ? -9.390 21.783 -43.843 1.00 76.81 575 ALA A O 1
ATOM 4534 N N . VAL A 1 576 ? -11.420 22.389 -44.645 1.00 80.50 576 VAL A N 1
ATOM 4535 C CA . VAL A 1 576 ? -12.116 22.478 -43.352 1.00 80.50 576 VAL A CA 1
ATOM 4536 C C . VAL A 1 576 ? -12.865 21.178 -43.071 1.00 80.50 576 VAL A C 1
ATOM 4538 O O . VAL A 1 576 ? -13.619 20.687 -43.910 1.00 80.50 576 VAL A O 1
ATOM 4541 N N . VAL A 1 577 ? -12.691 20.649 -41.867 1.00 71.56 577 VAL A N 1
ATOM 4542 C CA . VAL A 1 577 ? -13.353 19.459 -41.337 1.00 71.56 577 VAL A CA 1
ATOM 4543 C C . VAL A 1 577 ? -14.188 19.873 -40.130 1.00 71.56 577 VAL A C 1
ATOM 4545 O O . VAL A 1 577 ? -13.711 20.593 -39.258 1.00 71.56 577 VAL A O 1
ATOM 4548 N N . ARG A 1 578 ? -15.442 19.425 -40.075 1.00 75.38 578 ARG A N 1
ATOM 4549 C CA . ARG A 1 578 ? -16.366 19.701 -38.966 1.00 75.38 578 ARG A CA 1
ATOM 4550 C C . ARG A 1 578 ? -16.472 18.466 -38.075 1.00 75.38 578 ARG A C 1
ATOM 4552 O O . ARG A 1 578 ? -16.534 17.352 -38.595 1.00 75.38 578 ARG A O 1
ATOM 4559 N N . GLY A 1 579 ? -16.494 18.663 -36.764 1.00 59.97 579 GLY A N 1
ATOM 4560 C CA . GLY A 1 579 ? -16.683 17.614 -35.765 1.00 59.97 579 GLY A CA 1
ATOM 4561 C C . GLY A 1 579 ? -17.446 18.131 -34.549 1.00 59.97 579 GLY A C 1
ATOM 4562 O O . GLY A 1 579 ? -17.679 19.328 -34.420 1.00 59.97 579 GLY A O 1
ATOM 4563 N N . GLU A 1 580 ? -17.835 17.228 -33.659 1.00 57.81 580 GLU A N 1
ATOM 4564 C CA . GLU A 1 580 ? -18.560 17.539 -32.425 1.00 57.81 580 GLU A CA 1
ATOM 4565 C C . GLU A 1 580 ? -17.745 17.018 -31.235 1.00 57.81 580 GLU A C 1
ATOM 4567 O O . GLU A 1 580 ? -17.233 15.894 -31.268 1.00 57.81 580 GLU A O 1
ATOM 4572 N N . SER A 1 581 ? -17.541 17.860 -30.221 1.00 52.06 581 SER A N 1
ATOM 4573 C CA . SER A 1 581 ? -16.780 17.500 -29.022 1.00 52.06 581 SER A CA 1
ATOM 4574 C C . SER A 1 581 ? -17.597 16.572 -28.125 1.00 52.06 581 SER A C 1
ATOM 4576 O O . SER A 1 581 ? -18.669 16.951 -27.671 1.00 52.06 581 SER A O 1
ATOM 4578 N N . VAL A 1 582 ? -17.060 15.390 -27.809 1.00 52.16 582 VAL A N 1
ATOM 4579 C CA . VAL A 1 582 ? -17.723 14.370 -26.968 1.00 52.16 582 VAL A CA 1
ATOM 4580 C C . VAL A 1 582 ? -17.795 14.776 -25.487 1.00 52.16 582 VAL A C 1
ATOM 4582 O O . VAL A 1 582 ? -18.565 14.198 -24.726 1.00 52.16 582 VAL A O 1
ATOM 4585 N N . GLU A 1 583 ? -16.990 15.752 -25.058 1.00 42.41 583 GLU A N 1
ATOM 4586 C CA . GLU A 1 583 ? -16.986 16.228 -23.666 1.00 42.41 583 GLU A CA 1
ATOM 4587 C C . GLU A 1 583 ? -18.045 17.314 -23.407 1.00 42.41 583 GLU A C 1
ATOM 4589 O O . GLU A 1 583 ? -18.605 17.344 -22.313 1.00 42.41 583 GLU A O 1
ATOM 4594 N N . ASP A 1 584 ? -18.368 18.141 -24.413 1.00 52.97 584 ASP A N 1
ATOM 4595 C CA . ASP A 1 584 ? -19.162 19.370 -24.232 1.00 52.97 584 ASP A CA 1
ATOM 4596 C C . ASP A 1 584 ? -20.302 19.570 -25.268 1.00 52.97 584 ASP A C 1
ATOM 4598 O O . ASP A 1 584 ? -20.920 20.635 -25.279 1.00 52.97 584 ASP A O 1
ATOM 4602 N N . ASP A 1 585 ? -20.557 18.612 -26.174 1.00 57.59 585 ASP A N 1
ATOM 4603 C CA . ASP A 1 585 ? -21.523 18.696 -27.300 1.00 57.59 585 ASP A CA 1
ATOM 4604 C C . ASP A 1 585 ? -21.365 19.964 -28.172 1.00 57.59 585 ASP A C 1
ATOM 4606 O O . ASP A 1 585 ? -22.307 20.511 -28.752 1.00 57.59 585 ASP A O 1
ATOM 4610 N N . ARG A 1 586 ? -20.138 20.491 -28.248 1.00 64.81 586 ARG A N 1
ATOM 4611 C CA . ARG A 1 586 ? -19.823 21.706 -29.007 1.00 64.81 586 ARG A CA 1
ATOM 4612 C C . ARG A 1 586 ? -19.382 21.353 -30.424 1.00 64.81 586 ARG A C 1
ATOM 4614 O O . ARG A 1 586 ? -18.458 20.561 -30.596 1.00 64.81 586 ARG A O 1
ATOM 4621 N N . GLU A 1 587 ? -19.964 22.008 -31.429 1.00 66.38 587 GLU A N 1
ATOM 4622 C CA . GLU A 1 587 ? -19.462 21.947 -32.807 1.00 66.38 587 GLU A CA 1
ATOM 4623 C C . GLU A 1 587 ? -18.083 22.620 -32.910 1.00 66.38 587 GLU A C 1
ATOM 4625 O O . GLU A 1 587 ? -17.896 23.778 -32.518 1.00 66.38 587 GLU A O 1
ATOM 4630 N N . VAL A 1 588 ? -17.112 21.881 -33.446 1.00 71.94 588 VAL A N 1
ATOM 4631 C CA . VAL A 1 588 ? -15.728 22.310 -33.647 1.00 71.94 588 VAL A CA 1
ATOM 4632 C C . VAL A 1 588 ? -15.393 22.236 -35.136 1.00 71.94 588 VAL A C 1
ATOM 4634 O O . VAL A 1 588 ? -15.558 21.200 -35.784 1.00 71.94 588 VAL A O 1
ATOM 4637 N N . GLU A 1 589 ? -14.891 23.340 -35.686 1.00 78.12 589 GLU A N 1
ATOM 4638 C CA . GLU A 1 589 ? -14.376 23.402 -37.054 1.00 78.12 589 GLU A CA 1
ATOM 4639 C C . GLU A 1 589 ? -12.840 23.377 -37.027 1.00 78.12 589 GLU A C 1
ATOM 4641 O O . GLU A 1 589 ? -12.206 24.138 -36.297 1.00 78.12 589 GLU A O 1
ATOM 4646 N N . LEU A 1 590 ? -12.231 22.483 -37.806 1.00 79.94 590 LEU A N 1
ATOM 4647 C CA . LEU A 1 590 ? -10.788 22.241 -37.853 1.00 79.94 590 LEU A CA 1
ATOM 4648 C C . LEU A 1 590 ? -10.263 22.384 -39.289 1.00 79.94 590 LEU A C 1
ATOM 4650 O O . LEU A 1 590 ? -10.954 22.026 -40.236 1.00 79.94 590 LEU A O 1
ATOM 4654 N N . CYS A 1 591 ? -9.020 22.829 -39.467 1.00 80.62 591 CYS A N 1
ATOM 4655 C CA . CYS A 1 591 ? -8.352 22.927 -40.770 1.00 80.62 591 CYS A CA 1
ATOM 4656 C C . CYS A 1 591 ? -7.174 21.957 -40.893 1.00 80.62 591 CYS A C 1
ATOM 4658 O O . CYS A 1 591 ? -6.310 21.925 -40.014 1.00 80.62 591 CYS A O 1
ATOM 4660 N N . CYS A 1 592 ? -7.085 21.242 -42.018 1.00 79.25 592 CYS A N 1
ATOM 4661 C CA . CYS A 1 592 ? -5.960 20.357 -42.335 1.00 79.25 592 CYS A CA 1
ATOM 4662 C C . CYS A 1 592 ? -4.751 21.148 -42.860 1.00 79.25 592 CYS A C 1
ATOM 4664 O O . CYS A 1 592 ? -4.846 21.847 -43.869 1.00 79.25 592 CYS A O 1
ATOM 4666 N N . ILE A 1 593 ? -3.593 21.000 -42.215 1.00 77.81 593 ILE A N 1
ATOM 4667 C CA . ILE A 1 593 ? -2.339 21.668 -42.587 1.00 77.81 593 ILE A CA 1
ATOM 4668 C C . ILE A 1 593 ? -1.147 20.702 -42.544 1.00 77.81 593 ILE A C 1
ATOM 4670 O O . ILE A 1 593 ? -1.167 19.705 -41.829 1.00 77.81 593 ILE A O 1
ATOM 4674 N N . ASN A 1 594 ? -0.075 20.998 -43.279 1.00 79.62 594 ASN A N 1
ATOM 4675 C CA . ASN A 1 594 ? 1.150 20.190 -43.263 1.00 79.62 594 ASN A CA 1
ATOM 4676 C C . ASN A 1 594 ? 2.149 20.655 -42.181 1.00 79.62 594 ASN A C 1
ATOM 4678 O O . ASN A 1 594 ? 1.977 21.695 -41.537 1.00 79.62 594 ASN A O 1
ATOM 4682 N N . GLY A 1 595 ? 3.228 19.892 -41.981 1.00 71.50 595 GLY A N 1
ATOM 4683 C CA . GLY A 1 595 ? 4.239 20.196 -40.959 1.00 71.50 595 GLY A CA 1
ATOM 4684 C C . GLY A 1 595 ? 4.929 21.556 -41.117 1.00 71.50 595 GLY A C 1
ATOM 4685 O O . GLY A 1 595 ? 5.267 22.192 -40.117 1.00 71.50 595 GLY A O 1
ATOM 4686 N N . VAL A 1 596 ? 5.079 22.043 -42.353 1.00 79.19 596 VAL A N 1
ATOM 4687 C CA . VAL A 1 596 ? 5.659 23.366 -42.637 1.00 79.19 596 VAL A CA 1
ATOM 4688 C C . VAL A 1 596 ? 4.705 24.480 -42.196 1.00 79.19 596 VAL A C 1
ATOM 4690 O O . VAL A 1 596 ? 5.113 25.406 -41.494 1.00 79.19 596 VAL A O 1
ATOM 4693 N N . ALA A 1 597 ? 3.420 24.355 -42.533 1.00 77.50 597 ALA A N 1
ATOM 4694 C CA . ALA A 1 597 ? 2.371 25.284 -42.124 1.00 77.50 597 ALA A CA 1
ATOM 4695 C C . ALA A 1 597 ? 2.208 25.335 -40.594 1.00 77.50 597 ALA A C 1
ATOM 4697 O O . ALA A 1 597 ? 2.083 26.420 -40.020 1.00 77.50 597 ALA A O 1
ATOM 4698 N N . ARG A 1 598 ? 2.291 24.181 -39.916 1.00 81.44 598 ARG A N 1
ATOM 4699 C CA . ARG A 1 598 ? 2.240 24.093 -38.446 1.00 81.44 598 ARG A CA 1
ATOM 4700 C C . ARG A 1 598 ? 3.357 24.899 -37.786 1.00 81.44 598 ARG A C 1
ATOM 4702 O O . ARG A 1 598 ? 3.103 25.630 -36.829 1.00 81.44 598 ARG A O 1
ATOM 4709 N N . ALA A 1 599 ? 4.586 24.770 -38.285 1.00 75.56 599 ALA A N 1
ATOM 4710 C CA . ALA A 1 599 ? 5.732 25.487 -37.735 1.00 75.56 599 ALA A CA 1
ATOM 4711 C C . ALA A 1 599 ? 5.565 27.011 -37.861 1.00 75.56 599 ALA A C 1
ATOM 4713 O O . ALA A 1 599 ? 5.865 27.743 -36.917 1.00 75.56 599 ALA A O 1
ATOM 4714 N N . GLU A 1 600 ? 5.032 27.493 -38.988 1.00 79.12 600 GLU A N 1
ATOM 4715 C CA . GLU A 1 600 ? 4.822 28.927 -39.209 1.00 79.12 600 GLU A CA 1
ATOM 4716 C C . GLU A 1 600 ? 3.696 29.502 -38.332 1.00 79.12 600 GLU A C 1
ATOM 4718 O O . GLU A 1 600 ? 3.847 30.603 -37.794 1.00 79.12 600 GLU A O 1
ATOM 4723 N N . ILE A 1 601 ? 2.610 28.749 -38.114 1.00 78.69 601 ILE A N 1
ATOM 4724 C CA . ILE A 1 601 ? 1.519 29.149 -37.209 1.00 78.69 601 ILE A CA 1
ATOM 4725 C C . ILE A 1 601 ? 2.023 29.285 -35.769 1.00 78.69 601 ILE A C 1
ATOM 4727 O O . ILE A 1 601 ? 1.783 30.312 -35.135 1.00 78.69 601 ILE A O 1
ATOM 4731 N N . LEU A 1 602 ? 2.769 28.297 -35.265 1.00 74.69 602 LEU A N 1
ATOM 4732 C CA . LEU A 1 602 ? 3.328 28.338 -33.908 1.00 74.69 602 LEU A CA 1
ATOM 4733 C C . LEU A 1 602 ? 4.333 29.485 -33.744 1.00 74.69 602 LEU A C 1
ATOM 4735 O O . LEU A 1 602 ? 4.316 30.197 -32.740 1.00 74.69 602 LEU A O 1
ATOM 4739 N N . ARG A 1 603 ? 5.166 29.722 -34.765 1.00 75.62 603 ARG A N 1
ATOM 4740 C CA . ARG A 1 603 ? 6.113 30.843 -34.782 1.00 75.62 603 ARG A CA 1
ATOM 4741 C C . ARG A 1 603 ? 5.392 32.191 -34.704 1.00 75.62 603 ARG A C 1
ATOM 4743 O O . ARG A 1 603 ? 5.852 33.083 -33.996 1.00 75.62 603 ARG A O 1
ATOM 4750 N N . ARG A 1 604 ? 4.271 32.356 -35.414 1.00 70.31 604 ARG A N 1
ATOM 4751 C CA . ARG A 1 604 ? 3.468 33.587 -35.361 1.00 70.31 604 ARG A CA 1
ATOM 4752 C C . ARG A 1 604 ? 2.709 33.747 -34.053 1.00 70.31 604 ARG A C 1
ATOM 4754 O O . ARG A 1 604 ? 2.760 34.833 -33.487 1.00 70.31 604 ARG A O 1
ATOM 4761 N N . ALA A 1 605 ? 2.085 32.690 -33.538 1.00 70.62 605 ALA A N 1
ATOM 4762 C CA . ALA A 1 605 ? 1.432 32.723 -32.230 1.00 70.62 605 ALA A CA 1
ATOM 4763 C C . ALA A 1 605 ? 2.415 33.156 -31.125 1.00 70.62 605 ALA A C 1
ATOM 4765 O O . ALA A 1 605 ? 2.079 33.987 -30.286 1.00 70.62 605 ALA A O 1
ATOM 4766 N N . SER A 1 606 ? 3.673 32.706 -31.203 1.00 63.94 606 SER A N 1
ATOM 4767 C CA . SER A 1 606 ? 4.732 33.105 -30.269 1.00 63.94 606 SER A CA 1
ATOM 4768 C C . SER A 1 606 ? 5.172 34.571 -30.384 1.00 63.94 606 SER A C 1
ATOM 4770 O O . SER A 1 606 ? 5.664 35.119 -29.400 1.00 63.94 606 SER A O 1
ATOM 4772 N N . LEU A 1 607 ? 5.064 35.195 -31.559 1.00 62.09 607 LEU A N 1
ATOM 4773 C CA . LEU A 1 607 ? 5.545 36.565 -31.795 1.00 62.09 607 LEU A CA 1
ATOM 4774 C C . LEU A 1 607 ? 4.434 37.615 -31.684 1.00 62.09 607 LEU A C 1
ATOM 4776 O O . LEU A 1 607 ? 4.696 38.744 -31.281 1.00 62.09 607 LEU A O 1
ATOM 4780 N N . GLU A 1 608 ? 3.210 37.252 -32.059 1.00 58.44 608 GLU A N 1
ATOM 4781 C CA . GLU A 1 608 ? 2.092 38.180 -32.264 1.00 58.44 608 GLU A CA 1
ATOM 4782 C C . GLU A 1 608 ? 0.853 37.813 -31.420 1.00 58.44 608 GLU A C 1
ATOM 4784 O O . GLU A 1 608 ? -0.074 38.611 -31.319 1.00 58.44 608 GLU A O 1
ATOM 4789 N N . GLY A 1 609 ? 0.818 36.631 -30.788 1.00 57.09 609 GLY A N 1
ATOM 4790 C CA . GLY A 1 609 ? -0.399 36.038 -30.218 1.00 57.09 609 GLY A CA 1
ATOM 4791 C C . GLY A 1 609 ? -0.860 36.567 -28.859 1.00 57.09 609 GLY A C 1
ATOM 4792 O O . GLY A 1 609 ? -1.878 36.102 -28.363 1.00 57.09 609 GLY A O 1
ATOM 4793 N N . GLY A 1 610 ? -0.154 37.505 -28.220 1.00 58.00 610 GLY A N 1
ATOM 4794 C CA . GLY A 1 610 ? -0.615 38.128 -26.966 1.00 58.00 610 GLY A CA 1
ATOM 4795 C C . GLY A 1 610 ? -0.921 37.154 -25.811 1.00 58.00 610 GLY A C 1
ATOM 4796 O O . GLY A 1 610 ? -1.715 37.495 -24.938 1.00 58.00 610 GLY A O 1
ATOM 4797 N N . GLY A 1 611 ? -0.321 35.956 -25.807 1.00 56.28 611 GLY A N 1
ATOM 4798 C CA . GLY A 1 611 ? -0.598 34.885 -24.837 1.00 56.28 611 GLY A CA 1
ATOM 4799 C C . GLY A 1 611 ? -1.655 33.861 -25.276 1.00 56.28 611 GLY A C 1
ATOM 4800 O O . GLY A 1 611 ? -2.002 32.987 -24.490 1.00 56.28 611 GLY A O 1
ATOM 4801 N N . TRP A 1 612 ? -2.168 33.953 -26.505 1.00 63.09 612 TRP A N 1
ATOM 4802 C CA . TRP A 1 612 ? -3.046 32.948 -27.105 1.00 63.09 612 TRP A CA 1
ATOM 4803 C C . TRP A 1 612 ? -2.241 31.795 -27.722 1.00 63.09 612 TRP A C 1
ATOM 4805 O O . TRP A 1 612 ? -1.330 32.029 -28.522 1.00 63.09 612 TRP A O 1
ATOM 4815 N N . GLU A 1 613 ? -2.608 30.556 -27.386 1.00 66.19 613 GLU A N 1
ATOM 4816 C CA . GLU A 1 613 ? -2.010 29.334 -27.932 1.00 66.19 613 GLU A CA 1
ATOM 4817 C C . GLU A 1 613 ? -3.010 28.598 -28.846 1.00 66.19 613 GLU A C 1
ATOM 4819 O O . GLU A 1 613 ? -4.124 28.302 -28.408 1.00 66.19 613 GLU A O 1
ATOM 4824 N N . PRO A 1 614 ? -2.652 28.300 -30.111 1.00 73.62 614 PRO A N 1
ATOM 4825 C CA . PRO A 1 614 ? -3.526 27.567 -31.023 1.00 73.62 614 PRO A CA 1
ATOM 4826 C C . PRO A 1 614 ? -3.629 26.084 -30.643 1.00 73.62 614 PRO A C 1
ATOM 4828 O O . PRO A 1 614 ? -2.611 25.416 -30.446 1.00 73.62 614 PRO A O 1
ATOM 4831 N N . THR A 1 615 ? -4.846 25.535 -30.650 1.00 74.94 615 THR A N 1
ATOM 4832 C CA . THR A 1 615 ? -5.077 24.090 -30.522 1.00 74.94 615 THR A CA 1
ATOM 4833 C C . THR A 1 615 ? -4.676 23.392 -31.823 1.00 74.94 615 THR A C 1
ATOM 4835 O O . THR A 1 615 ? -5.318 23.576 -32.860 1.00 74.94 615 THR A O 1
ATOM 4838 N N . ILE A 1 616 ? -3.600 22.598 -31.790 1.00 76.38 616 ILE A N 1
ATOM 4839 C CA . ILE A 1 616 ? -3.120 21.831 -32.949 1.00 76.38 616 ILE A CA 1
ATOM 4840 C C . ILE A 1 616 ? -3.041 20.348 -32.598 1.00 76.38 616 ILE A C 1
ATOM 4842 O O . ILE A 1 616 ? -2.256 19.945 -31.740 1.00 76.38 616 ILE A O 1
ATOM 4846 N N . LEU A 1 617 ? -3.810 19.538 -33.314 1.00 70.00 617 LEU A N 1
ATOM 4847 C CA . LEU A 1 617 ? -3.869 18.088 -33.183 1.00 70.00 617 LEU A CA 1
ATOM 4848 C C . LEU A 1 617 ? -3.125 17.417 -34.344 1.00 70.00 617 LEU A C 1
ATOM 4850 O O . LEU A 1 617 ? -2.961 17.992 -35.420 1.00 70.00 617 LEU A O 1
ATOM 4854 N N . VAL A 1 618 ? -2.649 16.194 -34.130 1.00 68.75 618 VAL A N 1
ATOM 4855 C CA . VAL A 1 618 ? -2.097 15.358 -35.207 1.00 68.75 618 VAL A CA 1
ATOM 4856 C C . VAL A 1 618 ? -3.261 14.615 -35.855 1.00 68.75 618 VAL A C 1
ATOM 4858 O O . VAL A 1 618 ? -4.063 14.029 -35.128 1.00 68.75 618 VAL A O 1
ATOM 4861 N N . ASP A 1 619 ? -3.377 14.635 -37.185 1.00 63.84 619 ASP A N 1
ATOM 4862 C CA . ASP A 1 619 ? -4.413 13.849 -37.860 1.00 63.84 619 ASP A CA 1
ATOM 4863 C C . ASP A 1 619 ? -4.007 12.372 -37.851 1.00 63.84 619 ASP A C 1
ATOM 4865 O O . ASP A 1 619 ? -3.086 11.955 -38.556 1.00 63.84 619 ASP A O 1
ATOM 4869 N N . SER A 1 620 ? -4.676 11.569 -37.023 1.00 50.25 620 SER A N 1
ATOM 4870 C CA . SER A 1 620 ? -4.389 10.140 -36.890 1.00 50.25 620 SER A CA 1
ATOM 4871 C C . SER A 1 620 ? -4.727 9.339 -38.149 1.00 50.25 620 SER A C 1
ATOM 4873 O O . SER A 1 620 ? -4.171 8.261 -38.331 1.00 50.25 620 SER A O 1
ATOM 4875 N N . ARG A 1 621 ? -5.568 9.866 -39.052 1.00 50.22 621 ARG A N 1
ATOM 4876 C CA . ARG A 1 621 ? -5.927 9.195 -40.315 1.00 50.22 621 ARG A CA 1
ATOM 4877 C C . ARG A 1 621 ? -4.807 9.223 -41.356 1.00 50.22 621 ARG A C 1
ATOM 4879 O O . ARG A 1 621 ? -4.830 8.429 -42.284 1.00 50.22 621 ARG A O 1
ATOM 4886 N N . ALA A 1 622 ? -3.807 10.090 -41.190 1.00 45.56 622 ALA A N 1
ATOM 4887 C CA . ALA A 1 622 ? -2.623 10.129 -42.051 1.00 45.56 622 ALA A CA 1
ATOM 4888 C C . ALA A 1 622 ? -1.549 9.087 -41.662 1.00 45.56 622 ALA A C 1
ATOM 4890 O O . ALA A 1 622 ? -0.557 8.939 -42.367 1.00 45.56 622 ALA A O 1
ATOM 4891 N N . LEU A 1 623 ? -1.731 8.374 -40.542 1.00 41.09 623 LEU A N 1
ATOM 4892 C CA . LEU A 1 623 ? -0.802 7.351 -40.040 1.00 41.09 623 LEU A CA 1
ATOM 4893 C C . LEU A 1 623 ? -1.176 5.917 -40.459 1.00 41.09 623 LEU A C 1
ATOM 4895 O O . LEU A 1 623 ? -0.407 5.005 -40.169 1.00 41.09 623 LEU A O 1
ATOM 4899 N N . GLU A 1 624 ? -2.324 5.707 -41.113 1.00 34.53 624 GLU A N 1
ATOM 4900 C CA . GLU A 1 624 ? -2.808 4.368 -41.502 1.00 34.53 624 GLU A CA 1
ATOM 4901 C C . GLU A 1 624 ? -2.477 3.965 -42.954 1.00 34.53 624 GLU A C 1
ATOM 4903 O O . GLU A 1 624 ? -2.553 2.782 -43.269 1.00 34.53 624 GLU A O 1
ATOM 4908 N N . ASP A 1 625 ? -2.024 4.895 -43.806 1.00 35.62 625 ASP A N 1
ATOM 4909 C CA . ASP A 1 625 ? -1.665 4.632 -45.219 1.00 35.62 625 ASP A CA 1
ATOM 4910 C C . ASP A 1 625 ? -0.145 4.751 -45.512 1.00 35.62 625 ASP A C 1
ATOM 4912 O O . ASP A 1 625 ? 0.263 5.005 -46.648 1.00 35.62 625 ASP A O 1
ATOM 4916 N N . GLY A 1 626 ? 0.710 4.582 -44.493 1.00 32.62 626 GLY A N 1
ATOM 4917 C CA . GLY A 1 626 ? 2.179 4.680 -44.595 1.00 32.62 626 GLY A CA 1
ATOM 4918 C C . GLY A 1 626 ? 2.922 3.364 -44.415 1.00 32.62 626 GLY A C 1
ATOM 4919 O O . GLY A 1 626 ? 2.744 2.745 -43.342 1.00 32.62 626 GLY A O 1
#

Foldseek 3Di:
DDDDDDDDDDDDDDDDDDDDDDDDDDDDDDDDDDDDDDDDDDDDDDDDDDDDDDDDDDDDDDDDDPDDDDDDDDDDDDPPPLFPDKDFLLQLLQPFFQQADFADDDPCPDPDLDLFFLVLQFAEAAPVCLFLVNQVPFPCRVVLRGDIDGPVQQDDQDDQDRYDNDQLSVLVSCCSTQQSSLQSSQCSSPPPFGKGKDADDDDVPDDDAARIFIDTPPQPDAFLVRHGAGLEGEHEDGVVQDDPVLCVDDLVSLRSHSGVVRVRLVNCLRSQFQWYWYDYSFWIKIKGLDDDQDPQLAGARNYMHIYDTATQRRHDDDPPRHRHDHPNNSVNVSRVCSDCDHRVPGGHGGHPNDALVVLSLLRHDGGDPSHDDDDPVSQVSNCVQQNHDHSNDDHDPNRSPPDDDDDDDPDDDDDDDDDDDDDDDDDDDDDDDDDPVVVVVQVVLLVCLVDDDDPPPPPDDPDPVVVVLVLLCVPVVDDSVCSVVVLVVLSPPSNQDADDPVRCVVCVVVCVVVVDDRSSVSVVVVVVVVCVPPPDPDDDDDDDQPQWKKKWWLDDQNVDQVSLCVQLVHPDGFDKDWDADPVPRDIIIIGIDGPSSVVSNQVCCVVPVPPDDIDMGTDVVSVPPD

Sequence (626 aa):
MSMLSRYGYPTYRQSPTPQPVGRSISHSRTPSALNHLAPIPMPDGHVQSYPVNRCTASPPAVPSRLSVEVETPSDAHYSNSSDLATTTVLDYLTAPNPTPSLIQRINDTSKLQNSHFWFDIRNLRSWTDFNINTISTIPGLLDLLQVDVSASSLPVPSKVNTSPETPAQLAEICASHHAVKVNAALKLAQGDKHIAMRTLRSQPGARQQPEFVANYQSDGEKTIYGDGRGRVVGIVKSYDQWNSGYRHGSPIDKVKYLEHLAHLHRFMREHGTRYGFLMTEIELVCVRMGGPPTEDNVPLFGFLEVSTPIQISAHGTGEGEQPKMTAGLALWYLHMLAKEQPFPGQFHWRADVGGPTAGTRKFHLERDEWMPKVNLSDKRGSKRVRGWTWPNEPVHKRECGRGRKGKLDLNAKSIREQPPTLQEPIQLDVSPQMDDYSLQQELEALAGNAFNPPPRDGVSKPEPIRNTAARWRKLFLIPEDDVIETIMTHRSNLTRTRISDDHWEAIRAEMEAQGYDREAYEYELDLQKRKAVLPTTSSSGNASNDCVYYLVELSGPLDTAEKVQRAAKMTEPPAVVRGESVEDDREVELCCINGVARAEILRRASLEGGGWEPTILVDSRALEDG

Radius of gyration: 35.77 Å; chains: 1; bounding box: 83×96×107 Å

pLDDT: mean 73.13, std 23.38, range [25.69, 98.62]